Protein AF-0000000086092801 (afdb_homodimer)

Radius of gyration: 25.52 Å; Cα contacts (8 Å, |Δi|>4): 1226; chains: 2; bounding box: 64×76×72 Å

Solvent-accessible surface area (backbone atoms only — not comparable to full-atom values): 32383 Å² total; per-residue (Å²): 110,68,68,55,50,46,12,32,65,20,0,42,57,43,45,52,45,48,51,51,47,52,52,52,49,51,52,47,54,55,44,34,60,56,34,74,28,46,84,61,38,33,65,39,28,37,37,31,29,30,28,65,45,56,67,29,30,48,44,54,49,50,47,54,71,48,15,33,42,28,38,37,37,36,24,24,69,54,50,69,53,33,49,51,52,49,52,52,49,48,61,75,37,54,89,36,54,62,45,76,47,75,42,74,28,47,45,58,36,62,70,38,22,48,46,49,46,54,52,46,30,62,75,42,73,71,41,57,42,33,36,38,40,47,42,63,70,77,50,64,50,45,73,88,72,46,92,62,64,60,66,38,52,52,38,29,33,26,42,27,47,30,43,50,43,36,49,60,64,40,46,63,56,46,70,70,45,80,93,39,55,24,28,44,36,35,57,54,30,49,37,35,77,42,41,31,49,32,17,28,40,39,9,14,19,31,10,19,44,52,11,25,50,44,4,44,49,41,43,34,48,72,71,65,34,49,81,57,28,36,38,63,27,41,33,18,48,46,70,50,70,44,78,60,41,69,69,40,70,78,60,72,91,69,77,77,64,82,62,80,60,80,83,39,52,50,51,67,58,51,41,51,50,49,48,23,38,64,71,37,94,76,52,45,44,77,37,51,38,54,63,64,55,37,46,42,60,62,63,42,45,73,73,44,58,62,72,56,48,51,52,49,44,43,54,50,32,53,60,56,57,58,66,58,110,68,69,56,50,45,12,32,65,19,1,43,56,42,43,52,45,48,52,49,48,51,50,51,49,52,53,46,55,55,43,34,60,57,33,74,28,44,84,61,38,32,65,40,29,36,36,31,29,30,30,66,45,59,64,29,32,47,43,53,49,51,47,54,71,48,14,32,41,27,39,37,39,36,24,24,70,54,50,69,53,35,48,50,54,50,53,52,50,49,62,76,37,55,88,35,55,63,46,77,45,76,41,73,28,47,46,59,36,63,71,38,22,48,47,50,45,54,52,46,31,64,73,43,73,71,42,54,43,33,35,37,40,46,42,64,70,77,50,62,51,44,73,88,73,49,90,62,64,59,64,39,52,54,38,28,32,27,43,27,46,30,43,50,44,36,49,59,63,41,46,64,56,47,71,68,45,79,91,38,56,25,29,43,35,36,56,52,31,48,36,36,78,41,41,32,51,31,15,29,42,40,7,14,17,31,9,19,44,52,12,26,50,46,4,45,50,42,44,32,48,73,72,67,34,49,80,57,28,35,38,63,26,42,34,19,49,46,71,51,69,42,78,61,39,69,69,39,70,77,62,73,90,69,78,78,66,81,63,79,62,82,82,39,52,49,52,67,58,50,40,52,51,50,47,23,39,65,73,36,94,77,53,45,46,76,38,51,38,54,64,66,56,37,47,42,58,62,64,43,47,73,72,46,58,63,73,56,48,50,51,51,47,42,54,51,32,53,59,56,57,61,69,61

pLDDT: mean 81.74, std 20.1, range [27.22, 98.81]

Nearest PDB structures (foldseek):
  5zi0-assembly1_D  TM=8.324E-01  e=2.748E-14  Levilactobacillus brevis ATCC 367
  4dry-assembly1_A  TM=8.501E-01  e=9.289E-14  Sinorhizobium meliloti 1021
  4dry-assembly1_D  TM=8.308E-01  e=5.290E-13  Sinorhizobium meliloti 1021
  3bmo-assembly1_A  TM=7.784E-01  e=5.078E-12  Trypanosoma brucei brucei
  6gd0-assembly1_A  TM=7.750E-01  e=8.557E-12  Trypanosoma brucei brucei

Structure (mmCIF, N/CA/C/O backbone):
data_AF-0000000086092801-model_v1
#
loop_
_entity.id
_entity.type
_entity.pdbx_description
1 polymer 'Uncharacterized protein'
#
loop_
_atom_site.group_PDB
_atom_site.id
_atom_site.type_symbol
_atom_site.label_atom_id
_atom_site.label_alt_id
_atom_site.label_comp_id
_atom_site.label_asym_id
_atom_site.label_entity_id
_atom_site.label_seq_id
_atom_site.pdbx_PDB_ins_code
_atom_site.Cartn_x
_atom_site.Cartn_y
_atom_site.Cartn_z
_atom_site.occupancy
_atom_site.B_iso_or_equiv
_atom_site.auth_seq_id
_atom_site.auth_comp_id
_atom_site.auth_asym_id
_atom_site.auth_atom_id
_atom_site.pdbx_PDB_model_num
ATOM 1 N N . MET A 1 1 ? 7.145 -11.391 43.156 1 38.16 1 MET A N 1
ATOM 2 C CA . MET A 1 1 ? 6 -12.164 42.688 1 38.16 1 MET A CA 1
ATOM 3 C C . MET A 1 1 ? 5.297 -11.453 41.531 1 38.16 1 MET A C 1
ATOM 5 O O . MET A 1 1 ? 4.949 -12.078 40.531 1 38.16 1 MET A O 1
ATOM 9 N N . PHE A 1 2 ? 5.117 -10.172 41.625 1 42.03 2 PHE A N 1
ATOM 10 C CA . PHE A 1 2 ? 4.391 -9.375 40.625 1 42.03 2 PHE A CA 1
ATOM 11 C C . PHE A 1 2 ? 5.188 -9.25 39.344 1 42.03 2 PHE A C 1
ATOM 13 O O . PHE A 1 2 ? 4.637 -9.383 38.25 1 42.03 2 PHE A O 1
ATOM 20 N N . LEU A 1 3 ? 6.426 -9.008 39.469 1 41.47 3 LEU A N 1
ATOM 21 C CA . LEU A 1 3 ? 7.285 -8.859 38.312 1 41.47 3 LEU A CA 1
ATOM 22 C C . LEU A 1 3 ? 7.406 -10.18 37.562 1 41.47 3 LEU A C 1
ATOM 24 O O . LEU A 1 3 ? 7.402 -10.195 36.312 1 41.47 3 LEU A O 1
ATOM 28 N N . PHE A 1 4 ? 7.391 -11.234 38.312 1 39.28 4 PHE A N 1
ATOM 29 C CA . PHE A 1 4 ? 7.445 -12.578 37.75 1 39.28 4 PHE A CA 1
ATOM 30 C C . PHE A 1 4 ? 6.156 -12.906 37.031 1 39.28 4 PHE A C 1
ATOM 32 O O . PHE A 1 4 ? 6.188 -13.477 35.938 1 39.28 4 PHE A O 1
ATOM 39 N N . THR A 1 5 ? 5.07 -12.547 37.5 1 41.41 5 THR A N 1
ATOM 40 C CA . THR A 1 5 ? 3.771 -12.766 36.875 1 41.41 5 THR A CA 1
ATOM 41 C C . THR A 1 5 ? 3.643 -11.945 35.594 1 41.41 5 THR A C 1
ATOM 43 O O . THR A 1 5 ? 3.096 -12.422 34.625 1 41.41 5 THR A O 1
ATOM 46 N N . LEU A 1 6 ? 4.047 -10.859 35.656 1 41.06 6 LEU A N 1
ATOM 47 C CA . LEU A 1 6 ? 3.969 -10 34.5 1 41.06 6 LEU A CA 1
ATOM 48 C C . LEU A 1 6 ? 4.898 -10.5 33.406 1 41.06 6 LEU A C 1
ATOM 50 O O . LEU A 1 6 ? 4.531 -10.492 32.219 1 41.06 6 LEU A O 1
ATOM 54 N N . LEU A 1 7 ? 5.984 -11.031 33.844 1 40.44 7 LEU A N 1
ATOM 55 C CA . LEU A 1 7 ? 6.949 -11.617 32.906 1 40.44 7 LEU A CA 1
ATOM 56 C C . LEU A 1 7 ? 6.414 -12.906 32.312 1 40.44 7 LEU A C 1
ATOM 58 O O . LEU A 1 7 ? 6.578 -13.156 31.109 1 40.44 7 LEU A O 1
ATOM 62 N N . LEU A 1 8 ? 5.832 -13.656 33.094 1 43.78 8 LEU A N 1
ATOM 63 C CA . LEU A 1 8 ? 5.18 -14.891 32.656 1 43.78 8 LEU A CA 1
ATOM 64 C C . LEU A 1 8 ? 4.035 -14.586 31.703 1 43.78 8 LEU A C 1
ATOM 66 O O . LEU A 1 8 ? 3.842 -15.312 30.719 1 43.78 8 LEU A O 1
ATOM 70 N N . ALA A 1 9 ? 3.316 -13.742 31.906 1 48.53 9 ALA A N 1
ATOM 71 C CA . ALA A 1 9 ? 2.191 -13.336 31.078 1 48.53 9 ALA A CA 1
ATOM 72 C C . ALA A 1 9 ? 2.674 -12.836 29.719 1 48.53 9 ALA A C 1
ATOM 74 O O . ALA A 1 9 ? 1.991 -13.023 28.703 1 48.53 9 ALA A O 1
ATOM 75 N N . LEU A 1 10 ? 3.777 -12.305 29.688 1 45.59 10 LEU A N 1
ATOM 76 C CA . LEU A 1 10 ? 4.309 -11.797 28.422 1 45.59 10 LEU A CA 1
ATOM 77 C C . LEU A 1 10 ? 5.094 -12.883 27.688 1 45.59 10 LEU A C 1
ATOM 79 O O . LEU A 1 10 ? 5.082 -12.938 26.453 1 45.59 10 LEU A O 1
ATOM 83 N N . LEU A 1 11 ? 5.793 -13.781 28.391 1 45.84 11 LEU A N 1
ATOM 84 C CA . LEU A 1 11 ? 6.645 -14.836 27.859 1 45.84 11 LEU A CA 1
ATOM 85 C C . LEU A 1 11 ? 5.809 -15.938 27.219 1 45.84 11 LEU A C 1
ATOM 87 O O . LEU A 1 11 ? 6.199 -16.5 26.203 1 45.84 11 LEU A O 1
ATOM 91 N N . ILE A 1 12 ? 4.801 -16.219 27.703 1 49.88 12 ILE A N 1
ATOM 92 C CA . ILE A 1 12 ? 3.924 -17.297 27.234 1 49.88 12 ILE A CA 1
ATOM 93 C C . ILE A 1 12 ? 3.41 -16.969 25.844 1 49.88 12 ILE A C 1
ATOM 95 O O . ILE A 1 12 ? 3.484 -17.812 24.938 1 49.88 12 ILE A O 1
ATOM 99 N N . PRO A 1 13 ? 3.104 -15.844 25.641 1 53.81 13 PRO A N 1
ATOM 100 C CA . PRO A 1 13 ? 2.637 -15.594 24.281 1 53.81 13 PRO A CA 1
ATOM 101 C C . PRO A 1 13 ? 3.768 -15.625 23.25 1 53.81 13 PRO A C 1
ATOM 103 O O . PRO A 1 13 ? 3.576 -16.109 22.125 1 53.81 13 PRO A O 1
ATOM 106 N N . VAL A 1 14 ? 4.973 -15.266 23.703 1 53.84 14 VAL A N 1
ATOM 107 C CA . VAL A 1 14 ? 6.082 -15.258 22.75 1 53.84 14 VAL A CA 1
ATOM 108 C C . VAL A 1 14 ? 6.539 -16.688 22.484 1 53.84 14 VAL A C 1
ATOM 110 O O . VAL A 1 14 ? 6.812 -17.047 21.344 1 53.84 14 VAL A O 1
ATOM 113 N N . LEU A 1 15 ? 6.684 -17.453 23.484 1 53.16 15 LEU A N 1
ATOM 114 C CA . LEU A 1 15 ? 7.07 -18.844 23.312 1 53.16 15 LEU A CA 1
ATOM 115 C C . LEU A 1 15 ? 6 -19.625 22.547 1 53.16 15 LEU A C 1
ATOM 117 O O . LEU A 1 15 ? 6.316 -20.453 21.688 1 53.16 15 LEU A O 1
ATOM 121 N N . LEU A 1 16 ? 4.887 -19.359 22.969 1 56.66 16 LEU A N 1
ATOM 122 C CA . LEU A 1 16 ? 3.791 -19.984 22.234 1 56.66 16 LEU A CA 1
ATOM 123 C C . LEU A 1 16 ? 3.791 -19.547 20.766 1 56.66 16 LEU A C 1
ATOM 125 O O . LEU A 1 16 ? 3.576 -20.359 19.875 1 56.66 16 LEU A O 1
ATOM 129 N N . CYS A 1 17 ? 4.273 -18.328 20.703 1 61.31 17 CYS A N 1
ATOM 130 C CA . CYS A 1 17 ? 4.32 -17.828 19.328 1 61.31 17 CYS A CA 1
ATOM 131 C C . CYS A 1 17 ? 5.516 -18.406 18.578 1 61.31 17 CYS A C 1
ATOM 133 O O . CYS A 1 17 ? 5.395 -18.781 17.406 1 61.31 17 CYS A O 1
ATOM 135 N N . GLY A 1 18 ? 6.625 -18.547 19.359 1 62.31 18 GLY A N 1
ATOM 136 C CA . GLY A 1 18 ? 7.793 -19.156 18.734 1 62.31 18 GLY A CA 1
ATOM 137 C C . GLY A 1 18 ? 7.602 -20.625 18.406 1 62.31 18 GLY A C 1
ATOM 138 O O . GLY A 1 18 ? 7.992 -21.078 17.344 1 62.31 18 GLY A O 1
ATOM 139 N N . GLY A 1 19 ? 7.078 -21.359 19.375 1 63.41 19 GLY A N 1
ATOM 140 C CA . GLY A 1 19 ? 6.777 -22.766 19.125 1 63.41 19 GLY A CA 1
ATOM 141 C C . GLY A 1 19 ? 5.793 -22.969 17.984 1 63.41 19 GLY A C 1
ATOM 142 O O . GLY A 1 19 ? 5.992 -23.844 17.141 1 63.41 19 GLY A O 1
ATOM 143 N N . LEU A 1 20 ? 4.797 -22.203 17.969 1 70.62 20 LEU A N 1
ATOM 144 C CA . LEU A 1 20 ? 3.82 -22.281 16.891 1 70.62 20 LEU A CA 1
ATOM 145 C C . LEU A 1 20 ? 4.465 -21.938 15.555 1 70.62 20 LEU A C 1
ATOM 147 O O . LEU A 1 20 ? 4.168 -22.578 14.539 1 70.62 20 LEU A O 1
ATOM 151 N N . PHE A 1 21 ? 5.363 -21 15.656 1 70.25 21 PHE A N 1
ATOM 152 C CA . PHE A 1 21 ? 6.078 -20.609 14.445 1 70.25 21 PHE A CA 1
ATOM 153 C C . PHE A 1 21 ? 6.953 -21.766 13.945 1 70.25 21 PHE A C 1
ATOM 155 O O . PHE A 1 21 ? 6.984 -22.047 12.75 1 70.25 21 PHE A O 1
ATOM 162 N N . TYR A 1 22 ? 7.641 -22.344 14.828 1 73.69 22 TYR A N 1
ATOM 163 C CA . TYR A 1 22 ? 8.508 -23.453 14.453 1 73.69 22 TYR A CA 1
ATOM 164 C C . TYR A 1 22 ? 7.695 -24.656 13.961 1 73.69 22 TYR A C 1
ATOM 166 O O . TYR A 1 22 ? 8.07 -25.312 12.992 1 73.69 22 TYR A O 1
ATOM 174 N N . TYR A 1 23 ? 6.621 -24.922 14.578 1 77 23 TYR A N 1
ATOM 175 C CA . TYR A 1 23 ? 5.73 -26 14.148 1 77 23 TYR A CA 1
ATOM 176 C C . TYR A 1 23 ? 5.211 -25.75 12.734 1 77 23 TYR A C 1
ATOM 178 O O . TYR A 1 23 ? 5.207 -26.641 11.898 1 77 23 TYR A O 1
ATOM 186 N N . ARG A 1 24 ? 4.816 -24.562 12.414 1 76.94 24 ARG A N 1
ATOM 187 C CA . ARG A 1 24 ? 4.32 -24.188 11.086 1 76.94 24 ARG A CA 1
ATOM 188 C C . ARG A 1 24 ? 5.422 -24.328 10.039 1 76.94 24 ARG A C 1
ATOM 190 O O . ARG A 1 24 ? 5.156 -24.688 8.898 1 76.94 24 ARG A O 1
ATOM 197 N N . TYR A 1 25 ? 6.609 -23.984 10.516 1 78.06 25 TYR A N 1
ATOM 198 C CA . TYR A 1 25 ? 7.754 -24.125 9.617 1 78.06 25 TYR A CA 1
ATOM 199 C C . TYR A 1 25 ? 7.98 -25.578 9.25 1 78.06 25 TYR A C 1
ATOM 201 O O . TYR A 1 25 ? 8.195 -25.906 8.078 1 78.06 25 TYR A O 1
ATOM 209 N N . LEU A 1 26 ? 7.871 -26.422 10.258 1 82.62 26 LEU A N 1
ATOM 210 C CA . LEU A 1 26 ? 8.07 -27.844 10.008 1 82.62 26 LEU A CA 1
ATOM 211 C C . LEU A 1 26 ? 6.961 -28.406 9.117 1 82.62 26 LEU A C 1
ATOM 213 O O . LEU A 1 26 ? 7.227 -29.203 8.227 1 82.62 26 LEU A O 1
ATOM 217 N N . GLN A 1 27 ? 5.781 -27.984 9.352 1 84.94 27 GLN A N 1
ATOM 218 C CA . GLN A 1 27 ? 4.66 -28.406 8.516 1 84.94 27 GLN A CA 1
ATOM 219 C C . GLN A 1 27 ? 4.832 -27.938 7.078 1 84.94 27 GLN A C 1
ATOM 221 O O . GLN A 1 27 ? 4.516 -28.672 6.137 1 84.94 27 GLN A O 1
ATOM 226 N N . PHE A 1 28 ? 5.355 -26.781 6.949 1 86.75 28 PHE A N 1
ATOM 227 C CA . PHE A 1 28 ? 5.594 -26.25 5.613 1 86.75 28 PHE A CA 1
ATOM 228 C C . PHE A 1 28 ? 6.652 -27.062 4.883 1 86.75 28 PHE A C 1
ATOM 230 O O . PHE A 1 28 ? 6.508 -27.344 3.691 1 86.75 28 PHE A O 1
ATOM 237 N N . GLU A 1 29 ? 7.695 -27.406 5.625 1 87.88 29 GLU A N 1
ATOM 238 C CA . GLU A 1 29 ? 8.781 -28.156 4.996 1 87.88 29 GLU A CA 1
ATOM 239 C C . GLU A 1 29 ? 8.312 -29.547 4.57 1 87.88 29 GLU A C 1
ATOM 241 O O . GLU A 1 29 ? 8.742 -30.062 3.539 1 87.88 29 GLU A O 1
ATOM 246 N N . LYS A 1 30 ? 7.477 -30.156 5.348 1 90.38 30 LYS A N 1
ATOM 247 C CA . LYS A 1 30 ? 6.883 -31.438 4.973 1 90.38 30 LYS A CA 1
ATOM 248 C C . LYS A 1 30 ? 6.004 -31.297 3.734 1 90.38 30 LYS A C 1
ATOM 250 O O . LYS A 1 30 ? 6.062 -32.125 2.826 1 90.38 30 LYS A O 1
ATOM 255 N N . GLU A 1 31 ? 5.262 -30.281 3.678 1 92.44 31 GLU A N 1
ATOM 256 C CA . GLU A 1 31 ? 4.395 -30.016 2.535 1 92.44 31 GLU A CA 1
ATOM 257 C C . GLU A 1 31 ? 5.211 -29.703 1.284 1 92.44 31 GLU A C 1
ATOM 259 O O . GLU A 1 31 ? 4.812 -30.062 0.172 1 92.44 31 GLU A O 1
ATOM 264 N N . ARG A 1 32 ? 6.301 -28.984 1.555 1 93.06 32 ARG A N 1
ATOM 265 C CA . ARG A 1 32 ? 7.18 -28.625 0.45 1 93.06 32 ARG A CA 1
ATOM 266 C C . ARG A 1 32 ? 7.656 -29.859 -0.305 1 93.06 32 ARG A C 1
ATOM 268 O O . ARG A 1 32 ? 7.617 -29.891 -1.536 1 93.06 32 ARG A O 1
ATOM 275 N N . LYS A 1 33 ? 8.031 -30.875 0.461 1 92.94 33 LYS A N 1
ATOM 276 C CA . LYS A 1 33 ? 8.484 -32.125 -0.153 1 92.94 33 LYS A CA 1
ATOM 277 C C . LYS A 1 33 ? 7.344 -32.812 -0.879 1 92.94 33 LYS A C 1
ATOM 279 O O . LYS A 1 33 ? 7.535 -33.375 -1.973 1 92.94 33 LYS A O 1
ATOM 284 N N . LYS A 1 34 ? 6.242 -32.781 -0.352 1 94.5 34 LYS A N 1
ATOM 285 C CA . LYS A 1 34 ? 5.078 -33.469 -0.919 1 94.5 34 LYS A CA 1
ATOM 286 C C . LYS A 1 34 ? 4.602 -32.75 -2.189 1 94.5 34 LYS A C 1
ATOM 288 O O . LYS A 1 34 ? 4.316 -33.406 -3.195 1 94.5 34 LYS A O 1
ATOM 293 N N . VAL A 1 35 ? 4.527 -31.469 -2.164 1 96 35 VAL A N 1
ATOM 294 C CA . VAL A 1 35 ? 3.939 -30.672 -3.234 1 96 35 VAL A CA 1
ATOM 295 C C . VAL A 1 35 ? 4.863 -30.672 -4.449 1 96 35 VAL A C 1
ATOM 297 O O . VAL A 1 35 ? 4.402 -30.75 -5.59 1 96 35 VAL A O 1
ATOM 300 N N . ASN A 1 36 ? 6.156 -30.547 -4.176 1 96.56 36 ASN A N 1
ATOM 301 C CA . ASN A 1 36 ? 7.117 -30.516 -5.273 1 96.56 36 ASN A CA 1
ATOM 302 C C . ASN A 1 36 ? 7.48 -31.938 -5.738 1 96.56 36 ASN A C 1
ATOM 304 O O . ASN A 1 36 ? 8.641 -32.344 -5.66 1 96.56 36 ASN A O 1
ATOM 308 N N . SER A 1 37 ? 6.5 -32.625 -6.188 1 96.75 37 SER A N 1
ATOM 309 C CA . SER A 1 37 ? 6.566 -33.969 -6.711 1 96.75 37 SER A CA 1
ATOM 310 C C . SER A 1 37 ? 5.777 -34.094 -8.016 1 96.75 37 SER A C 1
ATOM 312 O O . SER A 1 37 ? 4.949 -33.25 -8.328 1 96.75 37 SER A O 1
ATOM 314 N N . GLU A 1 38 ? 6.059 -35.125 -8.773 1 96.88 38 GLU A N 1
ATOM 315 C CA . GLU A 1 38 ? 5.375 -35.375 -10.047 1 96.88 38 GLU A CA 1
ATOM 316 C C . GLU A 1 38 ? 3.875 -35.562 -9.836 1 96.88 38 GLU A C 1
ATOM 318 O O . GLU A 1 38 ? 3.07 -35.062 -10.633 1 96.88 38 GLU A O 1
ATOM 323 N N . GLU A 1 39 ? 3.498 -36.188 -8.781 1 95.69 39 GLU A N 1
ATOM 324 C CA . GLU A 1 39 ? 2.098 -36.5 -8.484 1 95.69 39 GLU A CA 1
ATOM 325 C C . GLU A 1 39 ? 1.296 -35.188 -8.297 1 95.69 39 GLU A C 1
ATOM 327 O O . GLU A 1 39 ? 0.169 -35.094 -8.781 1 95.69 39 GLU A O 1
ATOM 332 N N . CYS A 1 40 ? 1.898 -34.25 -7.684 1 96.25 40 CYS A N 1
ATOM 333 C CA . CYS A 1 40 ? 1.163 -33.031 -7.32 1 96.25 40 CYS A CA 1
ATOM 334 C C . CYS A 1 40 ? 1.24 -31.984 -8.43 1 96.25 40 CYS A C 1
ATOM 336 O O . CYS A 1 40 ? 0.323 -31.188 -8.594 1 96.25 40 CYS A O 1
ATOM 338 N N . LEU A 1 41 ? 2.342 -31.984 -9.219 1 97.94 41 LEU A N 1
ATOM 339 C CA . LEU A 1 41 ? 2.559 -30.906 -10.18 1 97.94 41 LEU A CA 1
ATOM 340 C C . LEU A 1 41 ? 2.334 -31.406 -11.602 1 97.94 41 LEU A C 1
ATOM 342 O O . LEU A 1 41 ? 2.971 -30.906 -12.539 1 97.94 41 LEU A O 1
ATOM 346 N N . SER A 1 42 ? 1.449 -32.438 -11.773 1 98.12 42 SER A N 1
ATOM 347 C CA . SER A 1 42 ? 1.123 -32.938 -13.102 1 98.12 42 SER A CA 1
ATOM 348 C C . SER A 1 42 ? -0.302 -32.562 -13.5 1 98.12 42 SER A C 1
ATOM 350 O O . SER A 1 42 ? -1.172 -32.406 -12.641 1 98.12 42 SER A O 1
ATOM 352 N N . ARG A 1 43 ? -0.521 -32.406 -14.859 1 98 43 ARG A N 1
ATOM 353 C CA . ARG A 1 43 ? -1.819 -32.094 -15.453 1 98 43 ARG A CA 1
ATOM 354 C C . ARG A 1 43 ? -2.365 -30.781 -14.914 1 98 43 ARG A C 1
ATOM 356 O O . ARG A 1 43 ? -3.555 -30.672 -14.617 1 98 43 ARG A O 1
ATOM 363 N N . LYS A 1 44 ? -1.427 -29.859 -14.656 1 97.62 44 LYS A N 1
ATOM 364 C CA . LYS A 1 44 ? -1.789 -28.547 -14.148 1 97.62 44 LYS A CA 1
ATOM 365 C C . LYS A 1 44 ? -2.016 -27.562 -15.289 1 97.62 44 LYS A C 1
ATOM 367 O O . LYS A 1 44 ? -1.339 -27.625 -16.328 1 97.62 44 LYS A O 1
ATOM 372 N N . HIS A 1 45 ? -2.979 -26.734 -15.148 1 98.31 45 HIS A N 1
ATOM 373 C CA . HIS A 1 45 ? -3.229 -25.594 -16.031 1 98.31 45 HIS A CA 1
ATOM 374 C C . HIS A 1 45 ? -2.758 -24.281 -15.383 1 98.31 45 HIS A C 1
ATOM 376 O O . HIS A 1 45 ? -3.404 -23.766 -14.469 1 98.31 45 HIS A O 1
ATOM 382 N N . VAL A 1 46 ? -1.581 -23.734 -15.883 1 98.56 46 VAL A N 1
ATOM 383 C CA . VAL A 1 46 ? -0.897 -22.641 -15.195 1 98.56 46 VAL A CA 1
ATOM 384 C C . VAL A 1 46 ? -0.72 -21.453 -16.141 1 98.56 46 VAL A C 1
ATOM 386 O O . VAL A 1 46 ? -0.421 -21.641 -17.328 1 98.56 46 VAL A O 1
ATOM 389 N N . VAL A 1 47 ? -1.017 -20.25 -15.688 1 98.69 47 VAL A N 1
ATOM 390 C CA . VAL A 1 47 ? -0.749 -19 -16.391 1 98.69 47 VAL A CA 1
ATOM 391 C C . VAL A 1 47 ? 0.325 -18.203 -15.656 1 98.69 47 VAL A C 1
ATOM 393 O O . VAL A 1 47 ? 0.237 -18.016 -14.445 1 98.69 47 VAL A O 1
ATOM 396 N N . ILE A 1 48 ? 1.409 -17.766 -16.359 1 98.56 48 ILE A N 1
ATOM 397 C CA . ILE A 1 48 ? 2.5 -17.031 -15.734 1 98.56 48 ILE A CA 1
ATOM 398 C C . ILE A 1 48 ? 2.777 -15.75 -16.516 1 98.56 48 ILE A C 1
ATOM 400 O O . ILE A 1 48 ? 3.166 -15.812 -17.688 1 98.56 48 ILE A O 1
ATOM 404 N N . THR A 1 49 ? 2.549 -14.602 -15.891 1 98.25 49 THR A N 1
ATOM 405 C CA . THR A 1 49 ? 2.996 -13.352 -16.484 1 98.25 49 THR A CA 1
ATOM 406 C C . THR A 1 49 ? 4.445 -13.055 -16.109 1 98.25 49 THR A C 1
ATOM 408 O O . THR A 1 49 ? 4.914 -13.484 -15.047 1 98.25 49 THR A O 1
ATOM 411 N N . GLY A 1 50 ? 5.145 -12.281 -16.969 1 96.06 50 GLY A N 1
ATOM 412 C CA . GLY A 1 50 ? 6.562 -12.062 -16.734 1 96.06 50 GLY A CA 1
ATOM 413 C C . GLY A 1 50 ? 7.383 -13.336 -16.797 1 96.06 50 GLY A C 1
ATOM 414 O O . GLY A 1 50 ? 8.281 -13.539 -15.969 1 96.06 50 GLY A O 1
ATOM 415 N N . ALA A 1 51 ? 7.094 -14.188 -17.734 1 95.62 51 ALA A N 1
ATOM 416 C CA . ALA A 1 51 ? 7.629 -15.547 -17.75 1 95.62 51 ALA A CA 1
ATOM 417 C C . ALA A 1 51 ? 8.953 -15.609 -18.5 1 95.62 51 ALA A C 1
ATOM 419 O O . ALA A 1 51 ? 9.562 -16.672 -18.609 1 95.62 51 ALA A O 1
ATOM 420 N N . SER A 1 52 ? 9.461 -14.492 -18.938 1 91.06 52 SER A N 1
ATOM 421 C CA . SER A 1 52 ? 10.633 -14.523 -19.812 1 91.06 52 SER A CA 1
ATOM 422 C C . SER A 1 52 ? 11.922 -14.359 -19.016 1 91.06 52 SER A C 1
ATOM 424 O O . SER A 1 52 ? 13.016 -14.422 -19.578 1 91.06 52 SER A O 1
ATOM 426 N N . SER A 1 53 ? 11.82 -14.094 -17.703 1 86.06 53 SER A N 1
ATOM 427 C CA . SER A 1 53 ? 13.039 -13.914 -16.922 1 86.06 53 SER A CA 1
ATOM 428 C C . SER A 1 53 ? 12.766 -14.102 -15.43 1 86.06 53 SER A C 1
ATOM 430 O O . SER A 1 53 ? 11.609 -14.195 -15.008 1 86.06 53 SER A O 1
ATOM 432 N N . GLY A 1 54 ? 13.812 -14.359 -14.719 1 88.5 54 GLY A N 1
ATOM 433 C CA . GLY A 1 54 ? 13.773 -14.312 -13.266 1 88.5 54 GLY A CA 1
ATOM 434 C C . GLY A 1 54 ? 12.891 -15.398 -12.656 1 88.5 54 GLY A C 1
ATOM 435 O O . GLY A 1 54 ? 13.039 -16.578 -12.984 1 88.5 54 GLY A O 1
ATOM 436 N N . ILE A 1 55 ? 12.086 -14.945 -11.766 1 90.56 55 ILE A N 1
ATOM 437 C CA . ILE A 1 55 ? 11.203 -15.844 -11.031 1 90.56 55 ILE A CA 1
ATOM 438 C C . ILE A 1 55 ? 10.219 -16.5 -11.984 1 90.56 55 ILE A C 1
ATOM 440 O O . ILE A 1 55 ? 9.945 -17.703 -11.883 1 90.56 55 ILE A O 1
ATOM 444 N N . GLY A 1 56 ? 9.742 -15.711 -12.969 1 94.88 56 GLY A N 1
ATOM 445 C CA . GLY A 1 56 ? 8.773 -16.234 -13.922 1 94.88 56 GLY A CA 1
ATOM 446 C C . GLY A 1 56 ? 9.32 -17.375 -14.758 1 94.88 56 GLY A C 1
ATOM 447 O O . GLY A 1 56 ? 8.664 -18.406 -14.914 1 94.88 56 GLY A O 1
ATOM 448 N N . GLU A 1 57 ? 10.484 -17.141 -15.25 1 95 57 GLU A N 1
ATOM 449 C CA . GLU A 1 57 ? 11.125 -18.188 -16.031 1 95 57 GLU A CA 1
ATOM 450 C C . GLU A 1 57 ? 11.375 -19.438 -15.195 1 95 57 GLU A C 1
ATOM 452 O O . GLU A 1 57 ? 11.164 -20.562 -15.664 1 95 57 GLU A O 1
ATOM 457 N N . GLN A 1 58 ? 11.781 -19.234 -14 1 94.94 58 GLN A N 1
ATOM 458 C CA . GLN A 1 58 ? 12.07 -20.344 -13.102 1 94.94 58 GLN A CA 1
ATOM 459 C C . GLN A 1 58 ? 10.797 -21.094 -12.727 1 94.94 58 GLN A C 1
ATOM 461 O O . GLN A 1 58 ? 10.82 -22.312 -12.523 1 94.94 58 GLN A O 1
ATOM 466 N N . LEU A 1 59 ? 9.719 -20.406 -12.617 1 96.62 59 LEU A N 1
ATOM 467 C CA . LEU A 1 59 ? 8.438 -21.047 -12.336 1 96.62 59 LEU A CA 1
ATOM 468 C C . LEU A 1 59 ? 8.078 -22.031 -13.445 1 96.62 59 LEU A C 1
ATOM 470 O O . LEU A 1 59 ? 7.703 -23.172 -13.172 1 96.62 59 LEU A O 1
ATOM 474 N N . VAL A 1 60 ? 8.227 -21.578 -14.672 1 97.81 60 VAL A N 1
ATOM 475 C CA . VAL A 1 60 ? 7.918 -22.438 -15.805 1 97.81 60 VAL A CA 1
ATOM 476 C C . VAL A 1 60 ? 8.82 -23.672 -15.781 1 97.81 60 VAL A C 1
ATOM 478 O O . VAL A 1 60 ? 8.344 -24.797 -15.93 1 97.81 60 VAL A O 1
ATOM 481 N N . LYS A 1 61 ? 10.078 -23.406 -15.586 1 97.69 61 LYS A N 1
ATOM 482 C CA . LYS A 1 61 ? 11.039 -24.5 -15.539 1 97.69 61 LYS A CA 1
ATOM 483 C C . LYS A 1 61 ? 10.68 -25.516 -14.453 1 97.69 61 LYS A C 1
ATOM 485 O O . LYS A 1 61 ? 10.789 -26.719 -14.656 1 97.69 61 LYS A O 1
ATOM 490 N N . HIS A 1 62 ? 10.25 -25 -13.336 1 97.81 62 HIS A N 1
ATOM 491 C CA . HIS A 1 62 ? 9.922 -25.844 -12.195 1 97.81 62 HIS A CA 1
ATOM 492 C C . HIS A 1 62 ? 8.758 -26.781 -12.523 1 97.81 62 HIS A C 1
ATOM 494 O O . HIS A 1 62 ? 8.82 -27.984 -12.273 1 97.81 62 HIS A O 1
ATOM 500 N N . TYR A 1 63 ? 7.684 -26.297 -13.117 1 98.12 63 TYR A N 1
ATOM 501 C CA . TYR A 1 63 ? 6.523 -27.094 -13.5 1 98.12 63 TYR A CA 1
ATOM 502 C C . TYR A 1 63 ? 6.895 -28.125 -14.555 1 98.12 63 TYR A C 1
ATOM 504 O O . TYR A 1 63 ? 6.398 -29.266 -14.539 1 98.12 63 TYR A O 1
ATOM 512 N N . CYS A 1 64 ? 7.766 -27.75 -15.5 1 98.19 64 CYS A N 1
ATOM 513 C CA . CYS A 1 64 ? 8.164 -28.641 -16.578 1 98.19 64 CYS A CA 1
ATOM 514 C C . CYS A 1 64 ? 9.078 -29.734 -16.078 1 98.19 64 CYS A C 1
ATOM 516 O O . CYS A 1 64 ? 8.984 -30.891 -16.531 1 98.19 64 CYS A O 1
ATOM 518 N N . GLN A 1 65 ? 9.961 -29.359 -15.156 1 97.75 65 GLN A N 1
ATOM 519 C CA . GLN A 1 65 ? 10.969 -30.281 -14.648 1 97.75 65 GLN A CA 1
ATOM 520 C C . GLN A 1 65 ? 10.344 -31.344 -13.758 1 97.75 65 GLN A C 1
ATOM 522 O O . GLN A 1 65 ? 10.719 -32.531 -13.82 1 97.75 65 GLN A O 1
ATOM 527 N N . ILE A 1 66 ? 9.391 -30.938 -12.938 1 97.69 66 ILE A N 1
ATOM 528 C CA . ILE A 1 66 ? 8.891 -31.812 -11.891 1 97.69 66 ILE A CA 1
ATOM 529 C C . ILE A 1 66 ? 7.629 -32.531 -12.367 1 97.69 66 ILE A C 1
ATOM 531 O O . ILE A 1 66 ? 7.457 -33.719 -12.148 1 97.69 66 ILE A O 1
ATOM 535 N N . GLY A 1 67 ? 6.785 -31.828 -13.094 1 97.75 67 GLY A N 1
ATOM 536 C CA . GLY A 1 67 ? 5.473 -32.344 -13.445 1 97.75 67 GLY A CA 1
ATOM 537 C C . GLY A 1 67 ? 5.434 -32.969 -14.828 1 97.75 67 GLY A C 1
ATOM 538 O O . GLY A 1 67 ? 6.449 -33.031 -15.516 1 97.75 67 GLY A O 1
ATOM 539 N N . ARG A 1 68 ? 4.223 -33.531 -15.133 1 98.06 68 ARG A N 1
ATOM 540 C CA . ARG A 1 68 ? 3.93 -34.094 -16.438 1 98.06 68 ARG A CA 1
ATOM 541 C C . ARG A 1 68 ? 2.604 -33.594 -16.984 1 98.06 68 ARG A C 1
ATOM 543 O O . ARG A 1 68 ? 1.693 -33.281 -16.219 1 98.06 68 ARG A O 1
ATOM 550 N N . LYS A 1 69 ? 2.586 -33.438 -18.312 1 98.5 69 LYS A N 1
ATOM 551 C CA . LYS A 1 69 ? 1.357 -33.156 -19.047 1 98.5 69 LYS A CA 1
ATOM 552 C C . LYS A 1 69 ? 0.719 -31.859 -18.547 1 98.5 69 LYS A C 1
ATOM 554 O O . LYS A 1 69 ? -0.496 -31.797 -18.359 1 98.5 69 LYS A O 1
ATOM 559 N N . ASN A 1 70 ? 1.568 -30.953 -18.172 1 98.44 70 ASN A N 1
ATOM 560 C CA . ASN A 1 70 ? 1.074 -29.625 -17.797 1 98.44 70 ASN A CA 1
ATOM 561 C C . ASN A 1 70 ? 0.751 -28.781 -19.031 1 98.44 70 ASN A C 1
ATOM 563 O O . ASN A 1 70 ? 1.373 -28.953 -20.078 1 98.44 70 ASN A O 1
ATOM 567 N N . LYS A 1 71 ? -0.29 -27.969 -18.953 1 98.62 71 LYS A N 1
ATOM 568 C CA . LYS A 1 71 ? -0.589 -26.922 -19.906 1 98.62 71 LYS A CA 1
ATOM 569 C C . LYS A 1 71 ? -0.274 -25.547 -19.328 1 98.62 71 LYS A C 1
ATOM 571 O O . LYS A 1 71 ? -0.877 -25.125 -18.344 1 98.62 71 LYS A O 1
ATOM 576 N N . ILE A 1 72 ? 0.68 -24.859 -19.969 1 98.69 72 ILE A N 1
ATOM 577 C CA . ILE A 1 72 ? 1.205 -23.641 -19.375 1 98.69 72 ILE A CA 1
ATOM 578 C C . ILE A 1 72 ? 1.111 -22.5 -20.375 1 98.69 72 ILE A C 1
ATOM 580 O O . ILE A 1 72 ? 1.462 -22.656 -21.547 1 98.69 72 ILE A O 1
ATOM 584 N N . VAL A 1 73 ? 0.558 -21.359 -19.953 1 98.81 73 VAL A N 1
ATOM 585 C CA . VAL A 1 73 ? 0.529 -20.125 -20.734 1 98.81 73 VAL A CA 1
ATOM 586 C C . VAL A 1 73 ? 1.591 -19.156 -20.219 1 98.81 73 VAL A C 1
ATOM 588 O O . VAL A 1 73 ? 1.6 -18.812 -19.031 1 98.81 73 VAL A O 1
ATOM 591 N N . LEU A 1 74 ? 2.52 -18.781 -21.109 1 98.62 74 LEU A N 1
ATOM 592 C CA . LEU A 1 74 ? 3.559 -17.797 -20.812 1 98.62 74 LEU A CA 1
ATOM 593 C C . LEU A 1 74 ? 3.207 -16.438 -21.406 1 98.62 74 LEU A C 1
ATOM 595 O O . LEU A 1 74 ? 2.9 -16.344 -22.594 1 98.62 74 LEU A O 1
ATOM 599 N N . ALA A 1 75 ? 3.26 -15.438 -20.594 1 98.44 75 ALA A N 1
ATOM 600 C CA . ALA A 1 75 ? 2.959 -14.094 -21.062 1 98.44 75 ALA A CA 1
ATOM 601 C C . ALA A 1 75 ? 4.07 -13.117 -20.703 1 98.44 75 ALA A C 1
ATOM 603 O O . ALA A 1 75 ? 4.574 -13.133 -19.578 1 98.44 75 ALA A O 1
ATOM 604 N N . ALA A 1 76 ? 4.539 -12.359 -21.594 1 97.56 76 ALA A N 1
ATOM 605 C CA . ALA A 1 76 ? 5.504 -11.273 -21.438 1 97.56 76 ALA A CA 1
ATOM 606 C C . ALA A 1 76 ? 5.492 -10.352 -22.641 1 97.56 76 ALA A C 1
ATOM 608 O O . ALA A 1 76 ? 4.77 -10.594 -23.609 1 97.56 76 ALA A O 1
ATOM 609 N N . ARG A 1 77 ? 6.273 -9.32 -22.609 1 94.06 77 ARG A N 1
ATOM 610 C CA . ARG A 1 77 ? 6.316 -8.352 -23.703 1 94.06 77 ARG A CA 1
ATOM 611 C C . ARG A 1 77 ? 7.156 -8.859 -24.859 1 94.06 77 ARG A C 1
ATOM 613 O O . ARG A 1 77 ? 6.906 -8.508 -26.016 1 94.06 77 ARG A O 1
ATOM 620 N N . ASN A 1 78 ? 8.133 -9.664 -24.516 1 95.44 78 ASN A N 1
ATOM 621 C CA . ASN A 1 78 ? 9.062 -10.148 -25.516 1 95.44 78 ASN A CA 1
ATOM 622 C C . ASN A 1 78 ? 8.711 -11.562 -25.969 1 95.44 78 ASN A C 1
ATOM 624 O O . ASN A 1 78 ? 9.117 -12.547 -25.344 1 95.44 78 ASN A O 1
ATOM 628 N N . LEU A 1 79 ? 8.094 -11.625 -27.141 1 97.06 79 LEU A N 1
ATOM 629 C CA . LEU A 1 79 ? 7.605 -12.898 -27.641 1 97.06 79 LEU A CA 1
ATOM 630 C C . LEU A 1 79 ? 8.773 -13.805 -28.031 1 97.06 79 LEU A C 1
ATOM 632 O O . LEU A 1 79 ? 8.711 -15.023 -27.844 1 97.06 79 LEU A O 1
ATOM 636 N N . GLU A 1 80 ? 9.82 -13.227 -28.594 1 97.38 80 GLU A N 1
ATOM 637 C CA . GLU A 1 80 ? 10.977 -14.008 -29 1 97.38 80 GLU A CA 1
ATOM 638 C C . GLU A 1 80 ? 11.617 -14.727 -27.812 1 97.38 80 GLU A C 1
ATOM 640 O O . GLU A 1 80 ? 11.953 -15.906 -27.906 1 97.38 80 GLU A O 1
ATOM 645 N N . LYS A 1 81 ? 11.727 -14 -26.75 1 96.62 81 LYS A N 1
ATOM 646 C CA . LYS A 1 81 ? 12.297 -14.594 -25.547 1 96.62 81 LYS A CA 1
ATOM 647 C C . LYS A 1 81 ? 11.398 -15.688 -24.984 1 96.62 81 LYS A C 1
ATOM 649 O O . LYS A 1 81 ? 11.883 -16.719 -24.516 1 96.62 81 LYS A O 1
ATOM 654 N N . LEU A 1 82 ? 10.125 -15.484 -25.062 1 97.94 82 LEU A N 1
ATOM 655 C CA . LEU A 1 82 ? 9.172 -16.5 -24.609 1 97.94 82 LEU A CA 1
ATOM 656 C C . LEU A 1 82 ? 9.297 -17.766 -25.438 1 97.94 82 LEU A C 1
ATOM 658 O O . LEU A 1 82 ? 9.289 -18.875 -24.875 1 97.94 82 LEU A O 1
ATOM 662 N N . ASN A 1 83 ? 9.383 -17.609 -26.672 1 97.88 83 ASN A N 1
ATOM 663 C CA . ASN A 1 83 ? 9.508 -18.75 -27.562 1 97.88 83 ASN A CA 1
ATOM 664 C C . ASN A 1 83 ? 10.797 -19.531 -27.312 1 97.88 83 ASN A C 1
ATOM 666 O O . ASN A 1 83 ? 10.82 -20.75 -27.391 1 97.88 83 ASN A O 1
ATOM 670 N N . GLU A 1 84 ? 11.836 -18.766 -27.031 1 97.62 84 GLU A N 1
ATOM 671 C CA . GLU A 1 84 ? 13.094 -19.422 -26.688 1 97.62 84 GLU A CA 1
ATOM 672 C C . GLU A 1 84 ? 12.945 -20.281 -25.422 1 97.62 84 GLU A C 1
ATOM 674 O O . GLU A 1 84 ? 13.422 -21.406 -25.375 1 97.62 84 GLU A O 1
ATOM 679 N N . VAL A 1 85 ? 12.273 -19.703 -24.422 1 97.38 85 VAL A N 1
ATOM 680 C CA . VAL A 1 85 ? 12.023 -20.422 -23.188 1 97.38 85 VAL A CA 1
ATOM 681 C C . VAL A 1 85 ? 11.195 -21.672 -23.484 1 97.38 85 VAL A C 1
ATOM 683 O O . VAL A 1 85 ? 11.547 -22.781 -23.031 1 97.38 85 VAL A O 1
ATOM 686 N N . LYS A 1 86 ? 10.148 -21.547 -24.234 1 98.12 86 LYS A N 1
ATOM 687 C CA . LYS A 1 86 ? 9.266 -22.641 -24.609 1 98.12 86 LYS A CA 1
ATOM 688 C C . LYS A 1 86 ? 10.047 -23.75 -25.328 1 98.12 86 LYS A C 1
ATOM 690 O O . LYS A 1 86 ? 9.969 -24.922 -24.938 1 98.12 86 LYS A O 1
ATOM 695 N N . GLU A 1 87 ? 10.789 -23.391 -26.312 1 97.94 87 GLU A N 1
ATOM 696 C CA . GLU A 1 87 ? 11.5 -24.359 -27.125 1 97.94 87 GLU A CA 1
ATOM 697 C C . GLU A 1 87 ? 12.539 -25.109 -26.297 1 97.94 87 GLU A C 1
ATOM 699 O O . GLU A 1 87 ? 12.664 -26.344 -26.406 1 97.94 87 GLU A O 1
ATOM 704 N N . THR A 1 88 ? 13.258 -24.359 -25.484 1 97.69 88 THR A N 1
ATOM 705 C CA . THR A 1 88 ? 14.273 -24.969 -24.641 1 97.69 88 THR A CA 1
ATOM 706 C C . THR A 1 88 ? 13.648 -25.984 -23.672 1 97.69 88 THR A C 1
ATOM 708 O O . THR A 1 88 ? 14.133 -27.109 -23.547 1 97.69 88 THR A O 1
ATOM 711 N N . LEU A 1 89 ? 12.555 -25.641 -23.078 1 97.75 89 LEU A N 1
ATOM 712 C CA . LEU A 1 89 ? 11.938 -26.484 -22.047 1 97.75 89 LEU A CA 1
ATOM 713 C C . LEU A 1 89 ? 11.25 -27.688 -22.672 1 97.75 89 LEU A C 1
ATOM 715 O O . LEU A 1 89 ? 11.328 -28.797 -22.141 1 97.75 89 LEU A O 1
ATOM 719 N N . LEU A 1 90 ? 10.594 -27.484 -23.828 1 97.62 90 LEU A N 1
ATOM 720 C CA . LEU A 1 90 ? 9.93 -28.609 -24.484 1 97.62 90 LEU A CA 1
ATOM 721 C C . LEU A 1 90 ? 10.945 -29.609 -25.016 1 97.62 90 LEU A C 1
ATOM 723 O O . LEU A 1 90 ? 10.672 -30.812 -25.031 1 97.62 90 LEU A O 1
ATOM 727 N N . LYS A 1 91 ? 12.141 -29.094 -25.406 1 97.81 91 LYS A N 1
ATOM 728 C CA . LYS A 1 91 ? 13.211 -29.984 -25.844 1 97.81 91 LYS A CA 1
ATOM 729 C C . LYS A 1 91 ? 13.805 -30.75 -24.656 1 97.81 91 LYS A C 1
ATOM 731 O O . LYS A 1 91 ? 13.969 -31.969 -24.719 1 97.81 91 LYS A O 1
ATOM 736 N N . GLU A 1 92 ? 14.102 -30.031 -23.625 1 97.5 92 GLU A N 1
ATOM 737 C CA . GLU A 1 92 ? 14.742 -30.625 -22.453 1 97.5 92 GLU A CA 1
ATOM 738 C C . GLU A 1 92 ? 13.828 -31.641 -21.766 1 97.5 92 GLU A C 1
ATOM 740 O O . GLU A 1 92 ? 14.305 -32.656 -21.234 1 97.5 92 GLU A O 1
ATOM 745 N N . TYR A 1 93 ? 12.539 -31.344 -21.812 1 97.75 93 TYR A N 1
ATOM 746 C CA . TYR A 1 93 ? 11.578 -32.219 -21.141 1 97.75 93 TYR A CA 1
ATOM 747 C C . TYR A 1 93 ? 10.562 -32.781 -22.125 1 97.75 93 TYR A C 1
ATOM 749 O O . TYR A 1 93 ? 9.367 -32.812 -21.828 1 97.75 93 TYR A O 1
ATOM 757 N N . SER A 1 94 ? 10.992 -33.188 -23.219 1 96.25 94 SER A N 1
ATOM 758 C CA . SER A 1 94 ? 10.18 -33.656 -24.344 1 96.25 94 SER A CA 1
ATOM 759 C C . SER A 1 94 ? 9.336 -34.844 -23.969 1 96.25 94 SER A C 1
ATOM 761 O O . SER A 1 94 ? 8.227 -35.031 -24.484 1 96.25 94 SER A O 1
ATOM 763 N N . GLU A 1 95 ? 9.781 -35.625 -23.047 1 96.69 95 GLU A N 1
ATOM 764 C CA . GLU A 1 95 ? 9.094 -36.875 -22.688 1 96.69 95 GLU A CA 1
ATOM 765 C C . GLU A 1 95 ? 7.996 -36.625 -21.656 1 96.69 95 GLU A C 1
ATOM 767 O O . GLU A 1 95 ? 7.223 -37.531 -21.344 1 96.69 95 GLU A O 1
ATOM 772 N N . ARG A 1 96 ? 7.891 -35.438 -21.172 1 97.31 96 ARG A N 1
ATOM 773 C CA . ARG A 1 96 ? 6.977 -35.188 -20.062 1 97.31 96 ARG A CA 1
ATOM 774 C C . ARG A 1 96 ? 5.625 -34.688 -20.562 1 97.31 96 ARG A C 1
ATOM 776 O O . ARG A 1 96 ? 4.66 -34.594 -19.797 1 97.31 96 ARG A O 1
ATOM 783 N N . GLY A 1 97 ? 5.473 -34.344 -21.828 1 97.94 97 GLY A N 1
ATOM 784 C CA . GLY A 1 97 ? 4.195 -34.156 -22.484 1 97.94 97 GLY A CA 1
ATOM 785 C C . GLY A 1 97 ? 3.562 -32.812 -22.156 1 97.94 97 GLY A C 1
ATOM 786 O O . GLY A 1 97 ? 2.338 -32.688 -22.078 1 97.94 97 GLY A O 1
ATOM 787 N N . HIS A 1 98 ? 4.359 -31.797 -21.922 1 98.19 98 HIS A N 1
ATOM 788 C CA . HIS A 1 98 ? 3.844 -30.469 -21.625 1 98.19 98 HIS A CA 1
ATOM 789 C C . HIS A 1 98 ? 3.359 -29.75 -22.891 1 98.19 98 HIS A C 1
ATOM 791 O O . HIS A 1 98 ? 3.828 -30.047 -23.984 1 98.19 98 HIS A O 1
ATOM 797 N N . ASP A 1 99 ? 2.365 -28.891 -22.781 1 98.12 99 ASP A N 1
ATOM 798 C CA . ASP A 1 99 ? 1.912 -27.953 -23.797 1 98.12 99 ASP A CA 1
ATOM 799 C C . ASP A 1 99 ? 2.076 -26.5 -23.328 1 98.12 99 ASP A C 1
ATOM 801 O O . ASP A 1 99 ? 1.629 -26.156 -22.234 1 98.12 99 ASP A O 1
ATOM 805 N N . ILE A 1 100 ? 2.762 -25.703 -24.109 1 98.56 100 ILE A N 1
ATOM 806 C CA . ILE A 1 100 ? 3.068 -24.344 -23.688 1 98.56 100 ILE A CA 1
ATOM 807 C C . ILE A 1 100 ? 2.596 -23.359 -24.75 1 98.56 100 ILE A C 1
ATOM 809 O O . ILE A 1 100 ? 2.885 -23.516 -25.938 1 98.56 100 ILE A O 1
ATOM 813 N N . LEU A 1 101 ? 1.806 -22.344 -24.375 1 98.62 101 LEU A N 1
ATOM 814 C CA . LEU A 1 101 ? 1.377 -21.25 -25.234 1 98.62 101 LEU A CA 1
ATOM 815 C C . LEU A 1 101 ? 2.07 -19.953 -24.828 1 98.62 101 LEU A C 1
ATOM 817 O O . LEU A 1 101 ? 2.107 -19.594 -23.641 1 98.62 101 LEU A O 1
ATOM 821 N N . CYS A 1 102 ? 2.697 -19.297 -25.781 1 98.69 102 CYS A N 1
ATOM 822 C CA . CYS A 1 102 ? 3.322 -18 -25.547 1 98.69 102 CYS A CA 1
ATOM 823 C C . CYS A 1 102 ? 2.43 -16.875 -26.047 1 98.69 102 CYS A C 1
ATOM 825 O O . CYS A 1 102 ? 1.926 -16.922 -27.172 1 98.69 102 CYS A O 1
ATOM 827 N N . LEU A 1 103 ? 2.172 -15.898 -25.172 1 98.5 103 LEU A N 1
ATOM 828 C CA . LEU A 1 103 ? 1.363 -14.734 -25.516 1 98.5 103 LEU A CA 1
ATOM 829 C C . LEU A 1 103 ? 2.154 -13.445 -25.312 1 98.5 103 LEU A C 1
ATOM 831 O O . LEU A 1 103 ? 2.775 -13.242 -24.266 1 98.5 103 LEU A O 1
ATOM 835 N N . LYS A 1 104 ? 2.172 -12.586 -26.344 1 98.31 104 LYS A N 1
ATOM 836 C CA . LYS A 1 104 ? 2.73 -11.242 -26.203 1 98.31 104 LYS A CA 1
ATOM 837 C C . LYS A 1 104 ? 1.767 -10.328 -25.453 1 98.31 104 LYS A C 1
ATOM 839 O O . LYS A 1 104 ? 0.765 -9.883 -26.016 1 98.31 104 LYS A O 1
ATOM 844 N N . ILE A 1 105 ? 2.102 -10.078 -24.188 1 97.69 105 ILE A N 1
ATOM 845 C CA . ILE A 1 105 ? 1.212 -9.305 -23.328 1 97.69 105 ILE A CA 1
ATOM 846 C C . ILE A 1 105 ? 2.006 -8.219 -22.609 1 97.69 105 ILE A C 1
ATOM 848 O O . ILE A 1 105 ? 3.057 -8.492 -22.031 1 97.69 105 ILE A O 1
ATOM 852 N N . ASP A 1 106 ? 1.592 -7.004 -22.766 1 97.56 106 ASP A N 1
ATOM 853 C CA . ASP A 1 106 ? 2.02 -5.914 -21.906 1 97.56 106 ASP A CA 1
ATOM 854 C C . ASP A 1 106 ? 1.009 -5.676 -20.781 1 97.56 106 ASP A C 1
ATOM 856 O O . ASP A 1 106 ? -0.068 -5.121 -21.016 1 97.56 106 ASP A O 1
ATOM 860 N N . VAL A 1 107 ? 1.415 -6.059 -19.594 1 97 107 VAL A N 1
ATOM 861 C CA . VAL A 1 107 ? 0.457 -6.066 -18.484 1 97 107 VAL A CA 1
ATOM 862 C C . VAL A 1 107 ? 0.088 -4.633 -18.109 1 97 107 VAL A C 1
ATOM 864 O O . VAL A 1 107 ? -0.868 -4.406 -17.359 1 97 107 VAL A O 1
ATOM 867 N N . SER A 1 108 ? 0.881 -3.613 -18.578 1 95.94 108 SER A N 1
ATOM 868 C CA . SER A 1 108 ? 0.537 -2.221 -18.312 1 95.94 108 SER A CA 1
ATOM 869 C C . SER A 1 108 ? -0.623 -1.761 -19.188 1 95.94 108 SER A C 1
ATOM 871 O O . SER A 1 108 ? -1.164 -0.671 -19 1 95.94 108 SER A O 1
ATOM 873 N N . VAL A 1 109 ? -1.012 -2.547 -20.156 1 96.81 109 VAL A N 1
ATOM 874 C CA . VAL A 1 109 ? -2.113 -2.258 -21.062 1 96.81 109 VAL A CA 1
ATOM 875 C C . VAL A 1 109 ? -3.32 -3.123 -20.719 1 96.81 109 VAL A C 1
ATOM 877 O O . VAL A 1 109 ? -3.285 -4.344 -20.875 1 96.81 109 VAL A O 1
ATOM 880 N N . GLU A 1 110 ? -4.383 -2.525 -20.328 1 96.5 110 GLU A N 1
ATOM 881 C CA . GLU A 1 110 ? -5.543 -3.238 -19.812 1 96.5 110 GLU A CA 1
ATOM 882 C C . GLU A 1 110 ? -6.125 -4.195 -20.844 1 96.5 110 GLU A C 1
ATOM 884 O O . GLU A 1 110 ? -6.535 -5.309 -20.516 1 96.5 110 GLU A O 1
ATOM 889 N N . SER A 1 111 ? -6.211 -3.742 -22.078 1 97.31 111 SER A N 1
ATOM 890 C CA . SER A 1 111 ? -6.758 -4.602 -23.125 1 97.31 111 SER A CA 1
ATOM 891 C C . SER A 1 111 ? -5.93 -5.871 -23.297 1 97.31 111 SER A C 1
ATOM 893 O O . SER A 1 111 ? -6.473 -6.938 -23.594 1 97.31 111 SER A O 1
ATOM 895 N N . ASP A 1 112 ? -4.637 -5.773 -23.141 1 98.19 112 ASP A N 1
ATOM 896 C CA . ASP A 1 112 ? -3.771 -6.945 -23.188 1 98.19 112 ASP A CA 1
ATOM 897 C C . ASP A 1 112 ? -4.09 -7.902 -22.031 1 98.19 112 ASP A C 1
ATOM 899 O O . ASP A 1 112 ? -4.051 -9.125 -22.203 1 98.19 112 ASP A O 1
ATOM 903 N N . CYS A 1 113 ? -4.359 -7.332 -20.891 1 98.06 113 CYS A N 1
ATOM 904 C CA . CYS A 1 113 ? -4.699 -8.148 -19.734 1 98.06 113 CYS A CA 1
ATOM 905 C C . CYS A 1 113 ? -5.988 -8.922 -19.969 1 98.06 113 CYS A C 1
ATOM 907 O O . CYS A 1 113 ? -6.086 -10.102 -19.609 1 98.06 113 CYS A O 1
ATOM 909 N N . LYS A 1 114 ? -6.93 -8.227 -20.547 1 97.94 114 LYS A N 1
ATOM 910 C CA . LYS A 1 114 ? -8.172 -8.906 -20.906 1 97.94 114 LYS A CA 1
ATOM 911 C C . LYS A 1 114 ? -7.906 -10.039 -21.891 1 97.94 114 LYS A C 1
ATOM 913 O O . LYS A 1 114 ? -8.43 -11.141 -21.734 1 97.94 114 LYS A O 1
ATOM 918 N N . GLU A 1 115 ? -7.133 -9.758 -22.875 1 98.38 115 GLU A N 1
ATOM 919 C CA . GLU A 1 115 ? -6.77 -10.758 -23.875 1 98.38 115 GLU A CA 1
ATOM 920 C C . GLU A 1 115 ? -6.051 -11.945 -23.234 1 98.38 115 GLU A C 1
ATOM 922 O O . GLU A 1 115 ? -6.285 -13.094 -23.625 1 98.38 115 GLU A O 1
ATOM 927 N N . LEU A 1 116 ? -5.188 -11.664 -22.281 1 98.56 116 LEU A N 1
ATOM 928 C CA . LEU A 1 116 ? -4.473 -12.719 -21.562 1 98.56 116 LEU A CA 1
ATOM 929 C C . LEU A 1 116 ? -5.449 -13.727 -20.969 1 98.56 116 LEU A C 1
ATOM 931 O O . LEU A 1 116 ? -5.289 -14.938 -21.156 1 98.56 116 LEU A O 1
ATOM 935 N N . ILE A 1 117 ? -6.461 -13.227 -20.266 1 98.44 117 ILE A N 1
ATOM 936 C CA . ILE A 1 117 ? -7.406 -14.094 -19.562 1 98.44 117 ILE A CA 1
ATOM 937 C C . ILE A 1 117 ? -8.258 -14.852 -20.578 1 98.44 117 ILE A C 1
ATOM 939 O O . ILE A 1 117 ? -8.422 -16.062 -20.484 1 98.44 117 ILE A O 1
ATOM 943 N N . GLU A 1 118 ? -8.695 -14.18 -21.625 1 98 118 GLU A N 1
ATOM 944 C CA . GLU A 1 118 ? -9.555 -14.805 -22.625 1 98 118 GLU A CA 1
ATOM 945 C C . GLU A 1 118 ? -8.812 -15.906 -23.375 1 98 118 GLU A C 1
ATOM 947 O O . GLU A 1 118 ? -9.32 -17.016 -23.531 1 98 118 GLU A O 1
ATOM 952 N N . LYS A 1 119 ? -7.641 -15.625 -23.859 1 98.56 119 LYS A N 1
ATOM 953 C CA . LYS A 1 119 ? -6.859 -16.594 -24.609 1 98.56 119 LYS A CA 1
ATOM 954 C C . LYS A 1 119 ? -6.414 -17.75 -23.719 1 98.56 119 LYS A C 1
ATOM 956 O O . LYS A 1 119 ? -6.328 -18.891 -24.172 1 98.56 119 LYS A O 1
ATOM 961 N N . SER A 1 120 ? -6.07 -17.438 -22.453 1 98.5 120 SER A N 1
ATOM 962 C CA . SER A 1 120 ? -5.695 -18.5 -21.531 1 98.5 120 SER A CA 1
ATOM 963 C C . SER A 1 120 ? -6.855 -19.453 -21.281 1 98.5 120 SER A C 1
ATOM 965 O O . SER A 1 120 ? -6.68 -20.672 -21.328 1 98.5 120 SER A O 1
ATOM 967 N N . LEU A 1 121 ? -8.023 -18.906 -21.031 1 97.31 121 LEU A N 1
ATOM 968 C CA . LEU A 1 121 ? -9.195 -19.734 -20.797 1 97.31 121 LEU A CA 1
ATOM 969 C C . LEU A 1 121 ? -9.516 -20.594 -22 1 97.31 121 LEU A C 1
ATOM 971 O O . LEU A 1 121 ? -9.82 -21.781 -21.859 1 97.31 121 LEU A O 1
ATOM 975 N N . SER A 1 122 ? -9.43 -20.016 -23.141 1 97.69 122 SER A N 1
ATOM 976 C CA . SER A 1 122 ? -9.672 -20.766 -24.359 1 97.69 122 SER A CA 1
ATOM 977 C C . SER A 1 122 ? -8.664 -21.891 -24.516 1 97.69 122 SER A C 1
ATOM 979 O O . SER A 1 122 ? -9.047 -23.031 -24.797 1 97.69 122 SER A O 1
ATOM 981 N N . TYR A 1 123 ? -7.438 -21.609 -24.297 1 98 123 TYR A N 1
ATOM 982 C CA . TYR A 1 123 ? -6.359 -22.562 -24.484 1 98 123 TYR A CA 1
ATOM 983 C C . TYR A 1 123 ? -6.426 -23.672 -23.438 1 98 123 TYR A C 1
ATOM 985 O O . TYR A 1 123 ? -6.125 -24.828 -23.719 1 98 123 TYR A O 1
ATOM 993 N N . LEU A 1 124 ? -6.844 -23.328 -22.219 1 97.25 124 LEU A N 1
ATOM 994 C CA . LEU A 1 124 ? -6.789 -24.234 -21.078 1 97.25 124 LEU A CA 1
ATOM 995 C C . LEU 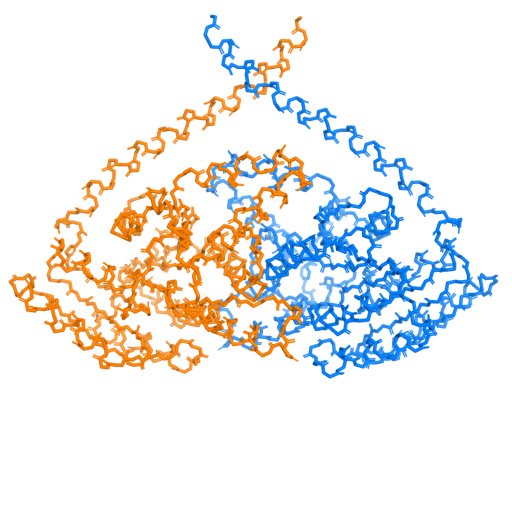A 1 124 ? -8.148 -24.875 -20.828 1 97.25 124 LEU A C 1
ATOM 997 O O . LEU A 1 124 ? -8.406 -25.391 -19.75 1 97.25 124 LEU A O 1
ATOM 1001 N N . ASN A 1 125 ? -9.07 -24.781 -21.844 1 94.62 125 ASN A N 1
ATOM 1002 C CA . ASN A 1 125 ? -10.398 -25.375 -21.781 1 94.62 125 ASN A CA 1
ATOM 1003 C C . ASN A 1 125 ? -11.172 -24.891 -20.562 1 94.62 125 ASN A C 1
ATOM 1005 O O . ASN A 1 125 ? -11.742 -25.688 -19.812 1 94.62 125 ASN A O 1
ATOM 1009 N N . ASP A 1 126 ? -11.016 -23.609 -20.266 1 92.12 126 ASP A N 1
ATOM 1010 C CA . ASP A 1 126 ? -11.781 -22.859 -19.266 1 92.12 126 ASP A CA 1
ATOM 1011 C C . ASP A 1 126 ? -11.375 -23.266 -17.844 1 92.12 126 ASP A C 1
ATOM 1013 O O . ASP A 1 126 ? -12.172 -23.156 -16.922 1 92.12 126 ASP A O 1
ATOM 1017 N N . ARG A 1 127 ? -10.172 -23.844 -17.781 1 93.56 127 ARG A N 1
ATOM 1018 C CA . ARG A 1 127 ? -9.664 -24.219 -16.469 1 93.56 127 ARG A CA 1
ATOM 1019 C C . ARG A 1 127 ? -8.305 -23.594 -16.203 1 93.56 127 ARG A C 1
ATOM 1021 O O . ARG A 1 127 ? -7.367 -23.781 -16.984 1 93.56 127 ARG A O 1
ATOM 1028 N N . ILE A 1 128 ? -8.273 -22.859 -15.172 1 96.88 128 ILE A N 1
ATOM 1029 C CA . ILE A 1 128 ? -7.012 -22.328 -14.672 1 96.88 128 ILE A CA 1
ATOM 1030 C C . ILE A 1 128 ? -6.828 -22.75 -13.211 1 96.88 128 ILE A C 1
ATOM 1032 O O . ILE A 1 128 ? -7.594 -22.344 -12.344 1 96.88 128 ILE A O 1
ATOM 1036 N N . ASP A 1 129 ? -5.816 -23.594 -13.023 1 97.25 129 ASP A N 1
ATOM 1037 C CA . ASP A 1 129 ? -5.543 -24.031 -11.656 1 97.25 129 ASP A CA 1
ATOM 1038 C C . ASP A 1 129 ? -4.789 -22.938 -10.883 1 97.25 129 ASP A C 1
ATOM 1040 O O . ASP A 1 129 ? -5.055 -22.719 -9.695 1 97.25 129 ASP A O 1
ATOM 1044 N N . THR A 1 130 ? -3.812 -22.375 -11.508 1 97.94 130 THR A N 1
ATOM 1045 C CA . THR A 1 130 ? -2.992 -21.344 -10.875 1 97.94 130 THR A CA 1
ATOM 1046 C C . THR A 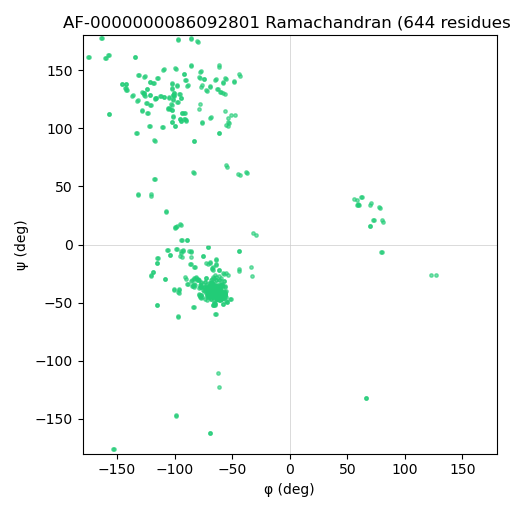1 130 ? -2.617 -20.266 -11.875 1 97.94 130 THR A C 1
ATOM 1048 O O . THR A 1 130 ? -2.283 -20.562 -13.023 1 97.94 130 THR A O 1
ATOM 1051 N N . ILE A 1 131 ? -2.729 -19.078 -11.5 1 98.38 131 ILE A N 1
ATOM 1052 C CA . ILE A 1 131 ? -2.195 -17.953 -12.266 1 98.38 131 ILE A CA 1
ATOM 1053 C C . ILE A 1 131 ? -1.191 -17.172 -11.414 1 98.38 131 ILE A C 1
ATOM 1055 O O . ILE A 1 131 ? -1.495 -16.797 -10.281 1 98.38 131 ILE A O 1
ATOM 1059 N N . TYR A 1 132 ? 0.056 -17.109 -11.93 1 98.12 132 TYR A N 1
ATOM 1060 C CA . TYR A 1 132 ? 1.095 -16.297 -11.297 1 98.12 132 TYR A CA 1
ATOM 1061 C C . TYR A 1 132 ? 1.167 -14.914 -11.938 1 98.12 132 TYR A C 1
ATOM 1063 O O . TYR A 1 132 ? 1.603 -14.773 -13.078 1 98.12 132 TYR A O 1
ATOM 1071 N N . LEU A 1 133 ? 0.677 -13.969 -11.219 1 97.94 133 LEU A N 1
ATOM 1072 C CA . LEU A 1 133 ? 0.867 -12.578 -11.617 1 97.94 133 LEU A CA 1
ATOM 1073 C C . LEU A 1 133 ? 2.227 -12.062 -11.156 1 97.94 133 LEU A C 1
ATOM 1075 O O . LEU A 1 133 ? 2.34 -11.469 -10.078 1 97.94 133 LEU A O 1
ATOM 1079 N N . ASN A 1 134 ? 3.207 -12.258 -12.008 1 94.81 134 ASN A N 1
ATOM 1080 C CA . ASN A 1 134 ? 4.613 -12.094 -11.648 1 94.81 134 ASN A CA 1
ATOM 1081 C C . ASN A 1 134 ? 5.254 -10.945 -12.43 1 94.81 134 ASN A C 1
ATOM 1083 O O . ASN A 1 134 ? 6.32 -10.453 -12.047 1 94.81 134 ASN A O 1
ATOM 1087 N N . ALA A 1 135 ? 4.574 -10.531 -13.492 1 90.19 135 ALA A N 1
ATOM 1088 C CA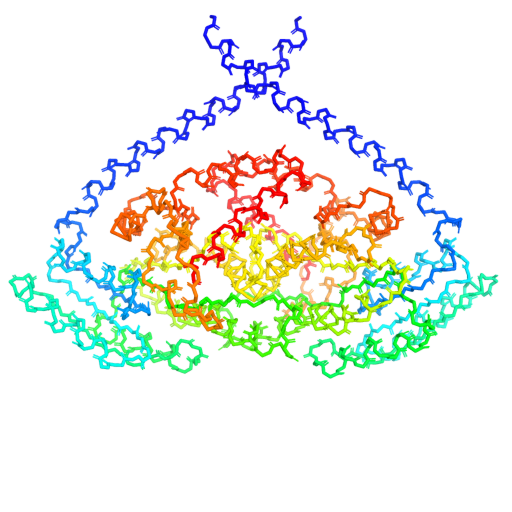 . ALA A 1 135 ? 5.133 -9.438 -14.281 1 90.19 135 ALA A CA 1
ATOM 1089 C C . ALA A 1 135 ? 5.301 -8.172 -13.438 1 90.19 135 ALA A C 1
ATOM 1091 O O . ALA A 1 135 ? 4.398 -7.801 -12.688 1 90.19 135 ALA A O 1
ATOM 1092 N N . GLY A 1 136 ? 6.43 -7.574 -13.5 1 86.81 136 GLY A N 1
ATOM 1093 C CA . GLY A 1 136 ? 6.715 -6.352 -12.766 1 86.81 136 GLY A CA 1
ATOM 1094 C C . GLY A 1 136 ? 8.078 -5.766 -13.094 1 86.81 136 GLY A C 1
ATOM 1095 O O . GLY A 1 136 ? 8.898 -6.414 -13.742 1 86.81 136 GLY A O 1
ATOM 1096 N N . ARG A 1 137 ? 8.219 -4.551 -12.773 1 82.19 137 ARG A N 1
ATOM 1097 C CA . ARG A 1 137 ? 9.477 -3.836 -12.969 1 82.19 137 ARG A CA 1
ATOM 1098 C C . ARG A 1 137 ? 9.945 -3.188 -11.672 1 82.19 137 ARG A C 1
ATOM 1100 O O . ARG A 1 137 ? 9.125 -2.826 -10.82 1 82.19 137 ARG A O 1
ATOM 1107 N N . SER A 1 138 ? 11.219 -3.211 -11.562 1 76.44 138 SER A N 1
ATOM 1108 C CA . SER A 1 138 ? 11.805 -2.465 -10.461 1 76.44 138 SER A CA 1
ATOM 1109 C C . SER A 1 138 ? 12.328 -1.108 -10.922 1 76.44 138 SER A C 1
ATOM 1111 O O . SER A 1 138 ? 12.398 -0.841 -12.125 1 76.44 138 SER A O 1
ATOM 1113 N N . SER A 1 139 ? 12.336 -0.164 -10.055 1 73.31 139 SER A N 1
ATOM 1114 C CA . SER A 1 139 ? 12.938 1.14 -10.32 1 73.31 139 SER A CA 1
ATOM 1115 C C . SER A 1 139 ? 13.758 1.624 -9.133 1 73.31 139 SER A C 1
ATOM 1117 O O . SER A 1 139 ? 13.352 1.458 -7.977 1 73.31 139 SER A O 1
ATOM 1119 N N . LEU A 1 140 ? 14.945 1.972 -9.484 1 75.06 140 LEU A N 1
ATOM 1120 C CA . LEU A 1 140 ? 15.82 2.625 -8.516 1 75.06 140 LEU A CA 1
ATOM 1121 C C . LEU A 1 140 ? 16.062 4.082 -8.891 1 75.06 140 LEU A C 1
ATOM 1123 O O . LEU A 1 140 ? 16.844 4.367 -9.805 1 75.06 140 LEU A O 1
ATOM 1127 N N . GLN A 1 141 ? 15.375 4.953 -8.234 1 80.75 141 GLN A N 1
ATOM 1128 C CA . GLN A 1 141 ? 15.531 6.383 -8.477 1 80.75 141 GLN A CA 1
ATOM 1129 C C . GLN A 1 141 ? 15.086 7.195 -7.266 1 80.75 141 GLN A C 1
ATOM 1131 O O . GLN A 1 141 ? 13.906 7.211 -6.922 1 80.75 141 GLN A O 1
ATOM 1136 N N . PRO A 1 142 ? 16.188 7.828 -6.68 1 84.56 142 PRO A N 1
ATOM 1137 C CA . PRO A 1 142 ? 15.742 8.758 -5.637 1 84.56 142 PRO A CA 1
ATOM 1138 C C . PRO A 1 142 ? 14.742 9.789 -6.148 1 84.56 142 PRO A C 1
ATOM 1140 O O . PRO A 1 142 ? 14.844 10.242 -7.293 1 84.56 142 PRO A O 1
ATOM 1143 N N . LEU A 1 143 ? 13.781 10.117 -5.312 1 85.81 143 LEU A N 1
ATOM 1144 C CA . LEU A 1 143 ? 12.773 11.086 -5.711 1 85.81 143 LEU A CA 1
ATOM 1145 C C . LEU A 1 143 ? 13.414 12.406 -6.117 1 85.81 143 LEU A C 1
ATOM 1147 O O . LEU A 1 143 ? 12.938 13.086 -7.027 1 85.81 143 LEU A O 1
ATOM 1151 N N . SER A 1 144 ? 14.508 12.719 -5.52 1 86.62 144 SER A N 1
ATOM 1152 C CA . SER A 1 144 ? 15.195 13.977 -5.77 1 86.62 144 SER A CA 1
ATOM 1153 C C . SER A 1 144 ? 15.734 14.039 -7.195 1 86.62 144 SER A C 1
ATOM 1155 O O . SER A 1 144 ? 15.992 15.125 -7.719 1 86.62 144 SER A O 1
ATOM 1157 N N . GLU A 1 145 ? 15.906 12.883 -7.766 1 88 145 GLU A N 1
ATOM 1158 C CA . GLU A 1 145 ? 16.469 12.82 -9.109 1 88 145 GLU A CA 1
ATOM 1159 C C . GLU A 1 145 ? 15.383 12.672 -10.164 1 88 145 GLU A C 1
ATOM 1161 O O . GLU A 1 145 ? 15.664 12.703 -11.367 1 88 145 GLU A O 1
ATOM 1166 N N . ALA A 1 146 ? 14.219 12.562 -9.68 1 89.5 146 ALA A N 1
ATOM 1167 C CA . ALA A 1 146 ? 13.117 12.422 -10.625 1 89.5 146 ALA A CA 1
ATOM 1168 C C . ALA A 1 146 ? 12.766 13.766 -11.258 1 89.5 146 ALA A C 1
ATOM 1170 O O . ALA A 1 146 ? 12.727 14.789 -10.57 1 89.5 146 ALA A O 1
ATOM 1171 N N . LYS A 1 147 ? 12.555 13.766 -12.57 1 89.62 147 LYS A N 1
ATOM 1172 C CA . LYS A 1 147 ? 12.172 14.992 -13.266 1 89.62 147 LYS A CA 1
ATOM 1173 C C . LYS A 1 147 ? 10.656 15.211 -13.203 1 89.62 147 LYS A C 1
ATOM 1175 O O . LYS A 1 147 ? 10.188 16.344 -13.312 1 89.62 147 LYS A O 1
ATOM 1180 N N . ASP A 1 148 ? 9.992 14.188 -13.164 1 92.81 148 ASP A N 1
ATOM 1181 C CA . ASP A 1 148 ? 8.531 14.18 -13.062 1 92.81 148 ASP A CA 1
ATOM 1182 C C . ASP A 1 148 ? 8.039 12.898 -12.398 1 92.81 148 ASP A C 1
ATOM 1184 O O . ASP A 1 148 ? 8.844 12.102 -11.898 1 92.81 148 ASP A O 1
ATOM 1188 N N . LEU A 1 149 ? 6.738 12.75 -12.336 1 94.5 149 LEU A N 1
ATOM 1189 C CA . LEU A 1 149 ? 6.164 11.602 -11.641 1 94.5 149 LEU A CA 1
ATOM 1190 C C . LEU A 1 149 ? 5.785 10.508 -12.633 1 94.5 149 LEU A C 1
ATOM 1192 O O . LEU A 1 149 ? 5.031 9.594 -12.289 1 94.5 149 LEU A O 1
ATOM 1196 N N . GLU A 1 150 ? 6.273 10.602 -13.836 1 93.44 150 GLU A N 1
ATOM 1197 C CA . GLU A 1 150 ? 5.926 9.625 -14.867 1 93.44 150 GLU A CA 1
ATOM 1198 C C . GLU A 1 150 ? 6.453 8.234 -14.508 1 93.44 150 GLU A C 1
ATOM 1200 O O . GLU A 1 150 ? 5.82 7.227 -14.828 1 93.44 150 GLU A O 1
ATOM 1205 N N . GLY A 1 151 ? 7.625 8.172 -13.953 1 91.69 151 GLY A N 1
ATOM 1206 C CA . GLY A 1 151 ? 8.141 6.895 -13.477 1 91.69 151 GLY A CA 1
ATOM 1207 C C . GLY A 1 151 ? 7.215 6.211 -12.484 1 91.69 151 GLY A C 1
ATOM 1208 O O . GLY A 1 151 ? 7.008 5 -12.555 1 91.69 151 GLY A O 1
ATOM 1209 N N . HIS A 1 152 ? 6.703 7.016 -11.602 1 94.12 152 HIS A N 1
ATOM 1210 C CA . HIS A 1 152 ? 5.762 6.496 -10.609 1 94.12 152 HIS A CA 1
ATOM 1211 C C . HIS A 1 152 ? 4.5 5.965 -11.281 1 94.12 152 HIS A C 1
ATOM 1213 O O . HIS A 1 152 ? 4.008 4.895 -10.922 1 94.12 152 HIS A O 1
ATOM 1219 N N . ARG A 1 153 ? 4.008 6.707 -12.227 1 94.88 153 ARG A N 1
ATOM 1220 C CA . ARG A 1 153 ? 2.807 6.293 -12.945 1 94.88 153 ARG A CA 1
ATOM 1221 C C . ARG A 1 153 ? 3.055 5.016 -13.734 1 94.88 153 ARG A C 1
ATOM 1223 O O . ARG A 1 153 ? 2.232 4.098 -13.719 1 94.88 153 ARG A O 1
ATOM 1230 N N . SER A 1 154 ? 4.145 4.969 -14.406 1 93.88 154 SER A N 1
ATOM 1231 C CA . SER A 1 154 ? 4.492 3.809 -15.227 1 93.88 154 SER A CA 1
ATOM 1232 C C . SER A 1 154 ? 4.637 2.553 -14.367 1 93.88 154 SER A C 1
ATOM 1234 O O . SER A 1 154 ? 4.125 1.49 -14.727 1 93.88 154 SER A O 1
ATOM 1236 N N . LEU A 1 155 ? 5.266 2.695 -13.25 1 93.12 155 LEU A N 1
ATOM 1237 C CA . LEU A 1 155 ? 5.469 1.554 -12.367 1 93.12 155 LEU A CA 1
ATOM 1238 C C . LEU A 1 155 ? 4.145 1.093 -11.766 1 93.12 155 LEU A C 1
ATOM 1240 O O . LEU A 1 155 ? 3.916 -0.108 -11.602 1 93.12 155 LEU A O 1
ATOM 1244 N N . MET A 1 156 ? 3.311 2.035 -11.43 1 95.25 156 MET A N 1
ATOM 1245 C CA . MET A 1 156 ? 1.985 1.694 -10.914 1 95.25 156 MET A CA 1
ATOM 1246 C C . MET A 1 156 ? 1.182 0.926 -11.961 1 95.25 156 MET A C 1
ATOM 1248 O O . MET A 1 156 ? 0.515 -0.059 -11.633 1 95.25 156 MET A O 1
ATOM 1252 N N . ASN A 1 157 ? 1.278 1.357 -13.172 1 95.38 157 ASN A N 1
ATOM 1253 C CA . ASN A 1 157 ? 0.56 0.712 -14.266 1 95.38 157 ASN A CA 1
ATOM 1254 C C . ASN A 1 157 ? 1.014 -0.731 -14.461 1 95.38 157 ASN A C 1
ATOM 1256 O O . ASN A 1 157 ? 0.191 -1.619 -14.695 1 95.38 157 ASN A O 1
ATOM 1260 N N . THR A 1 158 ? 2.221 -0.955 -14.336 1 95.31 158 THR A N 1
ATOM 1261 C CA . THR A 1 158 ? 2.781 -2.277 -14.578 1 95.31 158 THR A CA 1
ATOM 1262 C C . THR A 1 158 ? 2.639 -3.166 -13.352 1 95.31 158 THR A C 1
ATOM 1264 O O . THR A 1 158 ? 2.047 -4.246 -13.422 1 95.31 158 THR A O 1
ATOM 1267 N N . ASN A 1 159 ? 3.125 -2.666 -12.219 1 94.38 159 ASN A N 1
ATOM 1268 C CA . ASN A 1 159 ? 3.232 -3.494 -11.023 1 94.38 159 ASN A CA 1
ATOM 1269 C C . ASN A 1 159 ? 1.878 -3.678 -10.344 1 94.38 159 ASN A C 1
ATOM 1271 O O . ASN A 1 159 ? 1.597 -4.738 -9.781 1 94.38 159 ASN A O 1
ATOM 1275 N N . PHE A 1 160 ? 1.092 -2.645 -10.367 1 95.94 160 PHE A N 1
ATOM 1276 C CA . PHE A 1 160 ? -0.181 -2.691 -9.656 1 95.94 160 PHE A CA 1
ATOM 1277 C C . PHE A 1 160 ? -1.316 -3.059 -10.609 1 95.94 160 PHE A C 1
ATOM 1279 O O . PHE A 1 160 ? -1.906 -4.133 -10.492 1 95.94 160 PHE A O 1
ATOM 1286 N N . TYR A 1 161 ? -1.56 -2.217 -11.602 1 97.12 161 TYR A N 1
ATOM 1287 C CA . TYR A 1 161 ? -2.676 -2.463 -12.508 1 97.12 161 TYR A CA 1
ATOM 1288 C C . TYR A 1 161 ? -2.443 -3.725 -13.328 1 97.12 161 TYR A C 1
ATOM 1290 O O . TYR A 1 161 ? -3.395 -4.406 -13.719 1 97.12 161 TYR A O 1
ATOM 1298 N N . GLY A 1 162 ? -1.199 -4.027 -13.562 1 97.31 162 GLY A N 1
ATOM 1299 C CA . GLY A 1 162 ? -0.844 -5.246 -14.281 1 97.31 162 GLY A CA 1
ATOM 1300 C C . GLY A 1 162 ? -1.246 -6.508 -13.539 1 97.31 162 GLY A C 1
ATOM 1301 O O . GLY A 1 162 ? -1.309 -7.586 -14.141 1 97.31 162 GLY A O 1
ATOM 1302 N N . CYS A 1 163 ? -1.524 -6.422 -12.266 1 97.38 163 CYS A N 1
ATOM 1303 C CA . CYS A 1 163 ? -1.97 -7.555 -11.461 1 97.38 163 CYS A CA 1
ATOM 1304 C C . CYS A 1 163 ? -3.48 -7.523 -11.266 1 97.38 163 CYS A C 1
ATOM 1306 O O . CYS A 1 163 ? -4.145 -8.562 -11.328 1 97.38 163 CYS A O 1
ATOM 1308 N N . ILE A 1 164 ? -4.055 -6.328 -11.07 1 97.06 164 ILE A N 1
ATOM 1309 C CA . ILE A 1 164 ? -5.461 -6.285 -10.688 1 97.06 164 ILE A CA 1
ATOM 1310 C C . ILE A 1 164 ? -6.34 -6.434 -11.93 1 97.06 164 ILE A C 1
ATOM 1312 O O . ILE A 1 164 ? -7.445 -6.973 -11.852 1 97.06 164 ILE A O 1
ATOM 1316 N N . ALA A 1 165 ? -5.852 -6 -13.117 1 97.62 165 ALA A N 1
ATOM 1317 C CA . ALA A 1 165 ? -6.652 -6.117 -14.336 1 97.62 165 ALA A CA 1
ATOM 1318 C C . ALA A 1 165 ? -6.883 -7.582 -14.695 1 97.62 165 ALA A C 1
ATOM 1320 O O . ALA A 1 165 ? -8.023 -8.008 -14.875 1 97.62 165 ALA A O 1
ATOM 1321 N N . PRO A 1 166 ? -5.836 -8.398 -14.781 1 98.25 166 PRO A N 1
ATOM 1322 C CA . PRO A 1 166 ? -6.09 -9.82 -15.031 1 98.25 166 PRO A CA 1
ATOM 1323 C C . PRO A 1 166 ? -7.023 -10.438 -13.992 1 98.25 166 PRO A C 1
ATOM 1325 O O . PRO A 1 166 ? -7.859 -11.281 -14.328 1 98.25 166 PRO A O 1
ATOM 1328 N N . THR A 1 167 ? -6.828 -10.062 -12.719 1 97.88 167 THR A N 1
ATOM 1329 C CA . THR A 1 167 ? -7.691 -10.555 -11.656 1 97.88 167 THR A CA 1
ATOM 1330 C C . THR A 1 167 ? -9.148 -10.18 -11.922 1 97.88 167 THR A C 1
ATOM 1332 O O . THR A 1 167 ? -10.039 -11.023 -11.805 1 97.88 167 THR A O 1
ATOM 1335 N N . PHE A 1 168 ? -9.344 -8.906 -12.297 1 97.25 168 PHE A N 1
ATOM 1336 C CA . PHE A 1 168 ? -10.672 -8.367 -12.578 1 97.25 168 PHE A CA 1
ATOM 1337 C C . PHE A 1 168 ? -11.352 -9.156 -13.68 1 97.25 168 PHE A C 1
ATOM 1339 O O . PHE A 1 168 ? -12.523 -9.516 -13.562 1 97.25 168 PHE A O 1
ATOM 1346 N N . TYR A 1 169 ? -10.68 -9.492 -14.711 1 97.31 169 TYR A N 1
ATOM 1347 C CA . TYR A 1 169 ? -11.273 -10.148 -15.867 1 97.31 169 TYR A CA 1
ATOM 1348 C C . TYR A 1 169 ? -11.398 -11.656 -15.641 1 97.31 169 TYR A C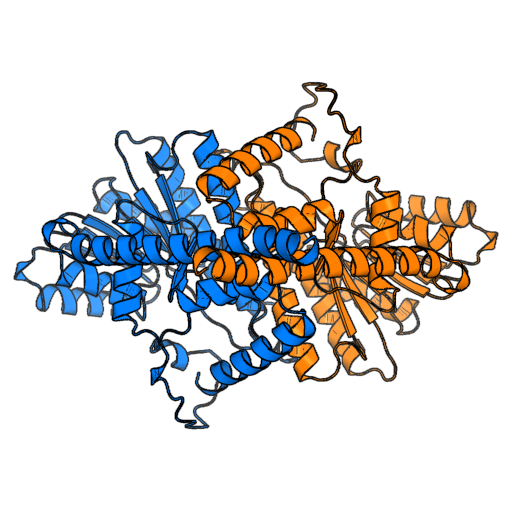 1
ATOM 1350 O O . TYR A 1 169 ? -12.188 -12.328 -16.312 1 97.31 169 TYR A O 1
ATOM 1358 N N . LEU A 1 170 ? -10.664 -12.219 -14.703 1 97.56 170 LEU A N 1
ATOM 1359 C CA . LEU A 1 170 ? -10.703 -13.641 -14.414 1 97.56 170 LEU A CA 1
ATOM 1360 C C . LEU A 1 170 ? -11.852 -13.977 -13.477 1 97.56 170 LEU A C 1
ATOM 1362 O O . LEU A 1 170 ? -12.477 -15.039 -13.602 1 97.56 170 LEU A O 1
ATOM 1366 N N . LEU A 1 171 ? -12.172 -13.102 -12.531 1 96.38 171 LEU A N 1
ATOM 1367 C CA . LEU A 1 171 ? -13.055 -13.375 -11.406 1 96.38 171 LEU A CA 1
ATOM 1368 C C . LEU A 1 171 ? -14.453 -13.758 -11.883 1 96.38 171 LEU A C 1
ATOM 1370 O O . LEU A 1 171 ? -15.062 -14.695 -11.367 1 96.38 171 LEU A O 1
ATOM 1374 N N . PRO A 1 172 ? -14.984 -13.023 -12.93 1 95.5 172 PRO A N 1
ATOM 1375 C CA . PRO A 1 172 ? -16.312 -13.422 -13.383 1 95.5 172 PRO A CA 1
ATOM 1376 C C . PRO A 1 172 ? -16.359 -14.875 -13.867 1 95.5 172 PRO A C 1
ATOM 1378 O O . PRO A 1 172 ? -17.359 -15.562 -13.648 1 95.5 172 PRO A O 1
ATOM 1381 N N . HIS A 1 173 ? -15.352 -15.367 -14.453 1 94.38 173 HIS A N 1
ATOM 1382 C CA . HIS A 1 173 ? -15.289 -16.75 -14.93 1 94.38 173 HIS A CA 1
ATOM 1383 C C . HIS A 1 173 ? -15.234 -17.734 -13.758 1 94.38 173 HIS A C 1
ATOM 1385 O O . HIS A 1 173 ? -15.852 -18.797 -13.805 1 94.38 173 HIS A O 1
ATOM 1391 N N . LEU A 1 174 ? -14.516 -17.297 -12.695 1 94 174 LEU A N 1
ATOM 1392 C CA . LEU A 1 174 ? -14.383 -18.156 -11.523 1 94 174 LEU A CA 1
ATOM 1393 C C . LEU A 1 174 ? -15.695 -18.219 -10.75 1 94 174 LEU A C 1
ATOM 1395 O O . LEU A 1 174 ? -16.031 -19.266 -10.18 1 94 174 LEU A O 1
ATOM 1399 N N . ARG A 1 175 ? -16.391 -17.125 -10.711 1 92.88 175 ARG A N 1
ATOM 1400 C CA . ARG A 1 175 ? -17.672 -17.047 -10.016 1 92.88 175 ARG A CA 1
ATOM 1401 C C . ARG A 1 175 ? -18.719 -17.922 -10.695 1 92.88 175 ARG A C 1
ATOM 1403 O O . ARG A 1 175 ? -19.531 -18.547 -10.023 1 92.88 175 ARG A O 1
ATOM 1410 N N . GLU A 1 176 ? -18.656 -17.969 -11.938 1 90.94 176 GLU A N 1
ATOM 1411 C CA . GLU A 1 176 ? -19.703 -18.625 -12.719 1 90.94 176 GLU A CA 1
ATOM 1412 C C . GLU A 1 176 ? -19.438 -20.141 -12.812 1 90.94 176 GLU A C 1
ATOM 1414 O O . GLU A 1 176 ? -20.391 -20.922 -12.852 1 90.94 176 GLU A O 1
ATOM 1419 N N . ARG A 1 177 ? -18.266 -20.547 -12.891 1 87.31 177 ARG A N 1
ATOM 1420 C CA . ARG A 1 177 ? -17.922 -21.953 -13.125 1 87.31 177 ARG A CA 1
ATOM 1421 C C . ARG A 1 177 ? -18.156 -22.781 -11.875 1 87.31 177 ARG A C 1
ATOM 1423 O O . ARG A 1 177 ? -17.891 -22.344 -10.758 1 87.31 177 ARG A O 1
ATOM 1430 N N . GLN A 1 178 ? -18.625 -23.969 -12.266 1 79.31 178 GLN A N 1
ATOM 1431 C CA . GLN A 1 178 ? -18.812 -24.938 -11.188 1 79.31 178 GLN A CA 1
ATOM 1432 C C . GLN A 1 178 ? -17.531 -25.734 -10.945 1 79.31 178 GLN A C 1
ATOM 1434 O O . GLN A 1 178 ? -16.766 -25.984 -11.875 1 79.31 178 GLN A O 1
ATOM 1439 N N . ASN A 1 179 ? -17.094 -26 -9.812 1 81.56 179 ASN A N 1
ATOM 1440 C CA . ASN A 1 179 ? -16 -26.875 -9.406 1 81.56 179 ASN A CA 1
ATOM 1441 C C . ASN A 1 179 ? -14.648 -26.297 -9.805 1 81.56 179 ASN A C 1
ATOM 1443 O O . ASN A 1 179 ? -13.852 -26.984 -10.453 1 81.56 179 ASN A O 1
ATOM 1447 N N . THR A 1 180 ? -14.477 -25.078 -9.797 1 83.56 180 THR A N 1
ATOM 1448 C CA . THR A 1 180 ? -13.203 -24.422 -10.078 1 83.56 180 THR A CA 1
ATOM 1449 C C . THR A 1 180 ? -12.484 -24.062 -8.781 1 83.56 180 THR A C 1
ATOM 1451 O O . THR A 1 180 ? -13.125 -23.828 -7.754 1 83.56 180 THR A O 1
ATOM 1454 N N . ASN A 1 181 ? -11.188 -24.328 -8.805 1 91.31 181 ASN A N 1
ATOM 1455 C CA . ASN A 1 181 ? -10.32 -23.828 -7.746 1 91.31 181 ASN A CA 1
ATOM 1456 C C . ASN A 1 181 ? -9.055 -23.188 -8.312 1 91.31 181 ASN A C 1
ATOM 1458 O O . ASN A 1 181 ? -8.117 -23.891 -8.695 1 91.31 181 ASN A O 1
ATOM 1462 N N . CYS A 1 182 ? -9.172 -21.938 -8.422 1 97.06 182 CYS A N 1
ATOM 1463 C CA . CYS A 1 182 ? -8.047 -21.219 -9 1 97.06 182 CYS A CA 1
ATOM 1464 C C . CYS A 1 182 ? -7.262 -20.484 -7.926 1 97.06 182 CYS A C 1
ATOM 1466 O O . CYS A 1 182 ? -7.844 -19.781 -7.094 1 97.06 182 CYS A O 1
ATOM 1468 N N . HIS A 1 183 ? -5.988 -20.719 -7.895 1 97.88 183 HIS A N 1
ATOM 1469 C CA . HIS A 1 183 ? -5.105 -19.938 -7.031 1 97.88 183 HIS A CA 1
ATOM 1470 C C . HIS A 1 183 ? -4.5 -18.75 -7.785 1 97.88 183 HIS A C 1
ATOM 1472 O O . HIS A 1 183 ? -3.771 -18.938 -8.758 1 97.88 183 HIS A O 1
ATOM 1478 N N . ILE A 1 184 ? -4.879 -17.578 -7.391 1 97.94 184 ILE A N 1
ATOM 1479 C CA . ILE A 1 184 ? -4.262 -16.375 -7.922 1 97.94 184 ILE A CA 1
ATOM 1480 C C . ILE A 1 184 ? -3.084 -15.969 -7.043 1 97.94 184 ILE A C 1
ATOM 1482 O O . ILE A 1 184 ? -3.275 -15.508 -5.91 1 97.94 184 ILE A O 1
ATOM 1486 N N . CYS A 1 185 ? -1.896 -16.156 -7.535 1 97.69 185 CYS A N 1
ATOM 1487 C CA . CYS A 1 185 ? -0.669 -15.812 -6.816 1 97.69 185 CYS A CA 1
ATOM 1488 C C . CYS A 1 185 ? -0.075 -14.508 -7.336 1 97.69 185 CYS A C 1
ATOM 1490 O O . CYS A 1 185 ? 0.346 -14.43 -8.492 1 97.69 185 CYS A O 1
ATOM 1492 N N . VAL A 1 186 ? -0.037 -13.508 -6.461 1 96.19 186 VAL A N 1
ATOM 1493 C CA . VAL A 1 186 ? 0.528 -12.211 -6.805 1 96.19 186 VAL A CA 1
ATOM 1494 C C . VAL A 1 186 ? 1.937 -12.086 -6.227 1 96.19 186 VAL A C 1
ATOM 1496 O O . VAL A 1 186 ? 2.139 -12.266 -5.023 1 96.19 186 VAL A O 1
ATOM 1499 N N . VAL A 1 187 ? 2.865 -11.797 -7.098 1 91.56 187 VAL A N 1
ATOM 1500 C CA . VAL A 1 187 ? 4.246 -11.68 -6.645 1 91.56 187 VAL A CA 1
ATOM 1501 C C . VAL A 1 187 ? 4.539 -10.234 -6.246 1 91.56 187 VAL A C 1
ATOM 1503 O O . VAL A 1 187 ? 4.641 -9.352 -7.105 1 91.56 187 VAL A O 1
ATOM 1506 N N . SER A 1 188 ? 4.617 -10.023 -5.016 1 88.75 188 SER A N 1
ATOM 1507 C CA . SER A 1 188 ? 4.984 -8.734 -4.441 1 88.75 188 SER A CA 1
ATOM 1508 C C . SER A 1 188 ? 6.457 -8.703 -4.051 1 88.75 188 SER A C 1
ATOM 1510 O O . SER A 1 188 ? 7.316 -9.156 -4.812 1 88.75 188 SER A O 1
ATOM 1512 N N . SER A 1 189 ? 6.812 -7.996 -3.02 1 73.19 189 SER A N 1
ATOM 1513 C CA . SER A 1 189 ? 8.172 -7.855 -2.504 1 73.19 189 SER A CA 1
ATOM 1514 C C . SER A 1 189 ? 8.172 -7.449 -1.035 1 73.19 189 SER A C 1
ATOM 1516 O O . SER A 1 189 ? 7.113 -7.145 -0.473 1 73.19 189 SER A O 1
ATOM 1518 N N . LEU A 1 190 ? 9.281 -7.66 -0.509 1 67.88 190 LEU A N 1
ATOM 1519 C CA . LEU A 1 190 ? 9.445 -7.102 0.83 1 67.88 190 LEU A CA 1
ATOM 1520 C C . LEU A 1 190 ? 9.203 -5.598 0.824 1 67.88 190 LEU A C 1
ATOM 1522 O O . LEU A 1 190 ? 8.766 -5.031 1.829 1 67.88 190 LEU A O 1
ATOM 1526 N N . ALA A 1 191 ? 9.398 -5.047 -0.262 1 63.91 191 ALA A N 1
ATOM 1527 C CA . ALA A 1 191 ? 9.172 -3.617 -0.443 1 63.91 191 ALA A CA 1
ATOM 1528 C C . ALA A 1 191 ? 7.676 -3.297 -0.422 1 63.91 191 ALA A C 1
ATOM 1530 O O . ALA A 1 191 ? 7.285 -2.129 -0.482 1 63.91 191 ALA A O 1
ATOM 1531 N N . GLY A 1 192 ? 6.91 -4.242 -0.303 1 68.31 192 GLY A N 1
ATOM 1532 C CA . GLY A 1 192 ? 5.477 -4.078 -0.121 1 68.31 192 GLY A CA 1
ATOM 1533 C C . GLY A 1 192 ? 5.059 -4.055 1.338 1 68.31 192 GLY A C 1
ATOM 1534 O O . GLY A 1 192 ? 3.904 -3.766 1.653 1 68.31 192 GLY A O 1
ATOM 1535 N N . LEU A 1 193 ? 6.078 -4.301 2.154 1 69.5 193 LEU A N 1
ATOM 1536 C CA . LEU A 1 193 ? 5.793 -4.352 3.584 1 69.5 193 LEU A CA 1
ATOM 1537 C C . LEU A 1 193 ? 6.566 -3.273 4.332 1 69.5 193 LEU A C 1
ATOM 1539 O O . LEU A 1 193 ? 6.199 -2.898 5.445 1 69.5 193 LEU A O 1
ATOM 1543 N N . THR A 1 194 ? 7.637 -2.869 3.705 1 69.75 194 THR A N 1
ATOM 1544 C CA . THR A 1 194 ? 8.469 -1.796 4.246 1 69.75 194 THR A CA 1
ATOM 1545 C C . THR A 1 194 ? 9.055 -0.95 3.119 1 69.75 194 THR A C 1
ATOM 1547 O O . THR A 1 194 ? 9.453 -1.479 2.082 1 69.75 194 THR A O 1
ATOM 1550 N N . GLY A 1 195 ? 9.031 0.281 3.361 1 71.62 195 GLY A N 1
ATOM 1551 C CA . GLY A 1 195 ? 9.656 1.149 2.373 1 71.62 195 GLY A CA 1
ATOM 1552 C C . GLY A 1 195 ? 11.148 0.929 2.242 1 71.62 195 GLY A C 1
ATOM 1553 O O . GLY A 1 195 ? 11.828 0.625 3.227 1 71.62 195 GLY A O 1
ATOM 1554 N N . VAL A 1 196 ? 11.594 1.021 0.99 1 69.31 196 VAL A N 1
ATOM 1555 C CA . VAL A 1 196 ? 13.016 0.857 0.712 1 69.31 196 VAL A CA 1
ATOM 1556 C C . VAL A 1 196 ? 13.57 2.135 0.083 1 69.31 196 VAL A C 1
ATOM 1558 O O . VAL A 1 196 ? 12.906 2.762 -0.748 1 69.31 196 VAL A O 1
ATOM 1561 N N . ILE A 1 197 ? 14.695 2.49 0.491 1 75.06 197 ILE A N 1
ATOM 1562 C CA . ILE A 1 197 ? 15.32 3.723 0.022 1 75.06 197 ILE A CA 1
ATOM 1563 C C . ILE A 1 197 ? 15.461 3.68 -1.498 1 75.06 197 ILE A C 1
ATOM 1565 O O . ILE A 1 197 ? 15.773 2.633 -2.068 1 75.06 197 ILE A O 1
ATOM 1569 N N . ARG A 1 198 ? 15.203 4.805 -2.209 1 77.31 198 ARG A N 1
ATOM 1570 C CA . ARG A 1 198 ? 15.359 5.039 -3.641 1 77.31 198 ARG A CA 1
ATOM 1571 C C . ARG A 1 198 ? 14.32 4.254 -4.438 1 77.31 198 ARG A C 1
ATOM 1573 O O . ARG A 1 198 ? 14.477 4.051 -5.645 1 77.31 198 ARG A O 1
ATOM 1580 N N . ARG A 1 199 ? 13.312 3.803 -3.748 1 83.38 199 ARG A N 1
ATOM 1581 C CA . ARG A 1 199 ? 12.297 2.973 -4.387 1 83.38 199 ARG A CA 1
ATOM 1582 C C . ARG A 1 199 ? 10.891 3.469 -4.055 1 83.38 199 ARG A C 1
ATOM 1584 O O . ARG A 1 199 ? 10 2.672 -3.76 1 83.38 199 ARG A O 1
ATOM 1591 N N . THR A 1 200 ? 10.758 4.777 -4.102 1 86.62 200 THR A N 1
ATOM 1592 C CA . THR A 1 200 ? 9.461 5.336 -3.744 1 86.62 200 THR A CA 1
ATOM 1593 C C . THR A 1 200 ? 8.367 4.816 -4.68 1 86.62 200 THR A C 1
ATOM 1595 O O . THR A 1 200 ? 7.301 4.406 -4.227 1 86.62 200 THR A O 1
ATOM 1598 N N . ALA A 1 201 ? 8.695 4.785 -5.977 1 88.94 201 ALA A N 1
ATOM 1599 C CA . ALA A 1 201 ? 7.723 4.32 -6.957 1 88.94 201 ALA A CA 1
ATOM 1600 C C . ALA A 1 201 ? 7.461 2.822 -6.809 1 88.94 201 ALA A C 1
ATOM 1602 O O . ALA A 1 201 ? 6.312 2.383 -6.828 1 88.94 201 ALA A O 1
ATOM 1603 N N . TYR A 1 202 ? 8.469 2.088 -6.641 1 87 202 TYR A N 1
ATOM 1604 C CA . TYR A 1 202 ? 8.359 0.639 -6.516 1 87 202 TYR A CA 1
ATOM 1605 C C . TYR A 1 202 ? 7.602 0.253 -5.254 1 87 202 TYR A C 1
ATOM 1607 O O . TYR A 1 202 ? 6.633 -0.51 -5.312 1 87 202 TYR A O 1
ATOM 1615 N N . SER A 1 203 ? 8.016 0.821 -4.117 1 88.5 203 SER A N 1
ATOM 1616 C CA . SER A 1 203 ? 7.367 0.519 -2.848 1 88.5 203 SER A CA 1
ATOM 1617 C C . SER A 1 203 ? 5.891 0.887 -2.883 1 88.5 203 SER A C 1
ATOM 1619 O O . SER A 1 203 ? 5.043 0.119 -2.422 1 88.5 203 SER A O 1
ATOM 1621 N N . ALA A 1 204 ? 5.609 1.996 -3.457 1 92.88 204 ALA A N 1
ATOM 1622 C CA . ALA A 1 204 ? 4.215 2.426 -3.551 1 92.88 204 ALA A CA 1
ATOM 1623 C C . ALA A 1 204 ? 3.381 1.414 -4.332 1 92.88 204 ALA A C 1
ATOM 1625 O O . ALA A 1 204 ? 2.293 1.031 -3.9 1 92.88 204 ALA A O 1
ATOM 1626 N N . SER A 1 205 ? 3.873 0.998 -5.441 1 92.31 205 SER A N 1
ATOM 1627 C CA . SER A 1 205 ? 3.143 0.075 -6.305 1 92.31 205 SER A CA 1
ATOM 1628 C C . SER A 1 205 ? 2.928 -1.27 -5.621 1 92.31 205 SER A C 1
ATOM 1630 O O . SER A 1 205 ? 1.859 -1.872 -5.746 1 92.31 205 SER A O 1
ATOM 1632 N N . LYS A 1 206 ? 3.914 -1.716 -4.914 1 89.69 206 LYS A N 1
ATOM 1633 C CA . LYS A 1 206 ? 3.818 -3.012 -4.25 1 89.69 206 LYS A CA 1
ATOM 1634 C C . LYS A 1 206 ? 2.908 -2.938 -3.027 1 89.69 206 LYS A C 1
ATOM 1636 O O . LYS A 1 206 ? 2.174 -3.885 -2.734 1 89.69 206 LYS A O 1
ATOM 1641 N N . PHE A 1 207 ? 2.951 -1.818 -2.324 1 90.94 207 PHE A N 1
ATOM 1642 C CA . PHE A 1 207 ? 2.031 -1.616 -1.211 1 90.94 207 PHE A CA 1
ATOM 1643 C C . PHE A 1 207 ? 0.587 -1.608 -1.696 1 90.94 207 PHE A C 1
ATOM 1645 O O . PHE A 1 207 ? -0.298 -2.154 -1.034 1 90.94 207 PHE A O 1
ATOM 1652 N N . ALA A 1 208 ? 0.423 -0.992 -2.768 1 93.5 208 ALA A N 1
ATOM 1653 C CA . ALA A 1 208 ? -0.924 -0.916 -3.326 1 93.5 208 ALA A CA 1
ATOM 1654 C C . ALA A 1 208 ? -1.511 -2.309 -3.537 1 93.5 208 ALA A C 1
ATOM 1656 O O . ALA A 1 208 ? -2.709 -2.521 -3.336 1 93.5 208 ALA A O 1
ATOM 1657 N N . LEU A 1 209 ? -0.674 -3.25 -3.918 1 94 209 LEU A N 1
ATOM 1658 C CA . LEU A 1 209 ? -1.114 -4.629 -4.109 1 94 209 LEU A CA 1
ATOM 1659 C C . LEU A 1 209 ? -1.708 -5.191 -2.824 1 94 209 LEU A C 1
ATOM 1661 O O . LEU A 1 209 ? -2.758 -5.836 -2.852 1 94 209 LEU A O 1
ATOM 1665 N N . HIS A 1 210 ? -1.033 -4.949 -1.763 1 89.75 210 HIS A N 1
ATOM 1666 C CA . HIS A 1 210 ? -1.474 -5.484 -0.479 1 89.75 210 HIS A CA 1
ATOM 1667 C C . HIS A 1 210 ? -2.848 -4.941 -0.098 1 89.75 210 HIS A C 1
ATOM 1669 O O . HIS A 1 210 ? -3.729 -5.703 0.312 1 89.75 210 HIS A O 1
ATOM 1675 N N . GLY A 1 211 ? -3.012 -3.684 -0.262 1 90.31 211 GLY A N 1
ATOM 1676 C CA . GLY A 1 211 ? -4.305 -3.092 0.042 1 90.31 211 GLY A CA 1
ATOM 1677 C C . GLY A 1 211 ? -5.43 -3.65 -0.809 1 90.31 211 GLY A C 1
ATOM 1678 O O . GLY A 1 211 ? -6.508 -3.961 -0.296 1 90.31 211 GLY A O 1
ATOM 1679 N N . PHE A 1 212 ? -5.207 -3.83 -2.064 1 93.5 212 PHE A N 1
ATOM 1680 C CA . PHE A 1 212 ? -6.211 -4.324 -3 1 93.5 212 PHE A CA 1
ATOM 1681 C C . PHE A 1 212 ? -6.59 -5.766 -2.68 1 93.5 212 PHE A C 1
ATOM 1683 O O . PHE A 1 212 ? -7.77 -6.078 -2.5 1 93.5 212 PHE A O 1
ATOM 1690 N N . TYR A 1 213 ? -5.656 -6.57 -2.568 1 93.69 213 TYR A N 1
ATOM 1691 C CA . TYR A 1 213 ? -5.926 -8 -2.484 1 93.69 213 TYR A CA 1
ATOM 1692 C C . TYR A 1 213 ? -6.426 -8.383 -1.096 1 93.69 213 TYR A C 1
ATOM 1694 O O . TYR A 1 213 ? -7.195 -9.336 -0.945 1 93.69 213 TYR A O 1
ATOM 1702 N N . GLU A 1 214 ? -5.945 -7.684 -0.016 1 88.56 214 GLU A N 1
ATOM 1703 C CA . GLU A 1 214 ? -6.543 -7.91 1.296 1 88.56 214 GLU A CA 1
ATOM 1704 C C . GLU A 1 214 ? -8.039 -7.605 1.282 1 88.56 214 GLU A C 1
ATOM 1706 O O . GLU A 1 214 ? -8.836 -8.359 1.844 1 88.56 214 GLU A O 1
ATOM 1711 N N . SER A 1 215 ? -8.391 -6.488 0.65 1 89.25 215 SER A N 1
ATOM 1712 C CA . SER A 1 215 ? -9.797 -6.113 0.542 1 89.25 215 SER A CA 1
ATOM 1713 C C . SER A 1 215 ? -10.57 -7.113 -0.316 1 89.25 215 SER A C 1
ATOM 1715 O O . SER A 1 215 ? -11.688 -7.5 0.027 1 89.25 215 SER A O 1
ATOM 1717 N N . LEU A 1 216 ? -9.977 -7.527 -1.39 1 92.94 216 LEU A N 1
ATOM 1718 C CA . LEU A 1 216 ? -10.617 -8.484 -2.281 1 92.94 216 LEU A CA 1
ATOM 1719 C C . LEU A 1 216 ? -10.867 -9.812 -1.563 1 92.94 216 LEU A C 1
ATOM 1721 O O . LEU A 1 216 ? -11.93 -10.422 -1.731 1 92.94 216 LEU A O 1
ATOM 1725 N N . LYS A 1 217 ? -9.891 -10.273 -0.82 1 91.81 217 LYS A N 1
ATOM 1726 C CA . LYS A 1 217 ? -10.039 -11.508 -0.048 1 91.81 217 LYS A CA 1
ATOM 1727 C C . LYS A 1 217 ? -11.305 -11.461 0.811 1 91.81 217 LYS A C 1
ATOM 1729 O O . LYS A 1 217 ? -12.086 -12.414 0.826 1 91.81 217 LYS A O 1
ATOM 1734 N N . LEU A 1 218 ? -11.477 -10.352 1.488 1 87.31 218 LEU A N 1
ATOM 1735 C CA . LEU A 1 218 ? -12.641 -10.188 2.354 1 87.31 218 LEU A CA 1
ATOM 1736 C C . LEU A 1 218 ? -13.93 -10.25 1.544 1 87.31 218 LEU A C 1
ATOM 1738 O O . LEU A 1 218 ? -14.922 -10.828 1.992 1 87.31 218 LEU A O 1
ATOM 1742 N N . GLU A 1 219 ? -13.938 -9.68 0.388 1 89.81 219 GLU A N 1
ATOM 1743 C CA . GLU A 1 219 ? -15.109 -9.727 -0.478 1 89.81 219 GLU A CA 1
ATOM 1744 C C . GLU A 1 219 ? -15.414 -11.156 -0.923 1 89.81 219 GLU A C 1
ATOM 1746 O O . GLU A 1 219 ? -16.562 -11.578 -0.916 1 89.81 219 GLU A O 1
ATOM 1751 N N . LEU A 1 220 ? -14.367 -11.844 -1.294 1 92.44 220 LEU A N 1
ATOM 1752 C CA . LEU A 1 220 ? -14.539 -13.227 -1.747 1 92.44 220 LEU A CA 1
ATOM 1753 C C . LEU A 1 220 ? -15.031 -14.117 -0.611 1 92.44 220 LEU A C 1
ATOM 1755 O O . LEU A 1 220 ? -15.812 -15.039 -0.836 1 92.44 220 LEU A O 1
ATOM 1759 N N . MET A 1 221 ? -14.562 -13.836 0.589 1 89.62 221 MET A N 1
ATOM 1760 C CA . MET A 1 221 ? -15.039 -14.547 1.77 1 89.62 221 MET A CA 1
ATOM 1761 C C . MET A 1 221 ? -16.531 -14.312 1.983 1 89.62 221 MET A C 1
ATOM 1763 O O . MET A 1 221 ? -17.281 -15.25 2.25 1 89.62 221 MET A O 1
ATOM 1767 N N . LYS A 1 222 ? -16.906 -13.094 1.839 1 87 222 LYS A N 1
ATOM 1768 C CA . LYS A 1 222 ? -18.312 -12.734 2.006 1 87 222 LYS A CA 1
ATOM 1769 C C . LYS A 1 222 ? -19.172 -13.422 0.959 1 87 222 LYS A C 1
ATOM 1771 O O . LYS A 1 222 ? -20.297 -13.859 1.258 1 87 222 LYS A O 1
ATOM 1776 N N . GLU A 1 223 ? -18.625 -13.539 -0.236 1 90.19 223 GLU A N 1
ATOM 1777 C CA . GLU A 1 223 ? -19.328 -14.211 -1.327 1 90.19 223 GLU A CA 1
ATOM 1778 C C . GLU A 1 223 ? -19.375 -15.719 -1.111 1 90.19 223 GLU A C 1
ATOM 1780 O O . GLU A 1 223 ? -20.125 -16.422 -1.79 1 90.19 223 GLU A O 1
ATOM 1785 N N . GLY A 1 224 ? -18.531 -16.188 -0.209 1 90.5 224 GLY A N 1
ATOM 1786 C CA . GLY A 1 224 ? -18.5 -17.609 0.096 1 90.5 224 GLY A CA 1
ATOM 1787 C C . GLY A 1 224 ? -17.719 -18.422 -0.913 1 90.5 224 GLY A C 1
ATOM 1788 O O . GLY A 1 224 ? -17.922 -19.641 -1.033 1 90.5 224 GLY A O 1
ATOM 1789 N N . ILE A 1 225 ? -16.844 -17.734 -1.645 1 92.5 225 ILE A N 1
ATOM 1790 C CA . ILE A 1 225 ? -16.172 -18.484 -2.693 1 92.5 225 ILE A CA 1
ATOM 1791 C C . ILE A 1 225 ? -14.672 -18.562 -2.387 1 92.5 225 ILE A C 1
ATOM 1793 O O . ILE A 1 225 ? -13.938 -19.312 -3.02 1 92.5 225 ILE A O 1
ATOM 1797 N N . TYR A 1 226 ? -14.172 -17.797 -1.441 1 92.25 226 TYR A N 1
ATOM 1798 C CA . TYR A 1 226 ? -12.766 -17.875 -1.061 1 92.25 226 TYR A CA 1
ATOM 1799 C C . TYR A 1 226 ? -12.438 -19.25 -0.502 1 92.25 226 TYR A C 1
ATOM 1801 O O . TYR A 1 226 ? -13.156 -19.781 0.353 1 92.25 226 TYR A O 1
ATOM 1809 N N . GLY A 1 227 ? -11.375 -19.812 -0.94 1 90.06 227 GLY A N 1
ATOM 1810 C CA . GLY A 1 227 ? -10.953 -21.125 -0.465 1 90.06 227 GLY A CA 1
ATOM 1811 C C . GLY A 1 227 ? -11.703 -22.266 -1.125 1 90.06 227 GLY A C 1
ATOM 1812 O O . GLY A 1 227 ? -11.391 -23.438 -0.899 1 90.06 227 GLY A O 1
ATOM 1813 N N . LYS A 1 228 ? -12.703 -21.953 -1.925 1 91 228 LYS A N 1
ATOM 1814 C CA . LYS A 1 228 ? -13.5 -22.953 -2.617 1 91 228 LYS A CA 1
ATOM 1815 C C . LYS A 1 228 ? -13.328 -22.859 -4.129 1 91 228 LYS A C 1
ATOM 1817 O O . LYS A 1 228 ? -12.977 -23.844 -4.789 1 91 228 LYS A O 1
ATOM 1822 N N . LYS A 1 229 ? -13.531 -21.641 -4.582 1 93.38 229 LYS A N 1
ATOM 1823 C CA . LYS A 1 229 ? -13.422 -21.406 -6.02 1 93.38 229 LYS A CA 1
ATOM 1824 C C . LYS A 1 229 ? -12.164 -20.609 -6.352 1 93.38 229 LYS A C 1
ATOM 1826 O O . LYS A 1 229 ? -11.609 -20.734 -7.445 1 93.38 229 LYS A O 1
ATOM 1831 N N . VAL A 1 230 ? -11.82 -19.812 -5.379 1 95.06 230 VAL A N 1
ATOM 1832 C CA . VAL A 1 230 ? -10.688 -18.922 -5.613 1 95.06 230 VAL A CA 1
ATOM 1833 C C . VAL A 1 230 ? -9.852 -18.812 -4.336 1 95.06 230 VAL A C 1
ATOM 1835 O O . VAL A 1 230 ? -10.406 -18.703 -3.238 1 95.06 230 VAL A O 1
ATOM 1838 N N . THR A 1 231 ? -8.602 -18.922 -4.414 1 95.25 231 THR A N 1
ATOM 1839 C CA . THR A 1 231 ? -7.641 -18.625 -3.352 1 95.25 231 THR A CA 1
ATOM 1840 C C . THR A 1 231 ? -6.641 -17.562 -3.801 1 95.25 231 THR A C 1
ATOM 1842 O O . THR A 1 231 ? -6.258 -17.531 -4.969 1 95.25 231 THR A O 1
ATOM 1845 N N . LEU A 1 232 ? -6.32 -16.672 -2.891 1 95.31 232 LEU A N 1
ATOM 1846 C CA . LEU A 1 232 ? -5.379 -15.594 -3.182 1 95.31 232 LEU A CA 1
ATOM 1847 C C . LEU A 1 232 ? -4.117 -15.734 -2.338 1 95.31 232 LEU A C 1
ATOM 1849 O O . LEU A 1 232 ? -4.184 -16.141 -1.175 1 95.31 232 LEU A O 1
ATOM 1853 N N . SER A 1 233 ? -3 -15.398 -2.926 1 94.06 233 SER A N 1
ATOM 1854 C CA . SER A 1 233 ? -1.786 -15.258 -2.129 1 94.06 233 SER A CA 1
ATOM 1855 C C . SER A 1 233 ? -0.933 -14.094 -2.627 1 94.06 233 SER A C 1
ATOM 1857 O O . SER A 1 233 ? -0.866 -13.836 -3.83 1 94.06 233 SER A O 1
ATOM 1859 N N . LEU A 1 234 ? -0.419 -13.359 -1.688 1 91.88 234 LEU A N 1
ATOM 1860 C CA . LEU A 1 234 ? 0.632 -12.375 -1.918 1 91.88 234 LEU A CA 1
ATOM 1861 C C . LEU A 1 234 ? 1.992 -12.93 -1.5 1 91.88 234 LEU A C 1
ATOM 1863 O O . LEU A 1 234 ? 2.246 -13.125 -0.31 1 91.88 234 LEU A O 1
ATOM 1867 N N . VAL A 1 235 ? 2.84 -13.188 -2.465 1 90.25 235 VAL A N 1
ATOM 1868 C CA . VAL A 1 235 ? 4.168 -13.719 -2.17 1 90.25 235 VAL A CA 1
ATOM 1869 C C . VAL A 1 235 ? 5.18 -12.578 -2.117 1 90.25 235 VAL A C 1
ATOM 1871 O O . VAL A 1 235 ? 5.223 -11.734 -3.02 1 90.25 235 VAL A O 1
ATOM 1874 N N . CYS A 1 236 ? 5.918 -12.539 -1.101 1 85.25 236 CYS A N 1
ATOM 1875 C CA . CYS A 1 236 ? 6.93 -11.508 -0.895 1 85.25 236 CYS A CA 1
ATOM 1876 C C . CYS A 1 236 ? 8.32 -12.117 -0.829 1 85.25 236 CYS A C 1
ATOM 1878 O O . CYS A 1 236 ? 8.828 -12.398 0.258 1 85.25 236 CYS A O 1
ATOM 1880 N N . PRO A 1 237 ? 8.891 -12.188 -2.016 1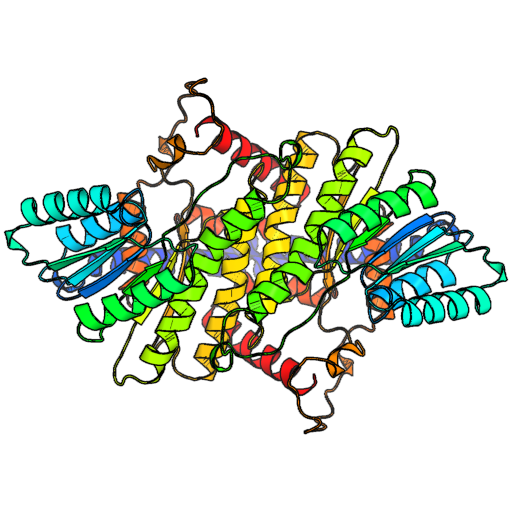 78.44 237 PRO A N 1
ATOM 1881 C CA . PRO A 1 237 ? 10.266 -12.688 -1.998 1 78.44 237 PRO A CA 1
ATOM 1882 C C . PRO A 1 237 ? 11.258 -11.672 -1.427 1 78.44 237 PRO A C 1
ATOM 1884 O O . PRO A 1 237 ? 11.109 -10.469 -1.649 1 78.44 237 PRO A O 1
ATOM 1887 N N . GLY A 1 238 ? 12.102 -12.141 -0.527 1 65.62 238 GLY A N 1
ATOM 1888 C CA . GLY A 1 238 ? 13.203 -11.297 -0.086 1 65.62 238 GLY A CA 1
ATOM 1889 C C . GLY A 1 238 ? 14.242 -11.07 -1.162 1 65.62 238 GLY A C 1
ATOM 1890 O O . GLY A 1 238 ? 13.938 -11.117 -2.354 1 65.62 238 GLY A O 1
ATOM 1891 N N . PHE A 1 239 ? 15.375 -10.664 -0.857 1 55.34 239 PHE A N 1
ATOM 1892 C CA . PHE A 1 239 ? 16.469 -10.438 -1.794 1 55.34 239 PHE A CA 1
ATOM 1893 C C . PHE A 1 239 ? 16.859 -11.734 -2.498 1 55.34 239 PHE A C 1
ATOM 1895 O O . PHE A 1 239 ? 17.25 -12.703 -1.849 1 55.34 239 PHE A O 1
ATOM 1902 N N . VAL A 1 240 ? 16.297 -11.898 -3.678 1 50.31 240 VAL A N 1
ATOM 1903 C CA . VAL A 1 240 ? 16.562 -13.086 -4.484 1 50.31 240 VAL A CA 1
ATOM 1904 C C . VAL A 1 240 ? 17.641 -12.781 -5.52 1 50.31 240 VAL A C 1
ATOM 1906 O O . VAL A 1 240 ? 17.688 -11.68 -6.07 1 50.31 240 VAL A O 1
ATOM 1909 N N . LYS A 1 241 ? 18.75 -13.5 -5.543 1 40.91 241 LYS A N 1
ATOM 1910 C CA . LYS A 1 241 ? 19.781 -13.359 -6.562 1 40.91 241 LYS A CA 1
ATOM 1911 C C . LYS A 1 241 ? 19.203 -13.508 -7.965 1 40.91 241 LYS A C 1
ATOM 1913 O O . LYS A 1 241 ? 18.891 -14.617 -8.398 1 40.91 241 LYS A O 1
ATOM 1918 N N . THR A 1 242 ? 18.328 -12.555 -8.445 1 45.72 242 THR A N 1
ATOM 1919 C CA . THR A 1 242 ? 17.875 -12.703 -9.82 1 45.72 242 THR A CA 1
ATOM 1920 C C . THR A 1 242 ? 18.781 -11.938 -10.781 1 45.72 242 THR A C 1
ATOM 1922 O O . THR A 1 242 ? 19.516 -11.039 -10.367 1 45.72 242 THR A O 1
ATOM 1925 N N . ALA A 1 243 ? 19.031 -12.359 -11.984 1 38.72 243 ALA A N 1
ATOM 1926 C CA . ALA A 1 243 ? 19.641 -11.57 -13.055 1 38.72 243 ALA A CA 1
ATOM 1927 C C . ALA A 1 243 ? 19.031 -10.172 -13.109 1 38.72 243 ALA A C 1
ATOM 1929 O O . ALA A 1 243 ? 19.5 -9.305 -13.852 1 38.72 243 ALA A O 1
ATOM 1930 N N . ILE A 1 244 ? 17.984 -9.922 -12.648 1 36.72 244 ILE A N 1
ATOM 1931 C CA . ILE A 1 244 ? 17.25 -8.672 -12.82 1 36.72 244 ILE A CA 1
ATOM 1932 C C . ILE A 1 244 ? 17.984 -7.539 -12.117 1 36.72 244 ILE A C 1
ATOM 1934 O O . ILE A 1 244 ? 17.703 -6.363 -12.367 1 36.72 244 ILE A O 1
ATOM 1938 N N . HIS A 1 245 ? 18.781 -7.828 -11.25 1 36.72 245 HIS A N 1
ATOM 1939 C CA . HIS A 1 245 ? 19.531 -6.719 -10.672 1 36.72 245 HIS A CA 1
ATOM 1940 C C . HIS A 1 245 ? 20.266 -5.922 -11.742 1 36.72 245 HIS A C 1
ATOM 1942 O O . HIS A 1 245 ? 20.688 -4.789 -11.5 1 36.72 245 HIS A O 1
ATOM 1948 N N . PHE A 1 246 ? 20.516 -6.613 -12.812 1 33.25 246 PHE A N 1
ATOM 1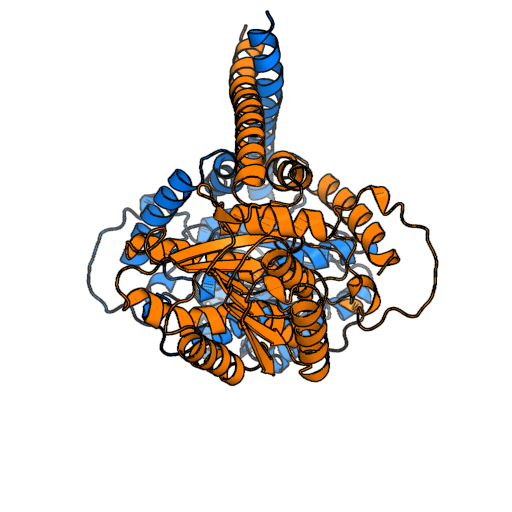949 C CA . PHE A 1 246 ? 21.375 -5.93 -13.773 1 33.25 246 PHE A CA 1
ATOM 1950 C C . PHE A 1 246 ? 20.578 -4.941 -14.609 1 33.25 246 PHE A C 1
ATOM 1952 O O . PHE A 1 246 ? 21.125 -3.992 -15.164 1 33.25 246 PHE A O 1
ATOM 1959 N N . ASN A 1 247 ? 19.359 -5.203 -14.844 1 32.41 247 ASN A N 1
ATOM 1960 C CA . ASN A 1 247 ? 18.75 -4.305 -15.805 1 32.41 247 ASN A CA 1
ATOM 1961 C C . ASN A 1 247 ? 18 -3.162 -15.117 1 32.41 247 ASN A C 1
ATOM 1963 O O . ASN A 1 247 ? 16.969 -2.703 -15.594 1 32.41 247 ASN A O 1
ATOM 1967 N N . ALA A 1 248 ? 18.188 -2.885 -14.031 1 32.34 248 ALA A N 1
ATOM 1968 C CA . ALA A 1 248 ? 17.578 -1.705 -13.43 1 32.34 248 ALA A CA 1
ATOM 1969 C C . ALA A 1 248 ? 17.922 -0.444 -14.219 1 32.34 248 ALA A C 1
ATOM 1971 O O . ALA A 1 248 ? 19.094 -0.222 -14.555 1 32.34 248 ALA A O 1
ATOM 1972 N N . LEU A 1 249 ? 17.062 0.25 -14.836 1 29.92 249 LEU A N 1
ATOM 1973 C CA . LEU A 1 249 ? 17.219 1.521 -15.531 1 29.92 249 LEU A CA 1
ATOM 1974 C C . LEU A 1 249 ? 17.844 2.57 -14.625 1 29.92 249 LEU A C 1
ATOM 1976 O O . LEU A 1 249 ? 17.375 2.789 -13.5 1 29.92 249 LEU A O 1
ATOM 1980 N N . GLY A 1 250 ? 19.219 3.043 -14.82 1 30.66 250 GLY A N 1
ATOM 1981 C CA . GLY A 1 250 ? 20.141 4.086 -14.375 1 30.66 250 GLY A CA 1
ATOM 1982 C C . GLY A 1 250 ? 21.453 3.543 -13.859 1 30.66 250 GLY A C 1
ATOM 1983 O O . GLY A 1 250 ? 22.234 4.277 -13.25 1 30.66 250 GLY A O 1
ATOM 1984 N N . THR A 1 251 ? 21.469 2.354 -13.375 1 29.7 251 THR A N 1
ATOM 1985 C CA . THR A 1 251 ? 22.797 2.057 -12.859 1 29.7 251 THR A CA 1
ATOM 1986 C C . THR A 1 251 ? 23.797 1.921 -14 1 29.7 251 THR A C 1
ATOM 1988 O O . THR A 1 251 ? 23.547 1.206 -14.977 1 29.7 251 THR A O 1
ATOM 1991 N N . GLN A 1 252 ? 24.656 2.822 -14.164 1 27.97 252 GLN A N 1
ATOM 1992 C CA . GLN A 1 252 ? 25.969 2.635 -14.773 1 27.97 252 GLN A CA 1
ATOM 1993 C C . GLN A 1 252 ? 26.641 1.359 -14.266 1 27.97 252 GLN A C 1
ATOM 1995 O O . GLN A 1 252 ? 26.344 0.894 -13.164 1 27.97 252 GLN A O 1
ATOM 2000 N N . GLU A 1 253 ? 27.484 0.515 -15.094 1 31.48 253 GLU A N 1
ATOM 2001 C CA . GLU A 1 253 ? 28.391 -0.626 -15.008 1 31.48 253 GLU A CA 1
ATOM 2002 C C . GLU A 1 253 ? 29.141 -0.647 -13.68 1 31.48 253 GLU A C 1
ATOM 2004 O O . GLU A 1 253 ? 29.969 -1.521 -13.438 1 31.48 253 GLU A O 1
ATOM 2009 N N . SER A 1 254 ? 29.406 0.486 -12.938 1 31.06 254 SER A N 1
ATOM 2010 C CA . SER A 1 254 ? 30.672 0.537 -12.203 1 31.06 254 SER A CA 1
ATOM 2011 C C . SER A 1 254 ? 30.75 -0.562 -11.148 1 31.06 254 SER A C 1
ATOM 2013 O O . SER A 1 254 ? 31.719 -1.323 -11.109 1 31.06 254 SER A O 1
ATOM 2015 N N . SER A 1 255 ? 30.703 -0.237 -9.742 1 32.22 255 SER A N 1
ATOM 2016 C CA . SER A 1 255 ? 31.562 -0.802 -8.711 1 32.22 255 SER A CA 1
ATOM 2017 C C . SER A 1 255 ? 31.094 -2.193 -8.297 1 32.22 255 SER A C 1
ATOM 2019 O O . SER A 1 255 ? 29.891 -2.441 -8.195 1 32.22 255 SER A O 1
ATOM 2021 N N . HIS A 1 256 ? 31.922 -3.338 -8.523 1 31.17 256 HIS A N 1
ATOM 2022 C CA . HIS A 1 256 ? 32.219 -4.707 -8.109 1 31.17 256 HIS A CA 1
ATOM 2023 C C . HIS A 1 256 ? 31.891 -4.918 -6.633 1 31.17 256 HIS A C 1
ATOM 2025 O O . HIS A 1 256 ? 32.812 -4.977 -5.805 1 31.17 256 HIS A O 1
ATOM 2031 N N . VAL A 1 257 ? 31.359 -4.203 -5.934 1 31.83 257 VAL A N 1
ATOM 2032 C CA . VAL A 1 257 ? 31.344 -4.699 -4.562 1 31.83 257 VAL A CA 1
ATOM 2033 C C . VAL A 1 257 ? 30.766 -6.113 -4.527 1 31.83 257 VAL A C 1
ATOM 2035 O O . VAL A 1 257 ? 29.641 -6.336 -4.965 1 31.83 257 VAL A O 1
ATOM 2038 N N . LYS A 1 258 ? 31.641 -7.094 -4.418 1 34.75 258 LYS A N 1
ATOM 2039 C CA . LYS A 1 258 ? 31.484 -8.516 -4.117 1 34.75 258 LYS A CA 1
ATOM 2040 C C . LYS A 1 258 ? 30.406 -8.734 -3.061 1 34.75 258 LYS A C 1
ATOM 2042 O O . LYS A 1 258 ? 30.641 -8.508 -1.871 1 34.75 258 LYS A O 1
ATOM 2047 N N . ARG A 1 259 ? 29.297 -8.406 -3.316 1 40.03 259 ARG A N 1
ATOM 2048 C CA . ARG A 1 259 ? 28.219 -8.641 -2.357 1 40.03 259 ARG A CA 1
ATOM 2049 C C . ARG A 1 259 ? 28.172 -10.102 -1.922 1 40.03 259 ARG A C 1
ATOM 2051 O O . ARG A 1 259 ? 28.219 -11 -2.76 1 40.03 259 ARG A O 1
ATOM 2058 N N . ASP A 1 260 ? 28.609 -10.406 -0.774 1 36.25 260 ASP A N 1
ATOM 2059 C CA . ASP A 1 260 ? 28.422 -11.727 -0.194 1 36.25 260 ASP A CA 1
ATOM 2060 C C . ASP A 1 260 ? 27 -12.234 -0.421 1 36.25 260 ASP A C 1
ATOM 2062 O O . ASP A 1 260 ? 26.078 -11.82 0.278 1 36.25 260 ASP A O 1
ATOM 2066 N N . LEU A 1 261 ? 26.641 -12.352 -1.581 1 39.97 261 LEU A N 1
ATOM 2067 C CA . LEU A 1 261 ? 25.422 -12.922 -2.139 1 39.97 261 LEU A CA 1
ATOM 2068 C C . LEU A 1 261 ? 25.078 -14.234 -1.447 1 39.97 261 LEU A C 1
ATOM 2070 O O . LEU A 1 261 ? 24.109 -14.914 -1.833 1 39.97 261 LEU A O 1
ATOM 2074 N N . SER A 1 262 ? 25.953 -14.703 -0.572 1 43.72 262 SER A N 1
ATOM 2075 C CA . SER A 1 262 ? 25.75 -16 0.072 1 43.72 262 SER A CA 1
ATOM 2076 C C . SER A 1 262 ? 24.469 -16.016 0.897 1 43.72 262 SER A C 1
ATOM 2078 O O . SER A 1 262 ? 23.891 -17.078 1.137 1 43.72 262 SER A O 1
ATOM 2080 N N . GLU A 1 263 ? 23.984 -14.828 1.302 1 50.44 263 GLU A N 1
ATOM 2081 C CA . GLU A 1 263 ? 22.875 -14.797 2.244 1 50.44 263 GLU A CA 1
ATOM 2082 C C . GLU A 1 263 ? 21.531 -14.711 1.517 1 50.44 263 GLU A C 1
ATOM 2084 O O . GLU A 1 263 ? 20.469 -14.758 2.145 1 50.44 263 GLU A O 1
ATOM 2089 N N . PHE A 1 264 ? 21.594 -14.758 0.134 1 60.44 264 PHE A N 1
ATOM 2090 C CA . PHE A 1 264 ? 20.328 -14.578 -0.569 1 60.44 264 PHE A CA 1
ATOM 2091 C C . PHE A 1 264 ? 19.797 -15.914 -1.051 1 60.44 264 PHE A C 1
ATOM 2093 O O . PHE A 1 264 ? 20.562 -16.812 -1.404 1 60.44 264 PHE A O 1
ATOM 2100 N N . MET A 1 265 ? 18.484 -16.172 -0.826 1 71.62 265 MET A N 1
ATOM 2101 C CA . MET A 1 265 ? 17.781 -17.344 -1.312 1 71.62 265 MET A CA 1
ATOM 2102 C C . MET A 1 265 ? 17.891 -17.469 -2.826 1 71.62 265 MET A C 1
ATOM 2104 O O . MET A 1 265 ? 17.828 -16.469 -3.543 1 71.62 265 MET A O 1
ATOM 2108 N N . SER A 1 266 ? 18.297 -18.688 -3.311 1 80.75 266 SER A N 1
ATOM 2109 C CA . SER A 1 266 ? 18.344 -18.922 -4.75 1 80.75 266 SER A CA 1
ATOM 2110 C C . SER A 1 266 ? 16.953 -18.781 -5.375 1 80.75 266 SER A C 1
ATOM 2112 O O . SER A 1 266 ? 15.938 -18.938 -4.691 1 80.75 266 SER A O 1
ATOM 2114 N N . VAL A 1 267 ? 16.906 -18.453 -6.621 1 86.62 267 VAL A N 1
ATOM 2115 C CA . VAL A 1 267 ? 15.641 -18.328 -7.344 1 86.62 267 VAL A CA 1
ATOM 2116 C C . VAL A 1 267 ? 14.898 -19.672 -7.32 1 86.62 267 VAL A C 1
ATOM 2118 O O . VAL A 1 267 ? 13.672 -19.703 -7.203 1 86.62 267 VAL A O 1
ATOM 2121 N N . GLU A 1 268 ? 15.68 -20.812 -7.367 1 90.06 268 GLU A N 1
ATOM 2122 C CA . GLU A 1 268 ? 15.094 -22.156 -7.344 1 90.06 268 GLU A CA 1
ATOM 2123 C C . GLU A 1 268 ? 14.367 -22.406 -6.031 1 90.06 268 GLU A C 1
ATOM 2125 O O . GLU A 1 268 ? 13.242 -22.922 -6.027 1 90.06 268 GLU A O 1
ATOM 2130 N N . GLU A 1 269 ? 15.016 -22.047 -5.004 1 88.38 269 GLU A N 1
ATOM 2131 C CA . GLU A 1 269 ? 14.398 -22.25 -3.699 1 88.38 269 GLU A CA 1
ATOM 2132 C C . GLU A 1 269 ? 13.172 -21.359 -3.527 1 88.38 269 GLU A C 1
ATOM 2134 O O . GLU A 1 269 ? 12.156 -21.781 -2.963 1 88.38 269 GLU A O 1
ATOM 2139 N N . CYS A 1 270 ? 13.281 -20.156 -3.973 1 88.69 270 CYS A N 1
ATOM 2140 C CA . CYS A 1 270 ? 12.156 -19.234 -3.914 1 88.69 270 CYS A CA 1
ATOM 2141 C C . CYS A 1 270 ? 10.945 -19.812 -4.645 1 88.69 270 CYS A C 1
ATOM 2143 O O . CYS A 1 270 ? 9.836 -19.828 -4.102 1 88.69 270 CYS A O 1
ATOM 2145 N N . VAL A 1 271 ? 11.188 -20.312 -5.793 1 93.88 271 VAL A N 1
ATOM 2146 C CA . VAL A 1 271 ? 10.125 -20.844 -6.637 1 93.88 271 VAL A CA 1
ATOM 2147 C C . VAL A 1 271 ? 9.523 -22.094 -5.988 1 93.88 271 VAL A C 1
ATOM 2149 O O . VAL A 1 271 ? 8.305 -22.266 -5.977 1 93.88 271 VAL A O 1
ATOM 2152 N N . GLU A 1 272 ? 10.391 -22.953 -5.465 1 94.12 272 GLU A N 1
ATOM 2153 C CA . GLU A 1 272 ? 9.906 -24.141 -4.781 1 94.12 272 GLU A CA 1
ATOM 2154 C C . GLU A 1 272 ? 8.961 -23.781 -3.639 1 94.12 272 GLU A C 1
ATOM 2156 O O . GLU A 1 272 ? 7.926 -24.422 -3.455 1 94.12 272 GLU A O 1
ATOM 2161 N N . ARG A 1 273 ? 9.32 -22.812 -2.945 1 91.56 273 ARG A N 1
ATOM 2162 C CA . ARG A 1 273 ? 8.5 -22.375 -1.82 1 91.56 273 ARG A CA 1
ATOM 2163 C C . ARG A 1 273 ? 7.215 -21.719 -2.307 1 91.56 273 ARG A C 1
ATOM 2165 O O . ARG A 1 273 ? 6.148 -21.922 -1.725 1 91.56 273 ARG A O 1
ATOM 2172 N N . MET A 1 274 ? 7.309 -20.953 -3.332 1 93.25 274 MET A N 1
ATOM 2173 C CA . MET A 1 274 ? 6.133 -20.312 -3.924 1 93.25 274 MET A CA 1
ATOM 2174 C C . MET A 1 274 ? 5.129 -21.375 -4.387 1 93.25 274 MET A C 1
ATOM 2176 O O . MET A 1 274 ? 3.936 -21.266 -4.094 1 93.25 274 MET A O 1
ATOM 2180 N N . VAL A 1 275 ? 5.637 -22.375 -5.074 1 96.75 275 VAL A N 1
ATOM 2181 C CA . VAL A 1 275 ? 4.793 -23.438 -5.605 1 96.75 275 VAL A CA 1
ATOM 2182 C C . VAL A 1 275 ? 4.172 -24.219 -4.453 1 96.75 275 VAL A C 1
ATOM 2184 O O . VAL A 1 275 ? 3.006 -24.625 -4.527 1 96.75 275 VAL A O 1
ATOM 2187 N N . THR A 1 276 ? 4.965 -24.391 -3.396 1 95.31 276 THR A N 1
ATOM 2188 C CA . THR A 1 276 ? 4.426 -25.062 -2.221 1 95.31 276 THR A CA 1
ATOM 2189 C C . THR A 1 276 ? 3.23 -24.312 -1.656 1 95.31 276 THR A C 1
ATOM 2191 O O . THR A 1 276 ? 2.217 -24.906 -1.301 1 95.31 276 THR A O 1
ATOM 2194 N N . ASN A 1 277 ? 3.354 -23 -1.614 1 93.44 277 ASN A N 1
ATOM 2195 C CA . ASN A 1 277 ? 2.264 -22.188 -1.083 1 93.44 277 ASN A CA 1
ATOM 2196 C C . ASN A 1 277 ? 1.051 -22.219 -2.008 1 93.44 277 ASN A C 1
ATOM 2198 O O . ASN A 1 277 ? -0.091 -22.219 -1.543 1 93.44 277 ASN A O 1
ATOM 2202 N N . THR A 1 278 ? 1.235 -22.25 -3.334 1 94.5 278 THR A N 1
ATOM 2203 C CA . THR A 1 278 ? 0.141 -22.141 -4.293 1 94.5 278 THR A CA 1
ATOM 2204 C C . THR A 1 278 ? -0.542 -23.484 -4.496 1 94.5 278 THR A C 1
ATOM 2206 O O . THR A 1 278 ? -1.765 -23.562 -4.637 1 94.5 278 THR A O 1
ATOM 2209 N N . GLU A 1 279 ? 0.208 -24.562 -4.445 1 93.88 279 GLU A N 1
ATOM 2210 C CA . GLU A 1 279 ? -0.319 -25.891 -4.789 1 93.88 279 GLU A CA 1
ATOM 2211 C C . GLU A 1 279 ? -0.584 -26.719 -3.535 1 93.88 279 GLU A C 1
ATOM 2213 O O . GLU A 1 279 ? -1.229 -27.766 -3.605 1 93.88 279 GLU A O 1
ATOM 2218 N N . GLY A 1 280 ? -0.129 -26.203 -2.422 1 91.19 280 GLY A N 1
ATOM 2219 C CA . GLY A 1 280 ? -0.276 -26.969 -1.193 1 91.19 280 GLY A CA 1
ATOM 2220 C C . GLY A 1 280 ? -1.615 -26.75 -0.514 1 91.19 280 GLY A C 1
ATOM 2221 O O . GLY A 1 280 ? -2.42 -25.938 -0.963 1 91.19 280 GLY A O 1
ATOM 2222 N N . SER A 1 281 ? -1.82 -27.5 0.604 1 85.94 281 SER A N 1
ATOM 2223 C CA . SER A 1 281 ? -3.088 -27.484 1.326 1 85.94 281 SER A CA 1
ATOM 2224 C C . SER A 1 281 ? -3.131 -26.344 2.34 1 85.94 281 SER A C 1
ATOM 2226 O O . SER A 1 281 ? -4.207 -25.953 2.805 1 85.94 281 SER A O 1
ATOM 2228 N N . ASN A 1 282 ? -1.978 -25.797 2.666 1 80.62 282 ASN A N 1
ATOM 2229 C CA . ASN A 1 282 ? -1.905 -24.766 3.699 1 80.62 282 ASN A CA 1
ATOM 2230 C C . ASN A 1 282 ? -1.404 -23.438 3.137 1 80.62 282 ASN A C 1
ATOM 2232 O O . ASN A 1 282 ? -0.488 -22.844 3.691 1 80.62 282 ASN A O 1
ATOM 2236 N N . SER A 1 283 ? -2.121 -23.016 2.162 1 85.94 283 SER A N 1
ATOM 2237 C CA . SER A 1 283 ? -1.706 -21.781 1.502 1 85.94 283 SER A CA 1
ATOM 2238 C C . SER A 1 283 ? -1.902 -20.578 2.412 1 85.94 283 SER A C 1
ATOM 2240 O O . SER A 1 283 ? -2.895 -20.5 3.139 1 85.94 283 SER A O 1
ATOM 2242 N N . GLN A 1 284 ? -0.912 -19.797 2.379 1 83 284 GLN A N 1
ATOM 2243 C CA . GLN A 1 284 ? -0.977 -18.547 3.119 1 83 284 GLN A CA 1
ATOM 2244 C C . GLN A 1 284 ? -1.251 -17.375 2.184 1 83 284 GLN A C 1
ATOM 2246 O O . GLN A 1 284 ? -0.708 -17.312 1.079 1 83 284 GLN A O 1
ATOM 2251 N N . PHE A 1 285 ? -2.115 -16.547 2.723 1 88.75 285 PHE A N 1
ATOM 2252 C CA . PHE A 1 285 ? -2.4 -15.352 1.936 1 88.75 285 PHE A CA 1
ATOM 2253 C C . PHE A 1 285 ? -1.154 -14.484 1.794 1 88.75 285 PHE A C 1
ATOM 2255 O O . PHE A 1 285 ? -0.749 -14.148 0.679 1 88.75 285 PHE A O 1
ATOM 2262 N N . LEU A 1 286 ? -0.669 -14.078 2.85 1 81.5 286 LEU A N 1
ATOM 2263 C CA . LEU A 1 286 ? 0.616 -13.383 2.865 1 81.5 286 LEU A CA 1
ATOM 2264 C C . LEU A 1 286 ? 1.759 -14.375 3.088 1 81.5 286 LEU A C 1
ATOM 2266 O O . LEU A 1 286 ? 1.888 -14.945 4.172 1 81.5 286 LEU A O 1
ATOM 2270 N N . PHE A 1 287 ? 2.602 -14.523 2.039 1 83.19 287 PHE A N 1
ATOM 2271 C CA . PHE A 1 287 ? 3.682 -15.508 2.086 1 83.19 287 PHE A CA 1
ATOM 2272 C C . PHE A 1 287 ? 5.031 -14.828 1.885 1 83.19 287 PHE A C 1
ATOM 2274 O O . PHE A 1 287 ? 5.406 -14.5 0.756 1 83.19 287 PHE A O 1
ATOM 2281 N N . ILE A 1 288 ? 5.719 -14.648 2.977 1 75.12 288 ILE A N 1
ATOM 2282 C CA . ILE A 1 288 ? 7.02 -13.992 2.945 1 75.12 288 ILE A CA 1
ATOM 2283 C C . ILE A 1 288 ? 8.125 -15.031 2.85 1 75.12 288 ILE A C 1
ATOM 2285 O O . ILE A 1 288 ? 8.18 -15.969 3.65 1 75.12 288 ILE A O 1
ATOM 2289 N N . VAL A 1 289 ? 8.992 -14.891 1.871 1 72.5 289 VAL A N 1
ATOM 2290 C CA . VAL A 1 289 ? 10.133 -15.773 1.66 1 72.5 289 VAL A CA 1
ATOM 2291 C C . VAL A 1 289 ? 11.43 -14.992 1.828 1 72.5 289 VAL A C 1
ATOM 2293 O O . VAL A 1 289 ? 11.664 -14 1.131 1 72.5 289 VAL A O 1
ATOM 2296 N N . PRO A 1 290 ? 12.477 -15.305 2.662 1 64.75 290 PRO A N 1
ATOM 2297 C CA . PRO A 1 290 ? 12.531 -16.453 3.574 1 64.75 290 PRO A CA 1
ATOM 2298 C C . PRO A 1 290 ? 11.781 -16.203 4.879 1 64.75 290 PRO A C 1
ATOM 2300 O O . PRO A 1 290 ? 11.297 -15.086 5.117 1 64.75 290 PRO A O 1
ATOM 2303 N N . TYR A 1 291 ? 11.688 -17.141 5.664 1 63.12 291 TYR A N 1
ATOM 2304 C CA . TYR A 1 291 ? 10.969 -17.109 6.934 1 63.12 291 TYR A CA 1
ATOM 2305 C C . TYR A 1 291 ? 11.609 -16.125 7.902 1 63.12 291 TYR A C 1
ATOM 2307 O O . TYR A 1 291 ? 10.922 -15.523 8.734 1 63.12 291 TYR A O 1
ATOM 2315 N N . THR A 1 292 ? 12.914 -15.883 7.73 1 63.56 292 THR A N 1
ATOM 2316 C CA . THR A 1 292 ? 13.617 -14.977 8.633 1 63.56 292 THR A CA 1
ATOM 2317 C C . THR A 1 292 ? 13.117 -13.547 8.469 1 63.56 292 THR A C 1
ATOM 2319 O O . THR A 1 292 ? 12.938 -12.828 9.453 1 63.56 292 THR A O 1
ATOM 2322 N N . GLU A 1 293 ? 12.898 -13.211 7.242 1 65.88 293 GLU A N 1
ATOM 2323 C CA . GLU A 1 293 ? 12.406 -11.867 6.98 1 65.88 293 GLU A CA 1
ATOM 2324 C C . GLU A 1 293 ? 10.984 -11.688 7.5 1 65.88 293 GLU A C 1
ATOM 2326 O O . GLU A 1 293 ? 10.617 -10.609 7.969 1 65.88 293 GLU A O 1
ATOM 2331 N N . ARG A 1 294 ? 10.305 -12.734 7.43 1 65.81 294 ARG A N 1
ATOM 2332 C CA . ARG A 1 294 ? 8.961 -12.703 7.996 1 65.81 294 ARG A CA 1
ATOM 2333 C C . ARG A 1 294 ? 9.008 -12.406 9.492 1 65.81 294 ARG A C 1
ATOM 2335 O O . ARG A 1 294 ? 8.258 -11.555 9.984 1 65.81 294 ARG A O 1
ATOM 2342 N N . LEU A 1 295 ? 9.914 -13.078 10.117 1 63.44 295 LEU A N 1
ATOM 2343 C CA . LEU A 1 295 ? 10.055 -12.906 11.555 1 63.44 295 LEU A CA 1
ATOM 2344 C C . LEU A 1 295 ? 10.422 -11.461 11.891 1 63.44 295 LEU A C 1
ATOM 2346 O O . LEU A 1 295 ? 9.852 -10.867 12.812 1 63.44 295 LEU A O 1
ATOM 2350 N N . LEU A 1 296 ? 11.258 -10.953 11.117 1 64.06 296 LEU A N 1
ATOM 2351 C CA . LEU A 1 296 ? 11.758 -9.609 11.391 1 64.06 296 LEU A CA 1
ATOM 2352 C C . LEU A 1 296 ? 10.68 -8.562 11.148 1 64.06 296 LEU A C 1
ATOM 2354 O O . LEU A 1 296 ? 10.445 -7.695 11.992 1 64.06 296 LEU A O 1
ATOM 2358 N N . ILE A 1 297 ? 10.062 -8.75 10.07 1 66.19 297 ILE A N 1
ATOM 2359 C CA . ILE A 1 297 ? 9.133 -7.703 9.648 1 66.19 297 ILE A CA 1
ATOM 2360 C C . ILE A 1 297 ? 7.828 -7.824 10.43 1 66.19 297 ILE A C 1
ATOM 2362 O O . ILE A 1 297 ? 7.293 -6.824 10.906 1 66.19 297 ILE A O 1
ATOM 2366 N N . GLN A 1 298 ? 7.375 -9 10.578 1 64.19 298 GLN A N 1
ATOM 2367 C CA . GLN A 1 298 ? 6.055 -9.195 11.172 1 64.19 298 GLN A CA 1
ATOM 2368 C C . GLN A 1 298 ? 6.129 -9.172 12.695 1 64.19 298 GLN A C 1
ATOM 2370 O O . GLN A 1 298 ? 5.219 -8.672 13.359 1 64.19 298 GLN A O 1
ATOM 2375 N N . TYR A 1 299 ? 7.289 -9.594 13.211 1 63.12 299 TYR A N 1
ATOM 2376 C CA . TYR A 1 299 ? 7.234 -9.836 14.648 1 63.12 299 TYR A CA 1
ATOM 2377 C C . TYR A 1 299 ? 8.234 -8.961 15.391 1 63.12 299 TYR A C 1
ATOM 2379 O O . TYR A 1 299 ? 8.023 -8.633 16.562 1 63.12 299 TYR A O 1
ATOM 2387 N N . VAL A 1 300 ? 9.258 -8.562 14.781 1 63.94 300 VAL A N 1
ATOM 2388 C CA . VAL A 1 300 ? 10.289 -7.812 15.492 1 63.94 300 VAL A CA 1
ATOM 2389 C C . VAL A 1 300 ? 10.086 -6.316 15.273 1 63.94 300 VAL A C 1
ATOM 2391 O O . VAL A 1 300 ? 10.125 -5.535 16.234 1 63.94 300 VAL A O 1
ATOM 2394 N N . ARG A 1 301 ? 9.766 -5.918 14.125 1 67.94 301 ARG A N 1
ATOM 2395 C CA . ARG A 1 301 ? 9.711 -4.52 13.711 1 67.94 301 ARG A CA 1
ATOM 2396 C C . ARG A 1 301 ? 8.742 -3.727 14.578 1 67.94 301 ARG A C 1
ATOM 2398 O O . ARG A 1 301 ? 9.047 -2.611 15 1 67.94 301 ARG A O 1
ATOM 2405 N N . PRO A 1 302 ? 7.578 -4.297 14.875 1 63.81 302 PRO A N 1
ATOM 2406 C CA . PRO A 1 302 ? 6.617 -3.496 15.641 1 63.81 302 PRO A CA 1
ATOM 2407 C C . PRO A 1 302 ? 7.121 -3.141 17.031 1 63.81 302 PRO A C 1
ATOM 2409 O O . PRO A 1 302 ? 6.621 -2.197 17.656 1 63.81 302 PRO A O 1
ATOM 2412 N N . TRP A 1 303 ? 8.18 -3.828 17.391 1 63.84 303 TRP A N 1
ATOM 2413 C CA . TRP A 1 303 ? 8.625 -3.645 18.766 1 63.84 303 TRP A CA 1
ATOM 2414 C C . TRP A 1 303 ? 9.906 -2.811 18.812 1 63.84 303 TRP A C 1
ATOM 2416 O O . TRP A 1 303 ? 10.383 -2.463 19.891 1 63.84 303 TRP A O 1
ATOM 2426 N N . VAL A 1 304 ? 10.453 -2.467 17.797 1 66 304 VAL A N 1
ATOM 2427 C CA . VAL A 1 304 ? 11.688 -1.696 17.719 1 66 304 VAL A CA 1
ATOM 2428 C C . VAL A 1 304 ? 11.367 -0.231 17.438 1 66 304 VAL A C 1
ATOM 2430 O O . VAL A 1 304 ? 10.531 0.071 16.578 1 66 304 VAL A O 1
ATOM 2433 N N . PRO A 1 305 ? 11.977 0.624 18.266 1 65.94 305 PRO A N 1
ATOM 2434 C CA . PRO A 1 305 ? 11.758 2.043 17.969 1 65.94 305 PRO A CA 1
ATOM 2435 C C . PRO A 1 305 ? 11.992 2.379 16.5 1 65.94 305 PRO A C 1
ATOM 2437 O O . PRO A 1 305 ? 12.906 1.839 15.875 1 65.94 305 PRO A O 1
ATOM 2440 N N . SER A 1 306 ? 11.164 3.195 16.016 1 70.5 306 SER A N 1
ATOM 2441 C CA . SER A 1 306 ? 11.18 3.523 14.594 1 70.5 306 SER A CA 1
ATOM 2442 C C . SER A 1 306 ? 12.531 4.086 14.172 1 70.5 306 SER A C 1
ATOM 2444 O O . SER A 1 306 ? 13.016 3.805 13.07 1 70.5 306 SER A O 1
ATOM 2446 N N . SER A 1 307 ? 13.156 4.859 15.055 1 73.38 307 SER A N 1
ATOM 2447 C CA . SER A 1 307 ? 14.445 5.461 14.727 1 73.38 307 SER A CA 1
ATOM 2448 C C . SER A 1 307 ? 15.5 4.391 14.461 1 73.38 307 SER A C 1
ATOM 2450 O O . SER A 1 307 ? 16.359 4.559 13.586 1 73.38 307 SER A O 1
ATOM 2452 N N . ILE A 1 308 ? 15.359 3.324 15.195 1 71.88 308 ILE A N 1
ATOM 2453 C CA . ILE A 1 308 ? 16.312 2.236 15.039 1 71.88 308 ILE A CA 1
ATOM 2454 C C . ILE A 1 308 ? 16 1.45 13.773 1 71.88 308 ILE A C 1
ATOM 2456 O O . ILE A 1 308 ? 16.906 1.16 12.977 1 71.88 308 ILE A O 1
ATOM 2460 N N . ILE A 1 309 ? 14.734 1.222 13.609 1 71.5 309 ILE A N 1
ATOM 2461 C CA . ILE A 1 309 ? 14.312 0.457 12.438 1 71.5 309 ILE A CA 1
ATOM 2462 C C . ILE A 1 309 ? 14.672 1.224 11.164 1 71.5 309 ILE A C 1
ATOM 2464 O O . ILE A 1 309 ? 15.172 0.641 10.203 1 71.5 309 ILE A O 1
ATOM 2468 N N . ASP A 1 310 ? 14.453 2.488 11.234 1 77.12 310 ASP A N 1
ATOM 2469 C CA . ASP A 1 310 ? 14.734 3.318 10.062 1 77.12 310 ASP A CA 1
ATOM 2470 C C . ASP A 1 310 ? 16.219 3.264 9.695 1 77.12 310 ASP A C 1
ATOM 2472 O O . ASP A 1 310 ? 16.562 3.195 8.516 1 77.12 310 ASP A O 1
ATOM 2476 N N . ARG A 1 311 ? 17.047 3.244 10.688 1 74.56 311 ARG A N 1
ATOM 2477 C CA . ARG A 1 311 ? 18.484 3.184 10.453 1 74.56 311 ARG A CA 1
ATOM 2478 C C . ARG A 1 311 ? 18.891 1.825 9.883 1 74.56 311 ARG A C 1
ATOM 2480 O O . ARG A 1 311 ? 19.75 1.743 9 1 74.56 311 ARG A O 1
ATOM 2487 N N . ILE A 1 312 ? 18.219 0.805 10.383 1 70.56 312 ILE A N 1
ATOM 2488 C CA . ILE A 1 312 ? 18.5 -0.551 9.922 1 70.56 312 ILE A CA 1
ATOM 2489 C C . ILE A 1 312 ? 18.062 -0.713 8.469 1 70.56 312 ILE A C 1
ATOM 2491 O O . ILE A 1 312 ? 18.812 -1.232 7.645 1 70.56 312 ILE A O 1
ATOM 2495 N N . VAL A 1 313 ? 16.922 -0.235 8.219 1 70.5 313 VAL A N 1
ATOM 2496 C CA . VAL A 1 313 ? 16.359 -0.358 6.875 1 70.5 313 VAL A CA 1
ATOM 2497 C C . VAL A 1 313 ? 17.188 0.491 5.906 1 70.5 313 VAL A C 1
ATOM 2499 O O . VAL A 1 313 ? 17.438 0.077 4.77 1 70.5 313 VAL A O 1
ATOM 2502 N N . LEU A 1 314 ? 17.594 1.604 6.379 1 72.44 314 LEU A N 1
ATOM 2503 C CA . LEU A 1 314 ? 18.422 2.477 5.562 1 72.44 314 LEU A CA 1
ATOM 2504 C C . LEU A 1 314 ? 19.75 1.794 5.219 1 72.44 314 LEU A C 1
ATOM 2506 O O . LEU A 1 314 ? 20.172 1.804 4.059 1 72.44 314 LEU A O 1
ATOM 2510 N N . LYS A 1 315 ? 20.359 1.198 6.203 1 69.12 315 LYS A N 1
ATOM 2511 C CA . LYS A 1 315 ? 21.641 0.523 5.996 1 69.12 315 LYS A CA 1
ATOM 2512 C C . LYS A 1 315 ? 21.469 -0.672 5.059 1 69.12 315 LYS A C 1
ATOM 2514 O O . LYS A 1 315 ? 22.312 -0.889 4.176 1 69.12 315 LYS A O 1
ATOM 2519 N N . LYS A 1 316 ? 20.391 -1.392 5.266 1 64.5 316 LYS A N 1
ATOM 2520 C CA . LYS A 1 316 ? 20.141 -2.566 4.438 1 64.5 316 LYS A CA 1
ATOM 2521 C C . LYS A 1 316 ? 19.797 -2.168 3.004 1 64.5 316 LYS A C 1
ATOM 2523 O O . LYS A 1 316 ? 20.234 -2.82 2.053 1 64.5 316 LYS A O 1
ATOM 2528 N N . GLY A 1 317 ? 18.984 -1.16 2.893 1 62.72 317 GLY A N 1
ATOM 2529 C CA . GLY A 1 317 ? 18.625 -0.669 1.571 1 62.72 317 GLY A CA 1
ATOM 2530 C C . GLY A 1 317 ? 19.812 -0.163 0.776 1 62.72 317 GLY A C 1
ATOM 2531 O O . GLY A 1 317 ? 19.875 -0.35 -0.441 1 62.72 317 GLY A O 1
ATOM 2532 N N . GLU A 1 318 ? 20.672 0.46 1.5 1 61.62 318 GLU A N 1
ATOM 2533 C CA . GLU A 1 318 ? 21.891 0.971 0.855 1 61.62 318 GLU A CA 1
ATOM 2534 C C . GLU A 1 318 ? 22.781 -0.168 0.388 1 61.62 318 GLU A C 1
ATOM 2536 O O . GLU A 1 318 ? 23.469 -0.049 -0.633 1 61.62 318 GLU A O 1
ATOM 2541 N N . SER A 1 319 ? 22.703 -1.188 1.169 1 51.59 319 SER A N 1
ATOM 2542 C CA . SER A 1 319 ? 23.562 -2.328 0.834 1 51.59 319 SER A CA 1
ATOM 2543 C C . SER A 1 319 ? 23.031 -3.064 -0.394 1 51.59 319 SER A C 1
ATOM 2545 O O . SER A 1 319 ? 23.812 -3.604 -1.181 1 51.59 319 SER A O 1
ATOM 2547 N N . VAL A 1 320 ? 21.734 -3.021 -0.477 1 50 320 VAL A N 1
ATOM 2548 C CA . VAL A 1 320 ? 21.125 -3.73 -1.593 1 50 320 VAL A CA 1
ATOM 2549 C C . VAL A 1 320 ? 21.266 -2.908 -2.871 1 50 320 VAL A C 1
ATOM 2551 O O . VAL A 1 320 ? 21.266 -3.457 -3.975 1 50 320 VAL A O 1
ATOM 2554 N N . GLN A 1 321 ? 21.203 -1.452 -2.82 1 47.88 321 GLN A N 1
ATOM 2555 C CA . GLN A 1 321 ? 21.297 -0.574 -3.98 1 47.88 321 GLN A CA 1
ATOM 2556 C C . GLN A 1 321 ? 22.656 -0.73 -4.672 1 47.88 321 GLN A C 1
ATOM 2558 O O . GLN A 1 321 ? 22.781 -0.439 -5.863 1 47.88 321 GLN A O 1
ATOM 2563 N N . ILE A 1 322 ? 23.734 -0.923 -3.928 1 34.94 322 ILE A N 1
ATOM 2564 C CA . ILE A 1 322 ? 25.047 -0.972 -4.566 1 34.94 322 ILE A CA 1
ATOM 2565 C C . ILE A 1 322 ? 25.047 -2.031 -5.668 1 34.94 322 ILE A C 1
ATOM 2567 O O . ILE A 1 322 ? 25.719 -1.874 -6.691 1 34.94 322 ILE A O 1
ATOM 2571 N N . ASP A 1 323 ? 24.562 -3.246 -5.367 1 31.05 323 ASP A N 1
ATOM 2572 C CA . ASP A 1 323 ? 24.906 -4.305 -6.309 1 31.05 323 ASP A CA 1
ATOM 2573 C C . ASP A 1 323 ? 23.922 -4.355 -7.465 1 31.05 323 ASP A C 1
ATOM 2575 O O . ASP A 1 323 ? 23.938 -5.289 -8.273 1 31.05 323 ASP A O 1
ATOM 2579 N N . GLN A 1 324 ? 22.812 -3.514 -7.379 1 27.22 324 GLN A N 1
ATOM 2580 C CA . GLN A 1 324 ? 22.188 -3.748 -8.672 1 27.22 324 GLN A CA 1
ATOM 2581 C C . GLN A 1 324 ? 22.797 -2.859 -9.758 1 27.22 324 GLN A C 1
ATOM 2583 O O . GLN A 1 324 ? 23.125 -1.699 -9.5 1 27.22 324 GLN A O 1
ATOM 2588 N N . MET B 1 1 ? 10.922 -25.266 35.875 1 38.38 1 MET B N 1
ATOM 2589 C CA . MET B 1 1 ? 11.945 -24.234 35.75 1 38.38 1 MET B CA 1
ATOM 2590 C C . MET B 1 1 ? 12.07 -23.75 34.312 1 38.38 1 MET B C 1
ATOM 2592 O O . MET B 1 1 ? 12.148 -22.547 34.062 1 38.38 1 MET B O 1
ATOM 2596 N N . PHE B 1 2 ? 12.039 -24.625 33.375 1 42.12 2 PHE B N 1
ATOM 2597 C CA . PHE B 1 2 ? 12.234 -24.312 31.953 1 42.12 2 PHE B CA 1
ATOM 2598 C C . PHE B 1 2 ? 11.031 -23.578 31.391 1 42.12 2 PHE B C 1
ATOM 2600 O O . PHE B 1 2 ? 11.18 -22.594 30.656 1 42.12 2 PHE B O 1
ATOM 2607 N N . LEU B 1 3 ? 9.898 -24.031 31.734 1 41.38 3 LEU B N 1
ATOM 2608 C CA . LEU B 1 3 ? 8.672 -23.391 31.25 1 41.38 3 LEU B CA 1
ATOM 2609 C C . LEU B 1 3 ? 8.523 -22 31.828 1 41.38 3 LEU B C 1
ATOM 2611 O O . LEU B 1 3 ? 8.102 -21.078 31.125 1 41.38 3 LEU B O 1
ATOM 2615 N N . PHE B 1 4 ? 8.977 -21.875 33.031 1 39.56 4 PHE B N 1
ATOM 2616 C CA . PHE B 1 4 ? 8.945 -20.578 33.719 1 39.56 4 PHE B CA 1
ATOM 2617 C C . PHE B 1 4 ? 9.93 -19.609 33.062 1 39.56 4 PHE B C 1
ATOM 2619 O O . PHE B 1 4 ? 9.617 -18.438 32.875 1 39.56 4 PHE B O 1
ATOM 2626 N N . THR B 1 5 ? 11.055 -20.047 32.719 1 41.47 5 THR B N 1
ATOM 2627 C CA . THR B 1 5 ? 12.062 -19.234 32.031 1 41.47 5 THR B CA 1
ATOM 2628 C C . THR B 1 5 ? 11.594 -18.812 30.656 1 41.47 5 THR B C 1
ATOM 2630 O O . THR B 1 5 ? 11.828 -17.688 30.234 1 41.47 5 THR B O 1
ATOM 2633 N N . LEU B 1 6 ? 11.055 -19.641 30.031 1 40.94 6 LEU B N 1
ATOM 2634 C CA . LEU B 1 6 ? 10.57 -19.344 28.688 1 40.94 6 LEU B CA 1
ATOM 2635 C C . LEU B 1 6 ? 9.414 -18.344 28.75 1 40.94 6 LEU B C 1
ATOM 2637 O O . LEU B 1 6 ? 9.336 -17.438 27.922 1 40.94 6 LEU B O 1
ATOM 2641 N N . LEU B 1 7 ? 8.664 -18.5 29.781 1 40.25 7 LEU B N 1
ATOM 2642 C CA . LEU B 1 7 ? 7.547 -17.594 30.016 1 40.25 7 LEU B CA 1
ATOM 2643 C C . LEU B 1 7 ? 8.047 -16.219 30.422 1 40.25 7 LEU B C 1
ATOM 2645 O O . LEU B 1 7 ? 7.52 -15.195 29.984 1 40.25 7 LEU B O 1
ATOM 2649 N N . LEU B 1 8 ? 8.992 -16.203 31.219 1 44 8 LEU B N 1
ATOM 2650 C CA . LEU B 1 8 ? 9.648 -14.977 31.641 1 44 8 LEU B CA 1
ATOM 2651 C C . LEU B 1 8 ? 10.305 -14.281 30.453 1 44 8 LEU B C 1
ATOM 2653 O O . LEU B 1 8 ? 10.266 -13.055 30.328 1 44 8 LEU B O 1
ATOM 2657 N N . ALA B 1 9 ? 10.898 -14.883 29.688 1 48.34 9 ALA B N 1
ATOM 2658 C CA . ALA B 1 9 ? 11.57 -14.359 28.516 1 48.34 9 ALA B CA 1
ATOM 2659 C C . ALA B 1 9 ? 10.562 -13.766 27.531 1 48.34 9 ALA B C 1
ATOM 2661 O O . ALA B 1 9 ? 10.867 -12.797 26.828 1 48.34 9 ALA B O 1
ATOM 2662 N N . LEU B 1 10 ? 9.453 -14.266 27.5 1 45.53 10 LEU B N 1
ATOM 2663 C CA . LEU B 1 10 ? 8.43 -13.766 26.594 1 45.53 10 LEU B CA 1
ATOM 2664 C C . LEU B 1 10 ? 7.629 -12.641 27.234 1 45.53 10 LEU B C 1
ATOM 2666 O O . LEU B 1 10 ? 7.203 -11.703 26.562 1 45.53 10 LEU B O 1
ATOM 2670 N N . LEU B 1 11 ? 7.398 -12.672 28.562 1 45.62 11 LEU B N 1
ATOM 2671 C CA . LEU B 1 11 ? 6.602 -11.727 29.328 1 45.62 11 LEU B CA 1
ATOM 2672 C C . LEU B 1 11 ? 7.324 -10.383 29.469 1 45.62 11 LEU B C 1
ATOM 2674 O O . LEU B 1 11 ? 6.691 -9.328 29.422 1 45.62 11 LEU B O 1
ATOM 2678 N N . ILE B 1 12 ? 8.469 -10.367 29.594 1 49.94 12 ILE B N 1
ATOM 2679 C CA . ILE B 1 12 ? 9.289 -9.18 29.797 1 49.94 12 ILE B CA 1
ATOM 2680 C C . ILE B 1 12 ? 9.211 -8.281 28.562 1 49.94 12 ILE B C 1
ATOM 2682 O O . ILE B 1 12 ? 8.969 -7.078 28.672 1 49.94 12 ILE B O 1
ATOM 2686 N N . PRO B 1 13 ? 9.227 -8.844 27.516 1 53.72 13 PRO B N 1
ATOM 2687 C CA . PRO B 1 13 ? 9.133 -7.941 26.359 1 53.72 13 PRO B CA 1
ATOM 2688 C C . PRO B 1 13 ? 7.738 -7.355 26.188 1 53.72 13 PRO B C 1
ATOM 2690 O O . PRO B 1 13 ? 7.594 -6.188 25.812 1 53.72 13 PRO B O 1
ATOM 2693 N N . VAL B 1 14 ? 6.734 -8.109 26.625 1 53.62 14 VAL B N 1
ATOM 2694 C CA . VAL B 1 14 ? 5.375 -7.602 26.453 1 53.62 14 VAL B CA 1
ATOM 2695 C C . VAL B 1 14 ? 5.09 -6.527 27.5 1 53.62 14 VAL B C 1
ATOM 2697 O O . VAL B 1 14 ? 4.496 -5.492 27.188 1 53.62 14 VAL B O 1
ATOM 2700 N N . LEU B 1 15 ? 5.426 -6.77 28.719 1 53.16 15 LEU B N 1
ATOM 2701 C CA . LEU B 1 15 ? 5.238 -5.777 29.766 1 53.16 15 LEU B CA 1
ATOM 2702 C C . LEU B 1 15 ? 6.082 -4.535 29.5 1 53.16 15 LEU B C 1
ATOM 2704 O O . LEU B 1 15 ? 5.621 -3.41 29.703 1 53.16 15 LEU B O 1
ATOM 2708 N N . LEU B 1 16 ? 7.203 -4.832 29.141 1 56.84 16 LEU B N 1
ATOM 2709 C CA . LEU B 1 16 ? 8.055 -3.707 28.766 1 56.84 16 LEU B CA 1
ATOM 2710 C C . LEU B 1 16 ? 7.465 -2.938 27.594 1 56.84 16 LEU B C 1
ATOM 2712 O O . LEU B 1 16 ? 7.477 -1.705 27.578 1 56.84 16 LEU B O 1
ATOM 2716 N N . CYS B 1 17 ? 6.793 -3.768 26.844 1 61.25 17 CYS B N 1
ATOM 2717 C CA . CYS B 1 17 ? 6.18 -3.109 25.688 1 61.25 17 CYS B CA 1
ATOM 2718 C C . CYS B 1 17 ? 4.914 -2.367 26.094 1 61.25 17 CYS B C 1
ATOM 2720 O O . CYS B 1 17 ? 4.676 -1.243 25.656 1 61.25 17 CYS B O 1
ATOM 2722 N N . GLY B 1 18 ? 4.195 -3.029 27.047 1 62.12 18 GLY B N 1
ATOM 2723 C CA . GLY B 1 18 ? 3.002 -2.361 27.531 1 62.12 18 GLY B CA 1
ATOM 2724 C C . GLY B 1 18 ? 3.305 -1.117 28.344 1 62.12 18 GLY B C 1
ATOM 2725 O O . GLY B 1 18 ? 2.643 -0.089 28.188 1 62.12 18 GLY B O 1
ATOM 2726 N N . GLY B 1 19 ? 4.246 -1.237 29.266 1 63.22 19 GLY B N 1
ATOM 2727 C CA . GLY B 1 19 ? 4.668 -0.081 30.031 1 63.22 19 GLY B CA 1
ATOM 2728 C C . GLY B 1 19 ? 5.207 1.048 29.172 1 63.22 19 GLY B C 1
ATOM 2729 O O . GLY B 1 19 ? 4.875 2.215 29.391 1 63.22 19 GLY B O 1
ATOM 2730 N N . LEU B 1 20 ? 5.988 0.702 28.234 1 70.38 20 LEU B N 1
ATOM 2731 C CA . LEU B 1 20 ? 6.52 1.703 27.328 1 70.38 20 LEU B CA 1
ATOM 2732 C C . LEU B 1 20 ? 5.398 2.357 26.516 1 70.38 20 LEU B C 1
ATOM 2734 O O . LEU B 1 20 ? 5.422 3.566 26.281 1 70.38 20 LEU B O 1
ATOM 2738 N N . PHE B 1 21 ? 4.453 1.511 26.219 1 70.19 21 PHE B N 1
ATOM 2739 C CA . PHE B 1 21 ? 3.305 2.031 25.484 1 70.19 21 PHE B CA 1
ATOM 2740 C C . PHE B 1 21 ? 2.514 3.012 26.344 1 70.19 21 PHE B C 1
ATOM 2742 O O . PHE B 1 21 ? 2.109 4.074 25.859 1 70.19 21 PHE B O 1
ATOM 2749 N N . TYR B 1 22 ? 2.289 2.648 27.531 1 73.69 22 TYR B N 1
ATOM 2750 C CA . TYR B 1 22 ? 1.54 3.52 28.422 1 73.69 22 TYR B CA 1
ATOM 2751 C C . TYR B 1 22 ? 2.314 4.797 28.719 1 73.69 22 TYR B C 1
ATOM 2753 O O . TYR B 1 22 ? 1.733 5.883 28.766 1 73.69 22 TYR B O 1
ATOM 2761 N N . TYR B 1 23 ? 3.564 4.711 28.906 1 77.06 23 TYR B N 1
ATOM 2762 C CA . TYR B 1 23 ? 4.41 5.879 29.125 1 77.06 23 TYR B CA 1
ATOM 2763 C C . TYR B 1 23 ? 4.348 6.824 27.922 1 77.06 23 TYR B C 1
ATOM 2765 O O . TYR B 1 23 ? 4.207 8.039 28.094 1 77.06 23 TYR B O 1
ATOM 2773 N N . ARG B 1 24 ? 4.402 6.336 26.734 1 76.94 24 ARG B N 1
ATOM 2774 C CA . ARG B 1 24 ? 4.332 7.145 25.516 1 76.94 24 ARG B CA 1
ATOM 2775 C C . ARG B 1 24 ? 2.969 7.82 25.391 1 76.94 24 ARG B C 1
ATOM 2777 O O . ARG B 1 24 ? 2.873 8.945 24.891 1 76.94 24 ARG B O 1
ATOM 2784 N N . TYR B 1 25 ? 1.984 7.051 25.844 1 78.12 25 TYR B N 1
ATOM 2785 C CA . TYR B 1 25 ? 0.64 7.613 25.828 1 78.12 25 TYR B CA 1
ATOM 2786 C C . TYR B 1 25 ? 0.543 8.82 26.75 1 78.12 25 TYR B C 1
ATOM 2788 O O . TYR B 1 25 ? -0.016 9.852 26.391 1 78.12 25 TYR B O 1
ATOM 2796 N N . LEU B 1 26 ? 1.139 8.656 27.922 1 82.69 26 LEU B N 1
ATOM 2797 C CA . LEU B 1 26 ? 1.108 9.75 28.891 1 82.69 26 LEU B CA 1
ATOM 2798 C C . LEU B 1 26 ? 1.901 10.945 28.375 1 82.69 26 LEU B C 1
ATOM 2800 O O . LEU B 1 26 ? 1.479 12.094 28.547 1 82.69 26 LEU B O 1
ATOM 2804 N N . GLN B 1 27 ? 3 10.695 27.781 1 84.75 27 GLN B N 1
ATOM 2805 C CA . GLN B 1 27 ? 3.811 11.766 27.219 1 84.75 27 GLN B CA 1
ATOM 2806 C C . GLN B 1 27 ? 3.066 12.484 26.094 1 84.75 27 GLN B C 1
ATOM 2808 O O . GLN B 1 27 ? 3.148 13.711 25.969 1 84.75 27 GLN B O 1
ATOM 2813 N N . PHE B 1 28 ? 2.354 11.719 25.359 1 86.75 28 PHE B N 1
ATOM 2814 C CA . PHE B 1 28 ? 1.578 12.297 24.266 1 86.75 28 PHE B CA 1
ATOM 2815 C C . PHE B 1 28 ? 0.477 13.195 24.812 1 86.75 28 PHE B C 1
ATOM 2817 O O . PHE B 1 28 ? 0.239 14.281 24.281 1 86.75 28 PHE B O 1
ATOM 2824 N N . GLU B 1 29 ? -0.165 12.719 25.859 1 87.88 29 GLU B N 1
ATOM 2825 C CA . GLU B 1 29 ? -1.262 13.5 26.438 1 87.88 29 GLU B CA 1
ATOM 2826 C C . GLU B 1 29 ? -0.753 14.805 27.031 1 87.88 29 GLU B C 1
ATOM 2828 O O . GLU B 1 29 ? -1.429 15.836 26.969 1 87.88 29 GLU B O 1
ATOM 2833 N N . LYS B 1 30 ? 0.392 14.773 27.625 1 90.31 30 LYS B N 1
ATOM 2834 C CA . LYS B 1 30 ? 1.015 15.992 28.141 1 90.31 30 LYS B CA 1
ATOM 2835 C C . LYS B 1 30 ? 1.366 16.953 27 1 90.31 30 LYS B C 1
ATOM 2837 O O . LYS B 1 30 ? 1.133 18.156 27.109 1 90.31 30 LYS B O 1
ATOM 2842 N N . GLU B 1 31 ? 1.857 16.438 25.984 1 92.44 31 GLU B N 1
ATOM 2843 C CA . GLU B 1 31 ? 2.211 17.25 24.812 1 92.44 31 GLU B CA 1
ATOM 2844 C C . GLU B 1 31 ? 0.968 17.812 24.141 1 92.44 31 GLU B C 1
ATOM 2846 O O . GLU B 1 31 ? 0.998 18.938 23.609 1 92.44 31 GLU B O 1
ATOM 2851 N N . ARG B 1 32 ? -0.045 16.969 24.156 1 93.12 32 ARG B N 1
ATOM 2852 C CA . ARG B 1 32 ? -1.305 17.391 23.562 1 93.12 32 ARG B CA 1
ATOM 2853 C C . ARG B 1 32 ? -1.808 18.688 24.188 1 93.12 32 ARG B C 1
ATOM 2855 O O . ARG B 1 32 ? -2.201 19.609 23.484 1 93.12 32 ARG B O 1
ATOM 2862 N N . LYS B 1 33 ? -1.726 18.734 25.5 1 93 33 LYS B N 1
ATOM 2863 C CA . LYS B 1 33 ? -2.162 19.938 26.219 1 93 33 LYS B CA 1
ATOM 2864 C C . LYS B 1 33 ? -1.254 21.125 25.906 1 93 33 LYS B C 1
ATOM 2866 O O . LYS B 1 33 ? -1.73 22.234 25.734 1 93 33 LYS B O 1
ATOM 2871 N N . LYS B 1 34 ? -0.049 20.875 25.797 1 94.5 34 LYS B N 1
ATOM 2872 C CA . LYS B 1 34 ? 0.93 21.938 25.547 1 94.5 34 LYS B CA 1
ATOM 2873 C C . LYS B 1 34 ? 0.81 22.484 24.125 1 94.5 34 LYS B C 1
ATOM 2875 O O . LYS B 1 34 ? 0.821 23.688 23.922 1 94.5 34 LYS B O 1
ATOM 2880 N N . VAL B 1 35 ? 0.667 21.625 23.172 1 96.06 35 VAL B N 1
ATOM 2881 C CA . VAL B 1 35 ? 0.701 21.969 21.766 1 96.06 35 VAL B CA 1
ATOM 2882 C C . VAL B 1 35 ? -0.58 22.703 21.375 1 96.06 35 VAL B C 1
ATOM 2884 O O . VAL B 1 35 ? -0.543 23.672 20.609 1 96.06 35 VAL B O 1
ATOM 2887 N N . ASN B 1 36 ? -1.688 22.219 21.891 1 96.56 36 ASN B N 1
ATOM 2888 C CA . ASN B 1 36 ? -2.967 22.844 21.562 1 96.56 36 ASN B CA 1
ATOM 2889 C C . ASN B 1 36 ? -3.24 24.047 22.453 1 96.56 36 ASN B C 1
ATOM 2891 O O . ASN B 1 36 ? -4.215 24.062 23.203 1 96.56 36 ASN B O 1
ATOM 2895 N N . SER B 1 37 ? -2.387 25 22.344 1 96.81 37 SER B N 1
ATOM 2896 C CA . SER B 1 37 ? -2.414 26.281 23.047 1 96.81 37 SER B CA 1
ATOM 2897 C C . SER B 1 37 ? -2.125 27.438 22.109 1 96.81 37 SER B C 1
ATOM 2899 O O . SER B 1 37 ? -1.612 27.234 21 1 96.81 37 SER B O 1
ATOM 2901 N N . GLU B 1 38 ? -2.486 28.625 22.516 1 96.88 38 GLU B N 1
ATOM 2902 C CA . GLU B 1 38 ? -2.266 29.828 21.719 1 96.88 38 GLU B CA 1
ATOM 2903 C C . GLU B 1 38 ? -0.78 30.031 21.438 1 96.88 38 GLU B C 1
ATOM 2905 O O . GLU B 1 38 ? -0.397 30.422 20.328 1 96.88 38 GLU B O 1
ATOM 2910 N N . GLU B 1 39 ? 0.047 29.766 22.391 1 95.69 39 GLU B N 1
ATOM 2911 C CA . GLU B 1 39 ? 1.488 29.969 22.281 1 95.69 39 GLU B CA 1
ATOM 2912 C C . GLU B 1 39 ? 2.088 29.109 21.172 1 95.69 39 GLU B C 1
ATOM 2914 O O . GLU B 1 39 ? 2.936 29.578 20.406 1 95.69 39 GLU B O 1
ATOM 2919 N N . CYS B 1 40 ? 1.596 27.922 21.047 1 96.31 40 CYS B N 1
ATOM 2920 C CA . CYS B 1 40 ? 2.211 26.984 20.125 1 96.31 40 CYS B CA 1
ATOM 2921 C C . CYS B 1 40 ? 1.582 27.078 18.734 1 96.31 40 CYS B C 1
ATOM 2923 O O . CYS B 1 40 ? 2.24 26.812 17.734 1 96.31 40 CYS B O 1
ATOM 2925 N N . LEU B 1 41 ? 0.288 27.484 18.656 1 98 41 LEU B N 1
ATOM 2926 C CA . LEU B 1 41 ? -0.425 27.438 17.391 1 98 41 LEU B CA 1
ATOM 2927 C C . LEU B 1 41 ? -0.642 28.828 16.828 1 98 41 LEU B C 1
ATOM 2929 O O . LEU B 1 41 ? -1.636 29.094 16.141 1 98 41 LEU B O 1
ATOM 2933 N N . SER B 1 42 ? 0.275 29.797 17.156 1 98.12 42 SER B N 1
ATOM 2934 C CA . SER B 1 42 ? 0.19 31.156 16.641 1 98.12 42 SER B CA 1
ATOM 2935 C C . SER B 1 42 ? 1.304 31.438 15.641 1 98.12 42 SER B C 1
ATOM 2937 O O . SER B 1 42 ? 2.381 30.844 15.719 1 98.12 42 SER B O 1
ATOM 2939 N N . ARG B 1 43 ? 1.001 32.344 14.664 1 98 43 ARG B N 1
ATOM 2940 C CA . ARG B 1 43 ? 1.94 32.781 13.641 1 98 43 ARG B CA 1
ATOM 2941 C C . ARG B 1 43 ? 2.418 31.625 12.797 1 98 43 ARG B C 1
ATOM 2943 O O . ARG B 1 43 ? 3.605 31.516 12.477 1 98 43 ARG B O 1
ATOM 2950 N N . LYS B 1 44 ? 1.495 30.656 12.594 1 97.62 44 LYS B N 1
ATOM 2951 C CA . LYS B 1 44 ? 1.793 29.484 11.797 1 97.62 44 LYS B CA 1
ATOM 2952 C C . LYS B 1 44 ? 1.442 29.703 10.328 1 97.62 44 LYS B C 1
ATOM 2954 O O . LYS B 1 44 ? 0.469 30.391 10.016 1 97.62 44 LYS B O 1
ATOM 2959 N N . HIS B 1 45 ? 2.236 29.203 9.461 1 98.31 45 HIS B N 1
ATOM 2960 C CA . HIS B 1 45 ? 1.974 29.125 8.023 1 98.31 45 HIS B CA 1
ATOM 2961 C C . HIS B 1 45 ? 1.556 27.719 7.617 1 98.31 45 HIS B C 1
ATOM 2963 O O . HIS B 1 45 ? 2.391 26.812 7.547 1 98.31 45 HIS B O 1
ATOM 2969 N N . VAL B 1 46 ? 0.214 27.516 7.332 1 98.56 46 VAL B N 1
ATOM 2970 C CA . VAL B 1 46 ? -0.35 26.188 7.184 1 98.56 46 VAL B CA 1
ATOM 2971 C C . VAL B 1 46 ? -1.04 26.062 5.824 1 98.56 46 VAL B C 1
ATOM 2973 O O . VAL B 1 46 ? -1.705 27 5.375 1 98.56 46 VAL B O 1
ATOM 2976 N N . VAL B 1 47 ? -0.802 24.969 5.109 1 98.75 47 VAL B N 1
ATOM 2977 C CA . VAL B 1 47 ? -1.502 24.625 3.879 1 98.75 47 VAL B CA 1
ATOM 2978 C C . VAL B 1 47 ? -2.361 23.391 4.105 1 98.75 47 VAL B C 1
ATOM 2980 O O . VAL B 1 47 ? -1.883 22.375 4.641 1 98.75 47 VAL B O 1
ATOM 2983 N N . ILE B 1 48 ? -3.67 23.438 3.762 1 98.62 48 ILE B N 1
ATOM 2984 C CA . ILE B 1 48 ? -4.574 22.312 3.973 1 98.62 48 ILE B CA 1
ATOM 2985 C C . ILE B 1 48 ? -5.316 21.984 2.676 1 98.62 48 ILE B C 1
ATOM 2987 O O . ILE B 1 48 ? -6.078 22.812 2.172 1 98.62 48 ILE B O 1
ATOM 2991 N N . THR B 1 49 ? -5.07 20.797 2.131 1 98.25 49 THR B N 1
ATOM 2992 C CA . THR B 1 49 ? -5.895 20.328 1.021 1 98.25 49 THR B CA 1
ATOM 2993 C C . THR B 1 49 ? -7.148 19.625 1.536 1 98.25 49 THR B C 1
ATOM 2995 O O . THR B 1 49 ? -7.141 19.062 2.631 1 98.25 49 THR B O 1
ATOM 2998 N N . GLY B 1 50 ? -8.219 19.625 0.705 1 96.06 50 GLY B N 1
ATOM 2999 C CA . GLY B 1 50 ? -9.477 19.078 1.178 1 96.06 50 GLY B CA 1
ATOM 3000 C C . GLY B 1 50 ? -10.047 19.828 2.365 1 96.06 50 GLY B C 1
ATOM 3001 O O . GLY B 1 50 ? -10.555 19.219 3.311 1 96.06 50 GLY B O 1
ATOM 3002 N N . ALA B 1 51 ? -9.969 21.125 2.348 1 95.69 51 ALA B N 1
ATOM 3003 C CA . ALA B 1 51 ? -10.242 21.953 3.518 1 95.69 51 ALA B CA 1
ATOM 3004 C C . ALA B 1 51 ? -11.719 22.328 3.588 1 95.69 51 ALA B C 1
ATOM 3006 O O . ALA B 1 51 ? -12.148 23.016 4.52 1 95.69 51 ALA B O 1
ATOM 3007 N N . SER B 1 52 ? -12.539 21.828 2.703 1 91.19 52 SER B N 1
ATOM 3008 C CA . SER B 1 52 ? -13.914 22.297 2.629 1 91.19 52 SER B CA 1
ATOM 3009 C C . SER B 1 52 ? -14.852 21.406 3.434 1 91.19 52 SER B C 1
ATOM 3011 O O . SER B 1 52 ? -16.047 21.672 3.541 1 91.19 52 SER B O 1
ATOM 3013 N N . SER B 1 53 ? -14.336 20.266 3.961 1 86.12 53 SER B N 1
ATOM 3014 C CA . SER B 1 53 ? -15.211 19.375 4.715 1 86.12 53 SER B CA 1
ATOM 3015 C C . SER B 1 53 ? -14.406 18.453 5.625 1 86.12 53 SER B C 1
ATOM 3017 O O . SER B 1 53 ? -13.18 18.406 5.531 1 86.12 53 SER B O 1
ATOM 3019 N N . GLY B 1 54 ? -15.078 17.938 6.59 1 88.44 54 GLY B N 1
ATOM 3020 C CA . GLY B 1 54 ? -14.539 16.859 7.395 1 88.44 54 GLY B CA 1
ATOM 3021 C C . GLY B 1 54 ? -13.336 17.281 8.227 1 88.44 54 GLY B C 1
ATOM 3022 O O . GLY B 1 54 ? -13.391 18.281 8.945 1 88.44 54 GLY B O 1
ATOM 3023 N N . ILE B 1 55 ? -12.352 16.469 8.133 1 90.56 55 ILE B N 1
ATOM 3024 C CA . ILE B 1 55 ? -11.133 16.672 8.906 1 90.56 55 ILE B CA 1
ATOM 3025 C C . ILE B 1 55 ? -10.453 17.969 8.477 1 90.56 55 ILE B C 1
ATOM 3027 O O . ILE B 1 55 ? -9.969 18.719 9.32 1 90.56 55 ILE B O 1
ATOM 3031 N N . GLY B 1 56 ? -10.5 18.234 7.164 1 94.94 56 GLY B N 1
ATOM 3032 C CA . GLY B 1 56 ? -9.859 19.438 6.652 1 94.94 56 GLY B CA 1
ATOM 3033 C C . GLY B 1 56 ? -10.469 20.719 7.195 1 94.94 56 GLY B C 1
ATOM 3034 O O . GLY B 1 56 ? -9.75 21.609 7.629 1 94.94 56 GLY B O 1
ATOM 3035 N N . GLU B 1 57 ? -11.75 20.734 7.145 1 95.06 57 GLU B N 1
ATOM 3036 C CA . GLU B 1 57 ? -12.453 21.891 7.68 1 95.06 57 GLU B CA 1
ATOM 3037 C C . GLU B 1 57 ? -12.188 22.062 9.172 1 95.06 57 GLU B C 1
ATOM 3039 O O . GLU B 1 57 ? -11.969 23.188 9.648 1 95.06 57 GLU B O 1
ATOM 3044 N N . GLN B 1 58 ? -12.164 20.969 9.859 1 94.94 58 GLN B N 1
ATOM 3045 C CA . GLN B 1 58 ? -11.938 21.016 11.297 1 94.94 58 GLN B CA 1
ATOM 3046 C C . GLN B 1 58 ? -10.508 21.438 11.617 1 94.94 58 GLN B C 1
ATOM 3048 O O . GLN B 1 58 ? -10.258 22.094 12.633 1 94.94 58 GLN B O 1
ATOM 3053 N N . LEU B 1 59 ? -9.594 21.078 10.797 1 96.69 59 LEU B N 1
ATOM 3054 C CA . LEU B 1 59 ? -8.211 21.516 10.977 1 96.69 59 LEU B CA 1
ATOM 3055 C C . LEU B 1 59 ? -8.109 23.031 10.922 1 96.69 59 LEU B C 1
ATOM 3057 O O . LEU B 1 59 ? -7.48 23.656 11.789 1 96.69 59 LEU B O 1
ATOM 3061 N N . VAL B 1 60 ? -8.75 23.609 9.922 1 97.81 60 VAL B N 1
ATOM 3062 C CA . VAL B 1 60 ? -8.734 25.062 9.781 1 97.81 60 VAL B CA 1
ATOM 3063 C C . VAL B 1 60 ? -9.352 25.703 11.016 1 97.81 60 VAL B C 1
ATOM 3065 O O . VAL B 1 60 ? -8.781 26.641 11.586 1 97.81 60 VAL B O 1
ATOM 3068 N N . LYS B 1 61 ? -10.484 25.188 11.391 1 97.69 61 LYS B N 1
ATOM 3069 C CA . LYS B 1 61 ? -11.18 25.719 12.555 1 97.69 61 LYS B CA 1
ATOM 3070 C C . LYS B 1 61 ? -10.297 25.656 13.797 1 97.69 61 LYS B C 1
ATOM 3072 O O . LYS B 1 61 ? -10.273 26.594 14.602 1 97.69 61 LYS B O 1
ATOM 3077 N N . HIS B 1 62 ? -9.586 24.562 13.922 1 97.81 62 HIS B N 1
ATOM 3078 C CA . HIS B 1 62 ? -8.742 24.359 15.094 1 97.81 62 HIS B CA 1
ATOM 3079 C C . HIS B 1 62 ? -7.633 25.391 15.164 1 97.81 62 HIS B C 1
ATOM 3081 O O . HIS B 1 62 ? -7.414 26 16.219 1 97.81 62 HIS B O 1
ATOM 3087 N N . TYR B 1 63 ? -6.938 25.688 14.086 1 98.12 63 TYR B N 1
ATOM 3088 C CA . TYR B 1 63 ? -5.871 26.688 14.047 1 98.12 63 TYR B CA 1
ATOM 3089 C C . TYR B 1 63 ? -6.422 28.094 14.305 1 98.12 63 TYR B C 1
ATOM 3091 O O . TYR B 1 63 ? -5.773 28.906 14.969 1 98.12 63 TYR B O 1
ATOM 3099 N N . CYS B 1 64 ? -7.617 28.375 13.789 1 98.19 64 CYS B N 1
ATOM 3100 C CA . CYS B 1 64 ? -8.219 29.688 13.938 1 98.19 64 CYS B CA 1
ATOM 3101 C C . CYS B 1 64 ? -8.711 29.906 15.359 1 98.19 64 CYS B C 1
ATOM 3103 O O . CYS B 1 64 ? -8.594 31.016 15.906 1 98.19 64 CYS B O 1
ATOM 3105 N N . GLN B 1 65 ? -9.273 28.828 15.93 1 97.75 65 GLN B N 1
ATOM 3106 C CA . GLN B 1 65 ? -9.867 28.906 17.266 1 97.75 65 GLN B CA 1
ATOM 3107 C C . GLN B 1 65 ? -8.805 29.062 18.344 1 97.75 65 GLN B C 1
ATOM 3109 O O . GLN B 1 65 ? -8.984 29.828 19.297 1 97.75 65 GLN B O 1
ATOM 3114 N N . ILE B 1 66 ? -7.695 28.344 18.188 1 97.69 66 ILE B N 1
ATOM 3115 C CA . ILE B 1 66 ? -6.727 28.25 19.266 1 97.69 66 ILE B CA 1
ATOM 3116 C C . ILE B 1 66 ? -5.613 29.281 19.062 1 97.69 66 ILE B C 1
ATOM 3118 O O . ILE B 1 66 ? -5.184 29.938 20.016 1 97.69 66 ILE B O 1
ATOM 3122 N N . GLY B 1 67 ? -5.207 29.484 17.828 1 97.81 67 GLY B N 1
ATOM 3123 C CA . GLY B 1 67 ? -4.039 30.297 17.547 1 97.81 67 GLY B CA 1
ATOM 3124 C C . GLY B 1 67 ? -4.387 31.734 17.188 1 97.81 67 GLY B C 1
ATOM 3125 O O . GLY B 1 67 ? -5.559 32.125 17.188 1 97.81 67 GLY B O 1
ATOM 3126 N N . ARG B 1 68 ? -3.281 32.531 16.984 1 98.06 68 ARG B N 1
ATOM 3127 C CA . ARG B 1 68 ? -3.381 33.906 16.531 1 98.06 68 ARG B CA 1
ATOM 3128 C C . ARG B 1 68 ? -2.434 34.188 15.367 1 98.06 68 ARG B C 1
ATOM 3130 O O . ARG B 1 68 ? -1.371 33.562 15.266 1 98.06 68 ARG B O 1
ATOM 3137 N N . LYS B 1 69 ? -2.918 35.062 14.484 1 98.5 69 LYS B N 1
ATOM 3138 C CA . LYS B 1 69 ? -2.092 35.594 13.406 1 98.5 69 LYS B CA 1
ATOM 3139 C C . LYS B 1 69 ? -1.538 34.5 12.523 1 98.5 69 LYS B C 1
ATOM 3141 O O . LYS B 1 69 ? -0.358 34.5 12.172 1 98.5 69 LYS B O 1
ATOM 3146 N N . ASN B 1 70 ? -2.332 33.469 12.375 1 98.5 70 ASN B N 1
ATOM 3147 C CA . ASN B 1 70 ? -1.958 32.406 11.453 1 98.5 70 ASN B CA 1
ATOM 3148 C C . ASN B 1 70 ? -2.229 32.781 10 1 98.5 70 ASN B C 1
ATOM 3150 O O . ASN B 1 70 ? -3.145 33.562 9.727 1 98.5 70 ASN B O 1
ATOM 3154 N N . LYS B 1 71 ? -1.367 32.375 9.109 1 98.62 71 LYS B N 1
ATOM 3155 C CA . LYS B 1 71 ? -1.601 32.406 7.664 1 98.62 71 LYS B CA 1
ATOM 3156 C C . LYS B 1 71 ? -1.911 31.031 7.109 1 98.62 71 LYS B C 1
ATOM 3158 O O . LYS B 1 71 ? -1.074 30.125 7.172 1 98.62 71 LYS B O 1
ATOM 3163 N N . ILE B 1 72 ? -3.127 30.891 6.57 1 98.69 72 ILE B N 1
ATOM 3164 C CA . ILE B 1 72 ? -3.6 29.547 6.215 1 98.69 72 ILE B CA 1
ATOM 3165 C C . ILE B 1 72 ? -4.055 29.547 4.754 1 98.69 72 ILE B C 1
ATOM 3167 O O . ILE B 1 72 ? -4.762 30.453 4.312 1 98.69 72 ILE B O 1
ATOM 3171 N N . VAL B 1 73 ? -3.576 28.562 3.977 1 98.81 73 VAL B N 1
ATOM 3172 C CA . VAL B 1 73 ? -4.027 28.328 2.609 1 98.81 73 VAL B CA 1
ATOM 3173 C C . VAL B 1 73 ? -4.98 27.141 2.578 1 98.81 73 VAL B C 1
ATOM 3175 O O . VAL B 1 73 ? -4.629 26.047 3.018 1 98.81 73 VAL B O 1
ATOM 3178 N N . LEU B 1 74 ? -6.203 27.391 2.109 1 98.69 74 LEU B N 1
ATOM 3179 C CA . LEU B 1 74 ? -7.219 26.359 1.93 1 98.69 74 LEU B CA 1
ATOM 3180 C C . LEU B 1 74 ? -7.324 25.953 0.465 1 98.69 74 LEU B C 1
ATOM 3182 O O . LEU B 1 74 ? -7.477 26.812 -0.413 1 98.69 74 LEU B O 1
ATOM 3186 N N . ALA B 1 75 ? -7.246 24.672 0.238 1 98.44 75 ALA B N 1
ATOM 3187 C CA . ALA B 1 75 ? -7.355 24.188 -1.134 1 98.44 75 ALA B CA 1
ATOM 3188 C C . ALA B 1 75 ? -8.414 23.094 -1.243 1 98.44 75 ALA B C 1
ATOM 3190 O O . ALA B 1 75 ? -8.477 22.188 -0.399 1 98.44 75 ALA B O 1
ATOM 3191 N N . ALA B 1 76 ? -9.273 23.156 -2.146 1 97.56 76 ALA B N 1
ATOM 3192 C CA . ALA B 1 76 ? -10.281 22.172 -2.512 1 97.56 76 ALA B CA 1
ATOM 3193 C C . ALA B 1 76 ? -10.852 22.453 -3.898 1 97.56 76 ALA B C 1
ATOM 3195 O O . ALA B 1 76 ? -10.5 23.438 -4.531 1 97.56 76 ALA B O 1
ATOM 3196 N N . ARG B 1 77 ? -11.734 21.609 -4.359 1 94.06 77 ARG B N 1
ATOM 3197 C CA . ARG B 1 77 ? -12.312 21.75 -5.691 1 94.06 77 ARG B CA 1
ATOM 3198 C C . ARG B 1 77 ? -13.414 22.812 -5.703 1 94.06 77 ARG B C 1
ATOM 3200 O O . ARG B 1 77 ? -13.648 23.453 -6.723 1 94.06 77 ARG B O 1
ATOM 3207 N N . ASN B 1 78 ? -14.055 22.922 -4.57 1 95.44 78 ASN B N 1
ATOM 3208 C CA . ASN B 1 78 ? -15.188 23.828 -4.48 1 95.44 78 ASN B CA 1
ATOM 3209 C C . ASN B 1 78 ? -14.797 25.156 -3.836 1 95.44 78 ASN B C 1
ATOM 3211 O O . ASN B 1 78 ? -14.789 25.281 -2.609 1 95.44 78 ASN B O 1
ATOM 3215 N N . LEU B 1 79 ? -14.633 26.141 -4.688 1 97.06 79 LEU B N 1
ATOM 3216 C CA . LEU B 1 79 ? -14.156 27.438 -4.219 1 97.06 79 LEU B CA 1
ATOM 3217 C C . LEU B 1 79 ? -15.227 28.141 -3.377 1 97.06 79 LEU B C 1
ATOM 3219 O O . LEU B 1 79 ? -14.898 28.812 -2.398 1 97.06 79 LEU B O 1
ATOM 3223 N N . GLU B 1 80 ? -16.484 27.984 -3.752 1 97.38 80 GLU B N 1
ATOM 3224 C CA . GLU B 1 80 ? -17.562 28.609 -3.014 1 97.38 80 GLU B CA 1
ATOM 3225 C C . GLU B 1 80 ? -17.625 28.109 -1.572 1 97.38 80 GLU B C 1
ATOM 3227 O O . GLU B 1 80 ? -17.766 28.906 -0.64 1 97.38 80 GLU B O 1
ATOM 3232 N N . LYS B 1 81 ? -17.469 26.844 -1.441 1 96.62 81 LYS B N 1
ATOM 3233 C CA . LYS B 1 81 ? -17.469 26.25 -0.104 1 96.62 81 LYS B CA 1
ATOM 3234 C C . LYS B 1 81 ? -16.266 26.719 0.706 1 96.62 81 LYS B C 1
ATOM 3236 O O . LYS B 1 81 ? -16.375 26.984 1.905 1 96.62 81 LYS B O 1
ATOM 3241 N N . LEU B 1 82 ? -15.148 26.844 0.068 1 97.94 82 LEU B N 1
ATOM 3242 C CA . LEU B 1 82 ? -13.953 27.344 0.736 1 97.94 82 LEU B CA 1
ATOM 3243 C C . LEU B 1 82 ? -14.148 28.766 1.231 1 97.94 82 LEU B C 1
ATOM 3245 O O . LEU B 1 82 ? -13.766 29.094 2.357 1 97.94 82 LEU B O 1
ATOM 3249 N N . ASN B 1 83 ? -14.695 29.562 0.416 1 97.81 83 ASN B N 1
ATOM 3250 C CA . ASN B 1 83 ? -14.93 30.953 0.783 1 97.81 83 ASN B CA 1
ATOM 3251 C C . ASN B 1 83 ? -15.914 31.062 1.947 1 97.81 83 ASN B C 1
ATOM 3253 O O . ASN B 1 83 ? -15.766 31.922 2.809 1 97.81 83 ASN B O 1
ATOM 3257 N N . GLU B 1 84 ? -16.891 30.188 1.922 1 97.62 84 GLU B N 1
ATOM 3258 C CA . GLU B 1 84 ? -17.828 30.156 3.045 1 97.62 84 GLU B CA 1
ATOM 3259 C C . GLU B 1 84 ? -17.109 29.828 4.352 1 97.62 84 GLU B C 1
ATOM 3261 O O . GLU B 1 84 ? -17.344 30.469 5.375 1 97.62 84 GLU B O 1
ATOM 3266 N N . VAL B 1 85 ? -16.234 28.828 4.281 1 97.38 85 VAL B N 1
ATOM 3267 C CA . VAL B 1 85 ? -15.445 28.453 5.449 1 97.38 85 VAL B CA 1
ATOM 3268 C C . VAL B 1 85 ? -14.586 29.625 5.902 1 97.38 85 VAL B C 1
ATOM 3270 O O . VAL B 1 85 ? -14.57 29.969 7.086 1 97.38 85 VAL B O 1
ATOM 3273 N N . LYS B 1 86 ? -13.906 30.266 4.992 1 98.12 86 LYS B N 1
ATOM 3274 C CA . LYS B 1 86 ? -13.047 31.406 5.262 1 98.12 86 LYS B CA 1
ATOM 3275 C C . LYS B 1 86 ? -13.836 32.531 5.926 1 98.12 86 LYS B C 1
ATOM 3277 O O . LYS B 1 86 ? -13.438 33.031 6.98 1 98.12 86 LYS B O 1
ATOM 3282 N N . GLU B 1 87 ? -14.922 32.875 5.344 1 97.94 87 GLU B N 1
ATOM 3283 C CA . GLU B 1 87 ? -15.711 34 5.832 1 97.94 87 GLU B CA 1
ATOM 3284 C C . GLU B 1 87 ? -16.25 33.75 7.234 1 97.94 87 GLU B C 1
ATOM 3286 O O . GLU B 1 87 ? -16.203 34.625 8.102 1 97.94 87 GLU B O 1
ATOM 3291 N N . THR B 1 88 ? -16.75 32.531 7.41 1 97.62 88 THR B N 1
ATOM 3292 C CA . THR B 1 88 ? -17.297 32.156 8.711 1 97.62 88 THR B CA 1
ATOM 3293 C C . THR B 1 88 ? -16.219 32.219 9.789 1 97.62 88 THR B C 1
ATOM 3295 O O . THR B 1 88 ? -16.438 32.812 10.852 1 97.62 88 THR B O 1
ATOM 3298 N N . LEU B 1 89 ? -15.055 31.734 9.516 1 97.75 89 LEU B N 1
ATOM 3299 C CA . LEU B 1 89 ? -13.984 31.641 10.508 1 97.75 89 LEU B CA 1
ATOM 3300 C C . LEU B 1 89 ? -13.383 33.031 10.781 1 97.75 89 LEU B C 1
ATOM 3302 O O . LEU B 1 89 ? -13.086 33.344 11.93 1 97.75 89 LEU B O 1
ATOM 3306 N N . LEU B 1 90 ? -13.211 33.844 9.719 1 97.62 90 LEU B N 1
ATOM 3307 C CA . LEU B 1 90 ? -12.648 35.156 9.914 1 97.62 90 LEU B CA 1
ATOM 3308 C C . LEU B 1 90 ? -13.602 36.062 10.703 1 97.62 90 LEU B C 1
ATOM 3310 O O . LEU B 1 90 ? -13.172 36.906 11.469 1 97.62 90 LEU B O 1
ATOM 3314 N N . LYS B 1 91 ? -14.938 35.781 10.523 1 97.81 91 LYS B N 1
ATOM 3315 C CA . LYS B 1 91 ? -15.93 36.531 11.297 1 97.81 91 LYS B CA 1
ATOM 3316 C C . LYS B 1 91 ? -15.938 36.062 12.758 1 97.81 91 LYS B C 1
ATOM 3318 O O . LYS B 1 91 ? -15.906 36.906 13.672 1 97.81 91 LYS B O 1
ATOM 3323 N N . GLU B 1 92 ? -15.961 34.781 12.938 1 97.5 92 GLU B N 1
ATOM 3324 C CA . GLU B 1 92 ? -16.031 34.188 14.281 1 97.5 92 GLU B CA 1
ATOM 3325 C C . GLU B 1 92 ? -14.797 34.531 15.102 1 97.5 92 GLU B C 1
ATOM 3327 O O . GLU B 1 92 ? -14.883 34.75 16.312 1 97.5 92 GLU B O 1
ATOM 3332 N N . TYR B 1 93 ? -13.664 34.594 14.414 1 97.75 93 TYR B N 1
ATOM 3333 C CA . TYR B 1 93 ? -12.398 34.812 15.102 1 97.75 93 TYR B CA 1
ATOM 3334 C C . TYR B 1 93 ? -11.727 36.094 14.586 1 97.75 93 TYR B C 1
ATOM 3336 O O . TYR B 1 93 ? -10.516 36.094 14.352 1 97.75 93 TYR B O 1
ATOM 3344 N N . SER B 1 94 ? -12.43 37.094 14.383 1 96.25 94 SER B N 1
ATOM 3345 C CA . SER B 1 94 ? -12.016 38.344 13.773 1 96.25 94 SER B CA 1
ATOM 3346 C C . SER B 1 94 ? -10.906 39.031 14.578 1 96.25 94 SER B C 1
ATOM 3348 O O . SER B 1 94 ? -10.039 39.688 14.016 1 96.25 94 SER B O 1
ATOM 3350 N N . GLU B 1 95 ? -10.859 38.781 15.836 1 96.69 95 GLU B N 1
ATOM 3351 C CA . GLU B 1 95 ? -9.906 39.469 16.703 1 96.69 95 GLU B CA 1
ATOM 3352 C C . GLU B 1 95 ? -8.57 38.719 16.734 1 96.69 95 GLU B C 1
ATOM 3354 O O . GLU B 1 95 ? -7.598 39.219 17.328 1 96.69 95 GLU B O 1
ATOM 3359 N N . ARG B 1 96 ? -8.484 37.594 16.125 1 97.38 96 ARG B N 1
ATOM 3360 C CA . ARG B 1 96 ? -7.297 36.75 16.266 1 97.38 96 ARG B CA 1
ATOM 3361 C C . ARG B 1 96 ? -6.309 37.031 15.133 1 97.38 96 ARG B C 1
ATOM 3363 O O . ARG B 1 96 ? -5.164 36.594 15.188 1 97.38 96 ARG B O 1
ATOM 3370 N N . GLY B 1 97 ? -6.664 37.75 14.109 1 97.94 97 GLY B N 1
ATOM 3371 C CA . GLY B 1 97 ? -5.75 38.312 13.125 1 97.94 97 GLY B CA 1
ATOM 3372 C C . GLY B 1 97 ? -5.27 37.281 12.117 1 97.94 97 GLY B C 1
ATOM 3373 O O . GLY B 1 97 ? -4.129 37.344 11.656 1 97.94 97 GLY B O 1
ATOM 3374 N N . HIS B 1 98 ? -6.09 36.312 11.781 1 98.19 98 HIS B N 1
ATOM 3375 C CA . HIS B 1 98 ? -5.719 35.281 10.805 1 98.19 98 HIS B CA 1
ATOM 3376 C C . HIS B 1 98 ? -5.832 35.812 9.383 1 98.19 98 HIS B C 1
ATOM 3378 O O . HIS B 1 98 ? -6.609 36.75 9.117 1 98.19 98 HIS B O 1
ATOM 3384 N N . ASP B 1 99 ? -5.016 35.344 8.469 1 98.06 99 ASP B N 1
ATOM 3385 C CA . ASP B 1 99 ? -5.113 35.531 7.023 1 98.06 99 ASP B CA 1
ATOM 3386 C C . ASP B 1 99 ? -5.328 34.219 6.301 1 98.06 99 ASP B C 1
ATOM 3388 O O . ASP B 1 99 ? -4.59 33.25 6.523 1 98.06 99 ASP B O 1
ATOM 3392 N N . ILE B 1 100 ? -6.375 34.156 5.492 1 98.56 100 ILE B N 1
ATOM 3393 C CA . ILE B 1 100 ? -6.73 32.875 4.852 1 98.56 100 ILE B CA 1
ATOM 3394 C C . ILE B 1 100 ? -6.828 33.094 3.342 1 98.56 100 ILE B C 1
ATOM 3396 O O . ILE B 1 100 ? -7.484 34 2.873 1 98.56 100 ILE B O 1
ATOM 3400 N N . LEU B 1 101 ? -6.125 32.25 2.555 1 98.62 101 LEU B N 1
ATOM 3401 C CA . LEU B 1 101 ? -6.211 32.219 1.1 1 98.62 101 LEU B CA 1
ATOM 3402 C C . LEU B 1 101 ? -6.918 30.953 0.631 1 98.62 101 LEU B C 1
ATOM 3404 O O . LEU B 1 101 ? -6.594 29.859 1.081 1 98.62 101 LEU B O 1
ATOM 3408 N N . CYS B 1 102 ? -7.938 31.125 -0.188 1 98.69 102 CYS B N 1
ATOM 3409 C CA . CYS B 1 102 ? -8.641 29.984 -0.776 1 98.69 102 CYS B CA 1
ATOM 3410 C C . CYS B 1 102 ? -8.172 29.75 -2.205 1 98.69 102 CYS B C 1
ATOM 3412 O O . CYS B 1 102 ? -8.102 30.672 -3.008 1 98.69 102 CYS B O 1
ATOM 3414 N N . LEU B 1 103 ? -7.789 28.516 -2.488 1 98.56 103 LEU B N 1
ATOM 3415 C CA . LEU B 1 103 ? -7.352 28.125 -3.824 1 98.56 103 LEU B CA 1
ATOM 3416 C C . LEU B 1 103 ? -8.219 26.984 -4.371 1 98.56 103 LEU B C 1
ATOM 3418 O O . LEU B 1 103 ? -8.453 25.984 -3.686 1 98.56 103 LEU B O 1
ATOM 3422 N N . LYS B 1 104 ? -8.742 27.172 -5.602 1 98.31 104 LYS B N 1
ATOM 3423 C CA . LYS B 1 104 ? -9.422 26.094 -6.297 1 98.31 104 LYS B CA 1
ATOM 3424 C C . LYS B 1 104 ? -8.414 25.094 -6.871 1 98.31 104 LYS B C 1
ATOM 3426 O O . LYS B 1 104 ? -7.77 25.375 -7.883 1 98.31 104 LYS B O 1
ATOM 3431 N N . ILE B 1 105 ? -8.328 23.938 -6.207 1 97.69 105 ILE B N 1
ATOM 3432 C CA . ILE B 1 105 ? -7.332 22.953 -6.578 1 97.69 105 ILE B CA 1
ATOM 3433 C C . ILE B 1 105 ? -7.984 21.578 -6.672 1 97.69 105 ILE B C 1
ATOM 3435 O O . ILE B 1 105 ? -8.703 21.156 -5.762 1 97.69 105 ILE B O 1
ATOM 3439 N N . ASP B 1 106 ? -7.855 20.953 -7.797 1 97.56 106 ASP B N 1
ATOM 3440 C CA . ASP B 1 106 ? -8.117 19.516 -7.934 1 97.56 106 ASP B CA 1
ATOM 3441 C C . ASP B 1 106 ? -6.828 18.719 -7.805 1 97.56 106 ASP B C 1
ATOM 3443 O O . ASP B 1 106 ? -6.008 18.688 -8.727 1 97.56 106 ASP B O 1
ATOM 3447 N N . VAL B 1 107 ? -6.715 18.031 -6.684 1 97 107 VAL B N 1
ATOM 3448 C CA . VAL B 1 107 ? -5.441 17.391 -6.371 1 97 107 VAL B CA 1
ATOM 3449 C C . VAL B 1 107 ? -5.199 16.234 -7.332 1 97 107 VAL B C 1
ATOM 3451 O O . VAL B 1 107 ? -4.09 15.688 -7.398 1 97 107 VAL B O 1
ATOM 3454 N N . SER B 1 108 ? -6.258 15.758 -8.07 1 95.88 108 SER B N 1
ATOM 3455 C CA . SER B 1 108 ? -6.07 14.695 -9.055 1 95.88 108 SER B CA 1
ATOM 3456 C C . SER B 1 108 ? -5.387 15.227 -10.312 1 95.88 108 SER B C 1
ATOM 3458 O O . SER B 1 108 ? -4.992 14.445 -11.18 1 95.88 108 SER B O 1
ATOM 3460 N N . VAL B 1 109 ? -5.246 16.516 -10.438 1 96.81 109 VAL B N 1
ATOM 3461 C CA . VAL B 1 109 ? -4.598 17.172 -11.57 1 96.81 109 VAL B CA 1
ATOM 3462 C C . VAL B 1 109 ? -3.221 17.672 -11.156 1 96.81 109 VAL B C 1
ATOM 3464 O O . VAL B 1 109 ? -3.111 18.594 -10.344 1 96.81 109 VAL B O 1
ATOM 3467 N N . GLU B 1 110 ? -2.199 17.172 -11.75 1 96.5 110 GLU B N 1
ATOM 3468 C CA . GLU B 1 110 ? -0.83 17.453 -11.328 1 96.5 110 GLU B CA 1
ATOM 3469 C C . GLU B 1 110 ? -0.508 18.938 -11.438 1 96.5 110 GLU B C 1
ATOM 3471 O O . GLU B 1 110 ? 0.17 19.5 -10.578 1 96.5 110 GLU B O 1
ATOM 3476 N N . SER B 1 111 ? -0.937 19.562 -12.523 1 97.31 111 SER B N 1
ATOM 3477 C CA . SER B 1 111 ? -0.665 20.984 -12.703 1 97.31 111 SER B CA 1
ATOM 3478 C C . SER B 1 111 ? -1.278 21.797 -11.578 1 97.31 111 SER B C 1
ATOM 3480 O O . SER B 1 111 ? -0.712 22.812 -11.164 1 97.31 111 SER B O 1
ATOM 3482 N N . ASP B 1 112 ? -2.436 21.422 -11.102 1 98.19 112 ASP B N 1
ATOM 3483 C CA . ASP B 1 112 ? -3.061 22.078 -9.961 1 98.19 112 ASP B CA 1
ATOM 3484 C C . ASP B 1 112 ? -2.209 21.922 -8.703 1 98.19 112 ASP B C 1
ATOM 3486 O O . ASP B 1 112 ? -2.107 22.859 -7.902 1 98.19 112 ASP B O 1
ATOM 3490 N N . CYS B 1 113 ? -1.643 20.766 -8.555 1 98.06 113 CYS B N 1
ATOM 3491 C CA . CYS B 1 113 ? -0.788 20.516 -7.398 1 98.06 113 CYS B CA 1
ATOM 3492 C C . CYS B 1 113 ? 0.443 21.406 -7.422 1 98.06 113 CYS B C 1
ATOM 3494 O O . CYS B 1 113 ? 0.85 21.938 -6.387 1 98.06 113 CYS B O 1
ATOM 3496 N N . LYS B 1 114 ? 1.002 21.516 -8.602 1 97.94 114 LYS B N 1
ATOM 3497 C CA . LYS B 1 114 ? 2.125 22.438 -8.758 1 97.94 114 LYS B CA 1
ATOM 3498 C C . LYS B 1 114 ? 1.718 23.875 -8.414 1 97.94 114 LYS B C 1
ATOM 3500 O O . LYS B 1 114 ? 2.436 24.562 -7.699 1 97.94 114 LYS B O 1
ATOM 3505 N N . GLU B 1 115 ? 0.614 24.266 -8.906 1 98.38 115 GLU B N 1
ATOM 3506 C CA . GLU B 1 115 ? 0.088 25.594 -8.641 1 98.38 115 GLU B CA 1
ATOM 3507 C C . GLU B 1 115 ? -0.161 25.812 -7.148 1 98.38 115 GLU B C 1
ATOM 3509 O O . GLU B 1 115 ? 0.109 26.891 -6.613 1 98.38 115 GLU B O 1
ATOM 3514 N N . LEU B 1 116 ? -0.665 24.781 -6.488 1 98.56 116 LEU B N 1
ATOM 3515 C CA . LEU B 1 116 ? -0.902 24.844 -5.051 1 98.56 116 LEU B CA 1
ATOM 3516 C C . LEU B 1 116 ? 0.37 25.234 -4.305 1 98.56 116 LEU B C 1
ATOM 3518 O O . LEU B 1 116 ? 0.352 26.141 -3.475 1 98.56 116 LEU B O 1
ATOM 3522 N N . ILE B 1 117 ? 1.47 24.547 -4.621 1 98.44 117 ILE B N 1
ATOM 3523 C CA . ILE B 1 117 ? 2.727 24.766 -3.914 1 98.44 117 ILE B CA 1
ATOM 3524 C C . ILE B 1 117 ? 3.279 26.141 -4.254 1 98.44 117 ILE B C 1
ATOM 3526 O O . ILE B 1 117 ? 3.662 26.906 -3.357 1 98.44 117 ILE B O 1
ATOM 3530 N N . GLU B 1 118 ? 3.203 26.547 -5.496 1 98 118 GLU B N 1
ATOM 3531 C CA . GLU B 1 118 ? 3.738 27.828 -5.93 1 98 118 GLU B CA 1
ATOM 3532 C C . GLU B 1 118 ? 2.969 28.984 -5.301 1 98 118 GLU B C 1
ATOM 3534 O O . GLU B 1 118 ? 3.566 29.922 -4.75 1 98 118 GLU B O 1
ATOM 3539 N N . LYS B 1 119 ? 1.678 28.969 -5.375 1 98.56 119 LYS B N 1
ATOM 3540 C CA . LYS B 1 119 ? 0.847 30.031 -4.828 1 98.56 119 LYS B CA 1
ATOM 3541 C C . LYS B 1 119 ? 0.937 30.078 -3.307 1 98.56 119 LYS B C 1
ATOM 3543 O O . LYS B 1 119 ? 0.881 31.156 -2.705 1 98.56 119 LYS B O 1
ATOM 3548 N N . SER B 1 120 ? 1.019 28.891 -2.686 1 98.5 120 SER B N 1
ATOM 3549 C CA . SER B 1 120 ? 1.172 28.844 -1.234 1 98.5 120 SER B CA 1
ATOM 3550 C C . SER B 1 120 ? 2.482 29.484 -0.797 1 98.5 120 SER B C 1
ATOM 3552 O O . SER B 1 120 ? 2.5 30.312 0.128 1 98.5 120 SER B O 1
ATOM 3554 N N . LEU B 1 121 ? 3.553 29.125 -1.471 1 97.31 121 LEU B N 1
ATOM 3555 C CA . LEU B 1 121 ? 4.855 29.688 -1.135 1 97.31 121 LEU B CA 1
ATOM 3556 C C . LEU B 1 121 ? 4.863 31.203 -1.323 1 97.31 121 LEU B C 1
ATOM 3558 O O . LEU B 1 121 ? 5.387 31.938 -0.481 1 97.31 121 LEU B O 1
ATOM 3562 N N . SER B 1 122 ? 4.293 31.625 -2.381 1 97.69 122 SER B N 1
ATOM 3563 C CA . SER B 1 122 ? 4.211 33.062 -2.633 1 97.69 122 SER B CA 1
ATOM 3564 C C . SER B 1 122 ? 3.408 33.75 -1.544 1 97.69 122 SER B C 1
ATOM 3566 O O . SER B 1 122 ? 3.848 34.781 -1.004 1 97.69 122 SER B O 1
ATOM 3568 N N . TYR B 1 123 ? 2.307 33.188 -1.19 1 98 123 TYR B N 1
ATOM 3569 C CA . TYR B 1 123 ? 1.402 33.812 -0.218 1 98 123 TYR B CA 1
ATOM 3570 C C . TYR B 1 123 ? 2.01 33.781 1.181 1 98 123 TYR B C 1
ATOM 3572 O O . TYR B 1 123 ? 1.817 34.719 1.965 1 98 123 TYR B O 1
ATOM 3580 N N . LEU B 1 124 ? 2.766 32.75 1.477 1 97.25 124 LEU B N 1
ATOM 3581 C CA . LEU B 1 124 ? 3.26 32.5 2.828 1 97.25 124 LEU B CA 1
ATOM 3582 C C . LEU B 1 124 ? 4.707 32.969 2.969 1 97.25 124 LEU B C 1
ATOM 3584 O O . LEU B 1 124 ? 5.41 32.562 3.889 1 97.25 124 LEU B O 1
ATOM 3588 N N . ASN B 1 125 ? 5.188 33.781 1.987 1 94.69 125 ASN B N 1
ATOM 3589 C CA . ASN B 1 125 ? 6.531 34.375 2.002 1 94.69 125 ASN B CA 1
ATOM 3590 C C . ASN B 1 125 ? 7.602 33.281 2.082 1 94.69 125 ASN B C 1
ATOM 3592 O O . ASN B 1 125 ? 8.508 33.344 2.908 1 94.69 125 ASN B O 1
ATOM 3596 N N . ASP B 1 126 ? 7.344 32.188 1.381 1 92.12 126 ASP B N 1
ATOM 3597 C CA . ASP B 1 126 ? 8.281 31.078 1.152 1 92.12 126 ASP B CA 1
ATOM 3598 C C . ASP B 1 126 ? 8.469 30.25 2.418 1 92.12 126 ASP B C 1
ATOM 3600 O O . ASP B 1 126 ? 9.516 29.625 2.607 1 92.12 126 ASP B O 1
ATOM 3604 N N . ARG B 1 127 ? 7.473 30.391 3.303 1 93.56 127 ARG B N 1
ATOM 3605 C CA . ARG B 1 127 ? 7.531 29.594 4.523 1 93.56 127 ARG B CA 1
ATOM 3606 C C . ARG B 1 127 ? 6.262 28.766 4.695 1 93.56 127 ARG B C 1
ATOM 3608 O O . ARG B 1 127 ? 5.156 29.297 4.707 1 93.56 127 ARG B O 1
ATOM 3615 N N . ILE B 1 128 ? 6.492 27.5 4.766 1 96.94 128 ILE B N 1
ATOM 3616 C CA . ILE B 1 128 ? 5.422 26.578 5.125 1 96.94 128 ILE B CA 1
ATOM 3617 C C . ILE B 1 128 ? 5.832 25.766 6.352 1 96.94 128 ILE B C 1
ATOM 3619 O O . ILE B 1 128 ? 6.781 24.984 6.293 1 96.94 128 ILE B O 1
ATOM 3623 N N . ASP B 1 129 ? 5.109 26.031 7.43 1 97.25 129 ASP B N 1
ATOM 3624 C CA . ASP B 1 129 ? 5.406 25.266 8.641 1 97.25 129 ASP B CA 1
ATOM 3625 C C . ASP B 1 129 ? 4.809 23.859 8.57 1 97.25 129 ASP B C 1
ATOM 3627 O O . ASP B 1 129 ? 5.434 22.891 9.008 1 97.25 129 ASP B O 1
ATOM 3631 N N . THR B 1 130 ? 3.596 23.781 8.125 1 98 130 THR B N 1
ATOM 3632 C CA . THR B 1 130 ? 2.895 22.516 8.039 1 98 130 THR B CA 1
ATOM 3633 C C . THR B 1 130 ? 2.021 22.469 6.785 1 98 130 THR B C 1
ATOM 3635 O O . THR B 1 130 ? 1.361 23.453 6.445 1 98 130 THR B O 1
ATOM 3638 N N . ILE B 1 131 ? 2.062 21.422 6.098 1 98.44 131 ILE B N 1
ATOM 3639 C CA . ILE B 1 131 ? 1.123 21.141 5.02 1 98.44 131 ILE B CA 1
ATOM 3640 C C . ILE B 1 131 ? 0.372 19.844 5.305 1 98.44 131 ILE B C 1
ATOM 3642 O O . ILE B 1 131 ? 0.988 18.812 5.566 1 98.44 131 ILE B O 1
ATOM 3646 N N . TYR B 1 132 ? -0.971 19.984 5.391 1 98.19 132 TYR B N 1
ATOM 3647 C CA . TYR B 1 132 ? -1.837 18.812 5.527 1 98.19 132 TYR B CA 1
ATOM 3648 C C . TYR B 1 132 ? -2.348 18.344 4.168 1 98.19 132 TYR B C 1
ATOM 3650 O O . TYR B 1 132 ? -3.174 19.016 3.547 1 98.19 132 TYR B O 1
ATOM 3658 N N . LEU B 1 133 ? -1.798 17.266 3.725 1 97.94 133 LEU B N 1
ATOM 3659 C CA . LEU B 1 133 ? -2.34 16.609 2.541 1 97.94 133 LEU B CA 1
ATOM 3660 C C . LEU B 1 133 ? -3.516 15.711 2.912 1 97.94 133 LEU B C 1
ATOM 3662 O O . LEU B 1 133 ? -3.334 14.516 3.158 1 97.94 133 LEU B O 1
ATOM 3666 N N . ASN B 1 134 ? -4.68 16.297 2.906 1 94.81 134 ASN B N 1
ATOM 3667 C CA . ASN B 1 134 ? -5.875 15.703 3.49 1 94.81 134 ASN B CA 1
ATOM 3668 C C . ASN B 1 134 ? -6.93 15.414 2.426 1 94.81 134 ASN B C 1
ATOM 3670 O O . ASN B 1 134 ? -7.859 14.641 2.664 1 94.81 134 ASN B O 1
ATOM 3674 N N . ALA B 1 135 ? -6.746 16.016 1.263 1 90.19 135 ALA B N 1
ATOM 3675 C CA . ALA B 1 135 ? -7.723 15.789 0.199 1 90.19 135 ALA B CA 1
ATOM 3676 C C . ALA B 1 135 ? -7.785 14.305 -0.168 1 90.19 135 ALA B C 1
ATOM 3678 O O . ALA B 1 135 ? -6.75 13.648 -0.315 1 90.19 135 ALA B O 1
ATOM 3679 N N . GLY B 1 136 ? -8.945 13.766 -0.241 1 86.69 136 GLY B N 1
ATOM 3680 C CA . GLY B 1 136 ? -9.148 12.375 -0.605 1 86.69 136 GLY B CA 1
ATOM 3681 C C . GLY B 1 136 ? -10.609 12 -0.747 1 86.69 136 GLY B C 1
ATOM 3682 O O . GLY B 1 136 ? -11.492 12.773 -0.362 1 86.69 136 GLY B O 1
ATOM 3683 N N . ARG B 1 137 ? -10.82 10.945 -1.402 1 82.06 137 ARG B N 1
ATOM 3684 C CA . ARG B 1 137 ? -12.164 10.406 -1.599 1 82.06 137 ARG B CA 1
ATOM 3685 C C . ARG B 1 137 ? -12.242 8.953 -1.149 1 82.06 137 ARG B C 1
ATOM 3687 O O . ARG B 1 137 ? -11.242 8.227 -1.201 1 82.06 137 ARG B O 1
ATOM 3694 N N . SER B 1 138 ? -13.367 8.672 -0.631 1 76.5 138 SER B N 1
ATOM 3695 C CA . SER B 1 138 ? -13.633 7.27 -0.323 1 76.5 138 SER B CA 1
ATOM 3696 C C . SER B 1 138 ? -14.5 6.625 -1.404 1 76.5 138 SER B C 1
ATOM 3698 O O . SER B 1 138 ? -15.023 7.312 -2.281 1 76.5 138 SER B O 1
ATOM 3700 N N . SER B 1 139 ? -14.359 5.371 -1.577 1 73.75 139 SER B N 1
ATOM 3701 C CA . SER B 1 139 ? -15.219 4.602 -2.479 1 73.75 139 SER B CA 1
ATOM 3702 C C . SER B 1 139 ? -15.633 3.277 -1.849 1 73.75 139 SER B C 1
ATOM 3704 O O . SER B 1 139 ? -14.82 2.607 -1.205 1 73.75 139 SER B O 1
ATOM 3706 N N . LEU B 1 140 ? -16.906 3.117 -1.887 1 75.38 140 LEU B N 1
ATOM 3707 C CA . LEU B 1 140 ? -17.484 1.834 -1.491 1 75.38 140 LEU B CA 1
ATOM 3708 C C . LEU B 1 140 ? -18.062 1.107 -2.695 1 75.38 140 LEU B C 1
ATOM 3710 O O . LEU B 1 140 ? -19.156 1.456 -3.17 1 75.38 140 LEU B O 1
ATOM 3714 N N . GLN B 1 141 ? -17.344 0.167 -3.18 1 80.94 141 GLN B N 1
ATOM 3715 C CA . GLN B 1 141 ? -17.812 -0.63 -4.312 1 80.94 141 GLN B CA 1
ATOM 3716 C C . GLN B 1 141 ? -17.109 -1.983 -4.355 1 80.94 141 GLN B C 1
ATOM 3718 O O . GLN B 1 141 ? -15.891 -2.053 -4.582 1 80.94 141 GLN B O 1
ATOM 3723 N N . PRO B 1 142 ? -18 -3.006 -4.09 1 84.94 142 PRO B N 1
ATOM 3724 C CA . PRO B 1 142 ? -17.391 -4.316 -4.312 1 84.94 142 PRO B CA 1
ATOM 3725 C C . PRO B 1 142 ? -16.812 -4.461 -5.719 1 84.94 142 PRO B C 1
ATOM 3727 O O . PRO B 1 142 ? -17.375 -3.939 -6.684 1 84.94 142 PRO B O 1
ATOM 3730 N N . LEU B 1 143 ? -15.688 -5.133 -5.809 1 86.25 143 LEU B N 1
ATOM 3731 C CA . LEU B 1 143 ? -15.047 -5.324 -7.109 1 86.25 143 LEU B CA 1
ATOM 3732 C C . LEU B 1 143 ? -16 -6.004 -8.086 1 86.25 143 LEU B C 1
ATOM 3734 O O . LEU B 1 143 ? -15.992 -5.707 -9.281 1 86.25 143 LEU B O 1
ATOM 3738 N N . SER B 1 144 ? -16.859 -6.824 -7.578 1 86.88 144 SER B N 1
ATOM 3739 C CA . SER B 1 144 ? -17.781 -7.59 -8.406 1 86.88 144 SER B CA 1
ATOM 3740 C C . SER B 1 144 ? -18.797 -6.676 -9.094 1 86.88 144 SER B C 1
ATOM 3742 O O . SER B 1 144 ? -19.391 -7.051 -10.102 1 86.88 144 SER B O 1
ATOM 3744 N N . GLU B 1 145 ? -18.953 -5.52 -8.516 1 88.31 145 GLU B N 1
ATOM 3745 C CA . GLU B 1 145 ? -19.953 -4.586 -9.055 1 88.31 145 GLU B CA 1
ATOM 3746 C C . GLU B 1 145 ? -19.281 -3.539 -9.953 1 88.31 145 GLU B C 1
ATOM 3748 O O . GLU B 1 145 ? -19.969 -2.732 -10.578 1 88.31 145 GLU B O 1
ATOM 3753 N N . ALA B 1 146 ? -18.016 -3.629 -9.992 1 89.81 146 ALA B N 1
ATOM 3754 C CA . ALA B 1 146 ? -17.312 -2.668 -10.836 1 89.81 146 ALA B CA 1
ATOM 3755 C C . ALA B 1 146 ? -17.438 -3.045 -12.312 1 89.81 146 ALA B C 1
ATOM 3757 O O . ALA B 1 146 ? -17.328 -4.223 -12.664 1 89.81 146 ALA B O 1
ATOM 3758 N N . LYS B 1 147 ? -17.688 -2.039 -13.156 1 89.81 147 LYS B N 1
ATOM 3759 C CA . LYS B 1 147 ? -17.781 -2.281 -14.594 1 89.81 147 LYS B CA 1
ATOM 3760 C C . LYS B 1 147 ? -16.406 -2.232 -15.242 1 89.81 147 LYS B C 1
ATOM 3762 O O . LYS B 1 147 ? -16.188 -2.828 -16.297 1 89.81 147 LYS B O 1
ATOM 3767 N N . ASP B 1 148 ? -15.609 -1.47 -14.719 1 92.88 148 ASP B N 1
ATOM 3768 C CA . ASP B 1 148 ? -14.227 -1.308 -15.164 1 92.88 148 ASP B CA 1
ATOM 3769 C C . ASP B 1 148 ? -13.328 -0.866 -14.008 1 92.88 148 ASP B C 1
ATOM 3771 O O . ASP B 1 148 ? -13.766 -0.835 -12.859 1 92.88 148 ASP B O 1
ATOM 3775 N N . LEU B 1 149 ? -12.078 -0.614 -14.328 1 94.62 149 LEU B N 1
ATOM 3776 C CA . LEU B 1 149 ? -11.125 -0.264 -13.281 1 94.62 149 LEU B CA 1
ATOM 3777 C C . LEU B 1 149 ? -10.945 1.248 -13.195 1 94.62 149 LEU B C 1
ATOM 3779 O O . LEU B 1 149 ? -9.984 1.729 -12.594 1 94.62 149 LEU B O 1
ATOM 3783 N N . GLU B 1 150 ? -11.844 1.994 -13.789 1 93.56 150 GLU B N 1
ATOM 3784 C CA . GLU B 1 150 ? -11.727 3.449 -13.805 1 93.56 150 GLU B CA 1
ATOM 3785 C C . GLU B 1 150 ? -11.867 4.023 -12.398 1 93.56 150 GLU B C 1
ATOM 3787 O O . GLU B 1 150 ? -11.227 5.027 -12.062 1 93.56 150 GLU B O 1
ATOM 3792 N N . GLY B 1 151 ? -12.742 3.459 -11.617 1 91.75 151 GLY B N 1
ATOM 3793 C CA . GLY B 1 151 ? -12.844 3.875 -10.227 1 91.75 151 GLY B CA 1
ATOM 3794 C C . GLY B 1 151 ? -11.539 3.754 -9.469 1 91.75 151 GLY B C 1
ATOM 3795 O O . GLY B 1 151 ? -11.18 4.641 -8.688 1 91.75 151 GLY B O 1
ATOM 3796 N N . HIS B 1 152 ? -10.875 2.652 -9.711 1 94.19 152 HIS B N 1
ATOM 3797 C CA . HIS B 1 152 ? -9.578 2.432 -9.086 1 94.19 152 HIS B CA 1
ATOM 3798 C C . HIS B 1 152 ? -8.562 3.477 -9.531 1 94.19 152 HIS B C 1
ATOM 3800 O O . HIS B 1 152 ? -7.812 4.012 -8.711 1 94.19 152 HIS B O 1
ATOM 3806 N N . ARG B 1 153 ? -8.562 3.766 -10.805 1 95 153 ARG B N 1
ATOM 3807 C CA . ARG B 1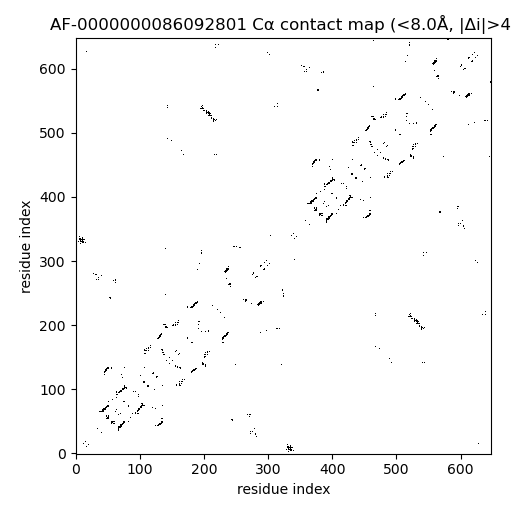 153 ? -7.641 4.762 -11.352 1 95 153 ARG B CA 1
ATOM 3808 C C . ARG B 1 153 ? -7.938 6.145 -10.789 1 95 153 ARG B C 1
ATOM 3810 O O . ARG B 1 153 ? -7.023 6.875 -10.391 1 95 153 ARG B O 1
ATOM 3817 N N . SER B 1 154 ? -9.18 6.488 -10.758 1 93.94 154 SER B N 1
ATOM 3818 C CA . SER B 1 154 ? -9.602 7.797 -10.266 1 93.94 154 SER B CA 1
ATOM 3819 C C . SER B 1 154 ? -9.227 7.98 -8.805 1 93.94 154 SER B C 1
ATOM 3821 O O . SER B 1 154 ? -8.719 9.031 -8.414 1 93.94 154 SER B O 1
ATOM 3823 N N . LEU B 1 155 ? -9.438 6.961 -8.031 1 93.19 155 LEU B N 1
ATOM 3824 C CA . LEU B 1 155 ? -9.133 7.039 -6.609 1 93.19 155 LEU B CA 1
ATOM 3825 C C . LEU B 1 155 ? -7.625 7.121 -6.383 1 93.19 155 LEU B C 1
ATOM 3827 O O . LEU B 1 155 ? -7.164 7.836 -5.492 1 93.19 155 LEU B O 1
ATOM 3831 N N . MET B 1 156 ? -6.883 6.391 -7.164 1 95.25 156 MET B N 1
ATOM 3832 C CA . MET B 1 156 ? -5.426 6.461 -7.082 1 95.25 156 MET B CA 1
ATOM 3833 C C . MET B 1 156 ? -4.93 7.863 -7.414 1 95.25 156 MET B C 1
ATOM 3835 O O . MET B 1 156 ? -4.043 8.391 -6.738 1 95.25 156 MET B O 1
ATOM 3839 N N . ASN B 1 157 ? -5.512 8.453 -8.406 1 95.31 157 ASN B N 1
ATOM 3840 C CA . ASN B 1 157 ? -5.133 9.797 -8.828 1 95.31 157 ASN B CA 1
ATOM 3841 C C . ASN B 1 157 ? -5.383 10.82 -7.727 1 95.31 157 ASN B C 1
ATOM 3843 O O . ASN B 1 157 ? -4.57 11.719 -7.512 1 95.31 157 ASN B O 1
ATOM 3847 N N . THR B 1 158 ? -6.418 10.672 -7.059 1 95.31 158 THR B N 1
ATOM 3848 C CA . THR B 1 158 ? -6.809 11.633 -6.039 1 95.31 158 THR B CA 1
ATOM 3849 C C . THR B 1 158 ? -6.098 11.344 -4.719 1 95.31 158 THR B C 1
ATOM 3851 O O . THR B 1 158 ? -5.406 12.211 -4.18 1 95.31 158 THR B O 1
ATOM 3854 N N . ASN B 1 159 ? -6.227 10.109 -4.262 1 94.38 159 ASN B N 1
ATOM 3855 C CA . ASN B 1 159 ? -5.773 9.766 -2.918 1 94.38 159 ASN B CA 1
ATOM 3856 C C . ASN B 1 159 ? -4.258 9.609 -2.863 1 94.38 159 ASN B C 1
ATOM 3858 O O . ASN B 1 159 ? -3.629 9.938 -1.855 1 94.38 159 ASN B O 1
ATOM 3862 N N . PHE B 1 160 ? -3.711 9.07 -3.908 1 95.88 160 PHE B N 1
ATOM 3863 C CA . PHE B 1 160 ? -2.281 8.789 -3.906 1 95.88 160 PHE B CA 1
ATOM 3864 C C . PHE B 1 160 ? -1.508 9.906 -4.594 1 95.88 160 PHE B C 1
ATOM 3866 O O . PHE B 1 160 ? -0.748 10.633 -3.945 1 95.88 160 PHE B O 1
ATOM 3873 N N . TYR B 1 161 ? -1.771 10.125 -5.871 1 97.12 161 TYR B N 1
ATOM 3874 C CA . TYR B 1 161 ? -1.02 11.133 -6.613 1 97.12 161 TYR B CA 1
ATOM 3875 C C . TYR B 1 161 ? -1.321 12.531 -6.094 1 97.12 161 TYR B C 1
ATOM 3877 O O . TYR B 1 161 ? -0.469 13.422 -6.152 1 97.12 161 TYR B O 1
ATOM 3885 N N . GLY B 1 162 ? -2.492 12.703 -5.562 1 97.31 162 GLY B N 1
ATOM 3886 C CA . GLY B 1 162 ? -2.873 13.969 -4.969 1 97.31 162 GLY B CA 1
ATOM 3887 C C . GLY B 1 162 ? -2.037 14.344 -3.758 1 97.31 162 GLY B C 1
ATOM 3888 O O . GLY B 1 162 ? -2.012 15.5 -3.344 1 97.31 162 GLY B O 1
ATOM 3889 N N . CYS B 1 163 ? -1.348 13.391 -3.172 1 97.38 163 CYS B N 1
ATOM 3890 C CA . CYS B 1 163 ? -0.472 13.633 -2.031 1 97.38 163 CYS B CA 1
ATOM 3891 C C . CYS B 1 163 ? 0.985 13.711 -2.469 1 97.38 163 CYS B C 1
ATOM 3893 O O . CYS B 1 163 ? 1.739 14.555 -1.981 1 97.38 163 CYS B O 1
ATOM 3895 N N . ILE B 1 164 ? 1.38 12.867 -3.43 1 97.06 164 ILE B N 1
ATOM 3896 C CA . ILE B 1 164 ? 2.805 12.789 -3.732 1 97.06 164 ILE B CA 1
ATOM 3897 C C . ILE B 1 164 ? 3.199 13.938 -4.656 1 97.06 164 ILE B C 1
ATOM 3899 O O . ILE B 1 164 ? 4.332 14.422 -4.602 1 97.06 164 ILE B O 1
ATOM 3903 N N . ALA B 1 165 ? 2.26 14.438 -5.488 1 97.62 165 ALA B N 1
ATOM 3904 C CA . ALA B 1 165 ? 2.586 15.531 -6.398 1 97.62 165 ALA B CA 1
ATOM 3905 C C . ALA B 1 165 ? 2.91 16.812 -5.621 1 97.62 165 ALA B C 1
ATOM 3907 O O . ALA B 1 165 ? 3.971 17.406 -5.816 1 97.62 165 ALA B O 1
ATOM 3908 N N . PRO B 1 166 ? 2.047 17.25 -4.711 1 98.25 166 PRO B N 1
ATOM 3909 C CA . PRO B 1 166 ? 2.428 18.406 -3.908 1 98.25 166 PRO B CA 1
ATOM 3910 C C . PRO B 1 166 ? 3.752 18.219 -3.172 1 98.25 166 PRO B C 1
ATOM 3912 O O . PRO B 1 166 ? 4.539 19.156 -3.049 1 98.25 166 PRO B O 1
ATOM 3915 N N . THR B 1 167 ? 3.967 17 -2.643 1 97.88 167 THR B N 1
ATOM 3916 C CA . THR B 1 167 ? 5.219 16.688 -1.963 1 97.88 167 THR B CA 1
ATOM 3917 C C . THR B 1 167 ? 6.406 16.875 -2.904 1 97.88 167 THR B C 1
ATOM 3919 O O . THR B 1 167 ? 7.406 17.484 -2.535 1 97.88 167 THR B O 1
ATOM 3922 N N . PHE B 1 168 ? 6.238 16.344 -4.129 1 97.25 168 PHE B N 1
ATOM 3923 C CA . PHE B 1 168 ? 7.277 16.391 -5.152 1 97.25 168 PHE B CA 1
ATOM 3924 C C . PHE B 1 168 ? 7.648 17.844 -5.461 1 97.25 168 PHE B C 1
ATOM 3926 O O . PHE B 1 168 ? 8.828 18.188 -5.539 1 97.25 168 PHE B O 1
ATOM 3933 N N . TYR B 1 169 ? 6.719 18.703 -5.574 1 97.25 169 TYR B N 1
ATOM 3934 C CA . TYR B 1 169 ? 6.965 20.094 -5.98 1 97.25 169 TYR B CA 1
ATOM 3935 C C . TYR B 1 169 ? 7.402 20.938 -4.793 1 97.25 169 TYR B C 1
ATOM 3937 O O . TYR B 1 169 ? 8 22 -4.973 1 97.25 169 TYR B O 1
ATOM 3945 N N . LEU B 1 170 ? 7.145 20.5 -3.584 1 97.56 170 LEU B N 1
ATOM 3946 C CA . LEU B 1 170 ? 7.512 21.25 -2.383 1 97.56 170 LEU B CA 1
ATOM 3947 C C . LEU B 1 170 ? 8.961 20.969 -1.991 1 97.56 170 LEU B C 1
ATOM 3949 O O . LEU B 1 170 ? 9.656 21.859 -1.507 1 97.56 170 LEU B O 1
ATOM 3953 N N . LEU B 1 171 ? 9.445 19.75 -2.197 1 96.38 171 LEU B N 1
ATOM 3954 C CA . LEU B 1 171 ? 10.703 19.25 -1.646 1 96.38 171 LEU B CA 1
ATOM 3955 C C . LEU B 1 171 ? 11.883 20.078 -2.141 1 96.38 171 LEU B C 1
ATOM 3957 O O . LEU B 1 171 ? 12.773 20.422 -1.363 1 96.38 171 LEU B O 1
ATOM 3961 N N . PRO B 1 172 ? 11.891 20.438 -3.471 1 95.5 172 PRO B N 1
ATOM 3962 C CA . PRO B 1 172 ? 13.023 21.25 -3.914 1 95.5 172 PRO B CA 1
ATOM 3963 C C . PRO B 1 172 ? 13.133 22.578 -3.15 1 95.5 172 PRO B C 1
ATOM 3965 O O . PRO B 1 172 ? 14.242 23.031 -2.869 1 95.5 172 PRO B O 1
ATOM 3968 N N . HIS B 1 173 ? 12.062 23.172 -2.773 1 94.38 173 HIS B N 1
ATOM 3969 C CA . HIS B 1 173 ? 12.07 24.422 -2.021 1 94.38 173 HIS B CA 1
ATOM 3970 C C . HIS B 1 173 ? 12.586 24.219 -0.603 1 94.38 173 HIS B C 1
ATOM 3972 O O . HIS B 1 173 ? 13.312 25.062 -0.07 1 94.38 173 HIS B O 1
ATOM 3978 N N . LEU B 1 174 ? 12.219 23.031 -0.041 1 94.06 174 LEU B N 1
ATOM 3979 C CA . LEU B 1 174 ? 12.656 22.734 1.318 1 94.06 174 LEU B CA 1
ATOM 3980 C C . LEU B 1 174 ? 14.148 22.406 1.354 1 94.06 174 LEU B C 1
ATOM 3982 O O . LEU B 1 174 ? 14.836 22.75 2.324 1 94.06 174 LEU B O 1
ATOM 3986 N N . ARG B 1 175 ? 14.625 21.766 0.328 1 93 175 ARG B N 1
ATOM 3987 C CA . ARG B 1 175 ? 16.031 21.406 0.228 1 93 175 ARG B CA 1
ATOM 3988 C C . ARG B 1 175 ? 16.906 22.656 0.105 1 93 175 ARG B C 1
ATOM 3990 O O . ARG B 1 175 ? 18 22.719 0.67 1 93 175 ARG B O 1
ATOM 3997 N N . GLU B 1 176 ? 16.422 23.594 -0.571 1 91 176 GLU B N 1
ATOM 3998 C CA . GLU B 1 176 ? 17.203 24.781 -0.907 1 91 176 GLU B CA 1
ATOM 3999 C C . GLU B 1 176 ? 17.188 25.797 0.229 1 91 176 GLU B C 1
ATOM 4001 O O . GLU B 1 176 ? 18.172 26.516 0.453 1 91 176 GLU B O 1
ATOM 4006 N N . ARG B 1 177 ? 16.141 25.953 0.907 1 87.44 177 ARG B N 1
ATOM 4007 C CA . ARG B 1 177 ? 15.969 27 1.913 1 87.44 177 ARG B CA 1
ATOM 4008 C C . ARG B 1 177 ? 16.766 26.672 3.174 1 87.44 177 ARG B C 1
ATOM 4010 O O . ARG B 1 177 ? 16.844 25.516 3.594 1 87.44 177 ARG B O 1
ATOM 4017 N N . GLN B 1 178 ? 17.25 27.828 3.637 1 79.38 178 GLN B N 1
ATOM 4018 C CA . GLN B 1 178 ? 17.953 27.703 4.902 1 79.38 178 GLN B CA 1
ATOM 4019 C C . GLN B 1 178 ? 17 27.859 6.086 1 79.38 178 GLN B C 1
ATOM 4021 O O . GLN B 1 178 ? 16 28.578 6.004 1 79.38 178 GLN B O 1
ATOM 4026 N N . ASN B 1 179 ? 17.031 27.109 7.094 1 81.69 179 ASN B N 1
ATOM 4027 C CA . ASN B 1 179 ? 16.312 27.203 8.359 1 81.69 179 ASN B CA 1
ATOM 4028 C C . ASN B 1 179 ? 14.828 26.906 8.172 1 81.69 179 ASN B C 1
ATOM 4030 O O . ASN B 1 179 ? 13.969 27.688 8.562 1 81.69 179 ASN B O 1
ATOM 4034 N N . THR B 1 180 ? 14.469 26.047 7.348 1 83.44 180 THR B N 1
ATOM 4035 C CA . THR B 1 180 ? 13.094 25.609 7.148 1 83.44 180 THR B CA 1
ATOM 4036 C C . THR B 1 180 ? 12.828 24.312 7.898 1 83.44 180 THR B C 1
ATOM 4038 O O . THR B 1 180 ? 13.742 23.516 8.102 1 83.44 180 THR B O 1
ATOM 4041 N N . ASN B 1 181 ? 11.672 24.297 8.531 1 91.25 181 ASN B N 1
ATOM 4042 C CA . ASN B 1 181 ? 11.156 23.062 9.102 1 91.25 181 ASN B CA 1
ATOM 4043 C C . ASN B 1 181 ? 9.688 22.859 8.75 1 91.25 181 ASN B C 1
ATOM 4045 O O . ASN B 1 181 ? 8.805 23.453 9.359 1 91.25 181 ASN B O 1
ATOM 4049 N N . CYS B 1 182 ? 9.547 22.125 7.738 1 97.06 182 CYS B N 1
ATOM 4050 C CA . CYS B 1 182 ? 8.195 21.875 7.262 1 97.06 182 CYS B CA 1
ATOM 4051 C C . CYS B 1 182 ? 7.727 20.469 7.629 1 97.06 182 CYS B C 1
ATOM 4053 O O . CYS B 1 182 ? 8.445 19.5 7.402 1 97.06 182 CYS B O 1
ATOM 4055 N N . HIS B 1 183 ? 6.602 20.391 8.266 1 97.88 183 HIS B N 1
ATOM 4056 C CA . HIS B 1 183 ? 5.969 19.109 8.508 1 97.88 183 HIS B CA 1
ATOM 4057 C C . HIS B 1 183 ? 4.957 18.781 7.418 1 97.88 183 HIS B C 1
ATOM 4059 O O . HIS B 1 183 ? 3.969 19.5 7.242 1 97.88 183 HIS B O 1
ATOM 4065 N N . ILE B 1 184 ? 5.258 17.781 6.664 1 98 184 ILE B N 1
ATOM 4066 C CA . ILE B 1 184 ? 4.305 17.266 5.684 1 98 184 ILE B CA 1
ATOM 4067 C C . ILE B 1 184 ? 3.465 16.156 6.312 1 98 184 ILE B C 1
ATOM 4069 O O . ILE B 1 184 ? 3.965 15.055 6.574 1 98 184 ILE B O 1
ATOM 4073 N N . CYS B 1 185 ? 2.225 16.438 6.574 1 97.69 185 CYS B N 1
ATOM 4074 C CA . CYS B 1 185 ? 1.292 15.5 7.18 1 97.69 185 CYS B CA 1
ATOM 4075 C C . CYS B 1 185 ? 0.35 14.914 6.129 1 97.69 185 CYS B C 1
ATOM 4077 O O . CYS B 1 185 ? -0.458 15.641 5.547 1 97.69 185 CYS B O 1
ATOM 4079 N N . VAL B 1 186 ? 0.463 13.602 5.93 1 96.19 186 VAL B N 1
ATOM 4080 C CA . VAL B 1 186 ? -0.389 12.898 4.977 1 96.19 186 VAL B CA 1
ATOM 4081 C C . VAL B 1 186 ? -1.505 12.172 5.723 1 96.19 186 VAL B C 1
ATOM 4083 O O . VAL B 1 186 ? -1.239 11.375 6.629 1 96.19 186 VAL B O 1
ATOM 4086 N N . VAL B 1 187 ? -2.713 12.484 5.328 1 91.62 187 VAL B N 1
ATOM 4087 C CA . VAL B 1 187 ? -3.846 11.844 5.992 1 91.62 187 VAL B CA 1
ATOM 4088 C C . VAL B 1 187 ? -4.207 10.547 5.266 1 91.62 187 VAL B C 1
ATOM 4090 O O . VAL B 1 187 ? -4.73 10.578 4.152 1 91.62 187 VAL B O 1
ATOM 4093 N N . SER B 1 188 ? -3.893 9.484 5.863 1 88.69 188 SER B N 1
ATOM 4094 C CA . SER B 1 188 ? -4.238 8.156 5.383 1 88.69 188 SER B CA 1
ATOM 4095 C C . SER B 1 188 ? -5.469 7.609 6.105 1 88.69 188 SER B C 1
ATOM 4097 O O . SER B 1 188 ? -6.457 8.32 6.281 1 88.69 188 SER B O 1
ATOM 4099 N N . SER B 1 189 ? -5.543 6.32 6.328 1 73.12 189 SER B N 1
ATOM 4100 C CA . SER B 1 189 ? -6.637 5.629 7.004 1 73.12 189 SER B CA 1
ATOM 4101 C C . SER B 1 189 ? -6.18 4.285 7.566 1 73.12 189 SER B C 1
ATOM 4103 O O . SER B 1 189 ? -5.059 3.85 7.305 1 73.12 189 SER B O 1
ATOM 4105 N N . LEU B 1 190 ? -6.996 3.854 8.414 1 67.88 190 LEU B N 1
ATOM 4106 C CA . LEU B 1 190 ? -6.758 2.48 8.844 1 67.88 190 LEU B CA 1
ATOM 4107 C C . LEU B 1 190 ? -6.777 1.527 7.652 1 67.88 190 LEU B C 1
ATOM 4109 O O . LEU B 1 190 ? -6.113 0.489 7.672 1 67.88 190 LEU B O 1
ATOM 4113 N N . ALA B 1 191 ? -7.426 1.927 6.691 1 63.84 191 ALA B N 1
ATOM 4114 C CA . ALA B 1 191 ? -7.508 1.152 5.453 1 63.84 191 ALA B CA 1
ATOM 4115 C C . ALA B 1 191 ? -6.176 1.168 4.711 1 63.84 191 ALA B C 1
ATOM 4117 O O . ALA B 1 191 ? -6.023 0.503 3.684 1 63.84 191 ALA B O 1
ATOM 4118 N N . GLY B 1 192 ? -5.277 1.83 5.195 1 68.69 192 GLY B N 1
ATOM 4119 C CA . GLY B 1 192 ? -3.918 1.822 4.68 1 68.69 192 GLY B CA 1
ATOM 4120 C C . GLY B 1 192 ? -3.025 0.806 5.367 1 68.69 192 GLY B C 1
ATOM 4121 O O . GLY B 1 192 ? -1.894 0.577 4.938 1 68.69 192 GLY B O 1
ATOM 4122 N N . LEU B 1 193 ? -3.643 0.202 6.379 1 69.62 193 LEU B N 1
ATOM 4123 C CA . LEU B 1 193 ? -2.867 -0.763 7.152 1 69.62 193 LEU B CA 1
ATOM 4124 C C . LEU B 1 193 ? -3.494 -2.15 7.07 1 69.62 193 LEU B C 1
ATOM 4126 O O . LEU B 1 193 ? -2.822 -3.154 7.32 1 69.62 193 LEU B O 1
ATOM 4130 N N . THR B 1 194 ? -4.766 -2.125 6.781 1 70.12 194 THR B N 1
ATOM 4131 C CA . THR B 1 194 ? -5.52 -3.363 6.602 1 70.12 194 THR B CA 1
ATOM 4132 C C . THR B 1 194 ? -6.59 -3.193 5.531 1 70.12 194 THR B C 1
ATOM 4134 O O . THR B 1 194 ? -7.238 -2.146 5.453 1 70.12 194 THR B O 1
ATOM 4137 N N . GLY B 1 195 ? -6.676 -4.188 4.766 1 71.94 195 GLY B N 1
ATOM 4138 C CA . GLY B 1 195 ? -7.734 -4.137 3.77 1 71.94 195 GLY B CA 1
ATOM 4139 C C . GLY B 1 195 ? -9.125 -4.145 4.379 1 71.94 195 GLY B C 1
ATOM 4140 O O . GLY B 1 195 ? -9.352 -4.785 5.406 1 71.94 195 GLY B O 1
ATOM 4141 N N . VAL B 1 196 ? -9.984 -3.35 3.754 1 69.38 196 VAL B N 1
ATOM 4142 C CA . VAL B 1 196 ? -11.367 -3.275 4.211 1 69.38 196 VAL B CA 1
ATOM 4143 C C . VAL B 1 196 ? -12.312 -3.756 3.107 1 69.38 196 VAL B C 1
ATOM 4145 O O . VAL B 1 196 ? -12.094 -3.459 1.931 1 69.38 196 VAL B O 1
ATOM 4148 N N . ILE B 1 197 ? -13.258 -4.473 3.484 1 75.31 197 ILE B N 1
ATOM 4149 C CA . ILE B 1 197 ? -14.203 -5.051 2.529 1 75.31 197 ILE B CA 1
ATOM 4150 C C . ILE B 1 197 ? -14.859 -3.939 1.72 1 75.31 197 ILE B C 1
ATOM 4152 O O . ILE B 1 197 ? -15.18 -2.877 2.258 1 75.31 197 ILE B O 1
ATOM 4156 N N . ARG B 1 198 ? -15.062 -4.121 0.393 1 76.88 198 ARG B N 1
ATOM 4157 C CA . ARG B 1 198 ? -15.742 -3.256 -0.564 1 76.88 198 ARG B CA 1
ATOM 4158 C C . ARG B 1 198 ? -14.938 -1.987 -0.826 1 76.88 198 ARG B C 1
ATOM 4160 O O . ARG B 1 198 ? -15.469 -1 -1.337 1 76.88 198 ARG B O 1
ATOM 4167 N N . ARG B 1 199 ? -13.68 -2.031 -0.446 1 83.62 199 ARG B N 1
ATOM 4168 C CA . ARG B 1 199 ? -12.836 -0.85 -0.576 1 83.62 199 ARG B CA 1
ATOM 4169 C C . ARG B 1 199 ? -11.508 -1.198 -1.236 1 83.62 199 ARG B C 1
ATOM 4171 O O . ARG B 1 199 ? -10.445 -0.743 -0.794 1 83.62 199 ARG B O 1
ATOM 4178 N N . THR B 1 200 ? -11.609 -1.997 -2.27 1 86.69 200 THR B N 1
ATOM 4179 C CA . THR B 1 200 ? -10.383 -2.42 -2.926 1 86.69 200 THR B CA 1
ATOM 4180 C C . THR B 1 200 ? -9.625 -1.216 -3.477 1 86.69 200 THR B C 1
ATOM 4182 O O . THR B 1 200 ? -8.406 -1.104 -3.295 1 86.69 200 THR B O 1
ATOM 4185 N N . ALA B 1 201 ? -10.375 -0.294 -4.098 1 89.06 201 ALA B N 1
ATOM 4186 C CA . ALA B 1 201 ? -9.742 0.891 -4.672 1 89.06 201 ALA B CA 1
ATOM 4187 C C . ALA B 1 201 ? -9.203 1.813 -3.582 1 89.06 201 ALA B C 1
ATOM 4189 O O . ALA B 1 201 ? -8.078 2.307 -3.676 1 89.06 201 ALA B O 1
ATOM 4190 N N . TYR B 1 202 ? -9.953 2.008 -2.592 1 87.19 202 TYR B N 1
ATOM 4191 C CA . TYR B 1 202 ? -9.586 2.895 -1.496 1 87.19 202 TYR B CA 1
ATOM 4192 C C . TYR B 1 202 ? -8.375 2.352 -0.742 1 87.19 202 TYR B C 1
ATOM 4194 O O . TYR B 1 202 ? -7.383 3.059 -0.557 1 87.19 202 TYR B O 1
ATOM 4202 N N . SER B 1 203 ? -8.453 1.081 -0.341 1 88.69 203 SER B N 1
ATOM 4203 C CA . SER B 1 203 ? -7.359 0.459 0.396 1 88.69 203 SER B CA 1
ATOM 4204 C C . SER B 1 203 ? -6.066 0.482 -0.413 1 88.69 203 SER B C 1
ATOM 4206 O O . SER B 1 203 ? -5 0.794 0.121 1 88.69 203 SER B O 1
ATOM 4208 N N . ALA B 1 204 ? -6.188 0.207 -1.656 1 92.88 204 ALA B N 1
ATOM 4209 C CA . ALA B 1 204 ? -5.008 0.216 -2.516 1 92.88 204 ALA B CA 1
ATOM 4210 C C . ALA B 1 204 ? -4.352 1.594 -2.529 1 92.88 204 ALA B C 1
ATOM 4212 O O . ALA B 1 204 ? -3.131 1.708 -2.385 1 92.88 204 ALA B O 1
ATOM 4213 N N . SER B 1 205 ? -5.125 2.604 -2.701 1 92.31 205 SER B N 1
ATOM 4214 C CA . SER B 1 205 ? -4.605 3.965 -2.789 1 92.31 205 SER B CA 1
ATOM 4215 C C . SER B 1 205 ? -3.949 4.391 -1.481 1 92.31 205 SER B C 1
ATOM 4217 O O . SER B 1 205 ? -2.91 5.059 -1.491 1 92.31 205 SER B O 1
ATOM 4219 N N . LYS B 1 206 ? -4.535 4.012 -0.396 1 89.62 206 LYS B N 1
ATOM 4220 C CA . LYS B 1 206 ? -4.004 4.402 0.907 1 89.62 206 LYS B CA 1
ATOM 4221 C C . LYS B 1 206 ? -2.744 3.607 1.248 1 89.62 206 LYS B C 1
ATOM 4223 O O . LYS B 1 206 ? -1.81 4.141 1.847 1 89.62 206 LYS B O 1
ATOM 4228 N N . PHE B 1 207 ? -2.721 2.336 0.855 1 90.94 207 PHE B N 1
ATOM 4229 C CA . PHE B 1 207 ? -1.514 1.538 1.034 1 90.94 207 PHE B CA 1
ATOM 4230 C C . PHE B 1 207 ? -0.354 2.123 0.237 1 90.94 207 PHE B C 1
ATOM 4232 O O . PHE B 1 207 ? 0.785 2.143 0.709 1 90.94 207 PHE B O 1
ATOM 4239 N N . ALA B 1 208 ? -0.677 2.529 -0.898 1 93.44 208 ALA B N 1
ATOM 4240 C CA . ALA B 1 208 ? 0.354 3.109 -1.756 1 93.44 208 ALA B CA 1
ATOM 4241 C C . ALA B 1 208 ? 1.046 4.281 -1.066 1 93.44 208 ALA B C 1
ATOM 4243 O O . ALA B 1 208 ? 2.254 4.473 -1.218 1 93.44 208 ALA B O 1
ATOM 4244 N N . LEU B 1 209 ? 0.293 5.051 -0.302 1 94 209 LEU B N 1
ATOM 4245 C CA . LEU B 1 209 ? 0.854 6.172 0.44 1 94 209 LEU B CA 1
ATOM 4246 C C . LEU B 1 209 ? 1.944 5.703 1.396 1 94 209 LEU B C 1
ATOM 4248 O O . LEU B 1 209 ? 3.01 6.32 1.48 1 94 209 LEU B O 1
ATOM 4252 N N . HIS B 1 210 ? 1.65 4.66 2.068 1 89.75 210 HIS B N 1
ATOM 4253 C CA . HIS B 1 210 ? 2.596 4.145 3.053 1 89.75 210 HIS B CA 1
ATOM 4254 C C . HIS B 1 210 ? 3.906 3.729 2.393 1 89.75 210 HIS B C 1
ATOM 4256 O O . HIS B 1 210 ? 4.988 4.074 2.875 1 89.75 210 HIS B O 1
ATOM 4262 N N . GLY B 1 211 ? 3.793 3.045 1.321 1 90.38 211 GLY B N 1
ATOM 4263 C CA . GLY B 1 211 ? 4.992 2.639 0.607 1 90.38 211 GLY B CA 1
ATOM 4264 C C . GLY B 1 211 ? 5.824 3.812 0.121 1 90.38 211 GLY B C 1
ATOM 4265 O O . GLY B 1 211 ? 7.047 3.814 0.266 1 90.38 211 GLY B O 1
ATOM 4266 N N . PHE B 1 212 ? 5.207 4.812 -0.398 1 93.5 212 PHE B N 1
ATOM 4267 C CA . PHE B 1 212 ? 5.883 5.988 -0.937 1 93.5 212 PHE B CA 1
ATOM 4268 C C . PHE B 1 212 ? 6.582 6.766 0.172 1 93.5 212 PHE B C 1
ATOM 4270 O O . PHE B 1 212 ? 7.781 7.031 0.091 1 93.5 212 PHE B O 1
ATOM 4277 N N . TYR B 1 213 ? 5.891 7.066 1.161 1 93.75 213 TYR B N 1
ATOM 4278 C CA . TYR B 1 213 ? 6.406 7.996 2.16 1 93.75 213 TYR B CA 1
ATOM 4279 C C . TYR B 1 213 ? 7.414 7.312 3.074 1 93.75 213 TYR B C 1
ATOM 4281 O O . TYR B 1 213 ? 8.328 7.957 3.59 1 93.75 213 TYR B O 1
ATOM 4289 N N . GLU B 1 214 ? 7.234 5.984 3.354 1 88.44 214 GLU B N 1
ATOM 4290 C CA . GLU B 1 214 ? 8.281 5.27 4.078 1 88.44 214 GLU B CA 1
ATOM 4291 C C . GLU B 1 214 ? 9.609 5.32 3.32 1 88.44 214 GLU B C 1
ATOM 4293 O O . GLU B 1 214 ? 10.664 5.535 3.92 1 88.44 214 GLU B O 1
ATOM 4298 N N . SER B 1 215 ? 9.531 5.102 2.016 1 89.25 215 SER B N 1
ATOM 4299 C CA . SER B 1 215 ? 10.734 5.164 1.186 1 89.25 215 SER B CA 1
ATOM 4300 C C . SER B 1 215 ? 11.305 6.578 1.144 1 89.25 215 SER B C 1
ATOM 4302 O O . SER B 1 215 ? 12.516 6.766 1.233 1 89.25 215 SER B O 1
ATOM 4304 N N . LEU B 1 216 ? 10.453 7.543 1.021 1 92.88 216 LEU B N 1
ATOM 4305 C CA . LEU B 1 216 ? 10.883 8.938 0.978 1 92.88 216 LEU B CA 1
ATOM 4306 C C . LEU B 1 216 ? 11.578 9.328 2.275 1 92.88 216 LEU B C 1
ATOM 4308 O O . LEU B 1 216 ? 12.594 10.031 2.254 1 92.88 216 LEU B O 1
ATOM 4312 N N . LYS B 1 217 ? 11.008 8.938 3.398 1 91.81 217 LYS B N 1
ATOM 4313 C CA . LYS B 1 217 ? 11.625 9.211 4.695 1 91.81 217 LYS B CA 1
ATOM 4314 C C . LYS B 1 217 ? 13.078 8.758 4.723 1 91.81 217 LYS B C 1
ATOM 4316 O O . LYS B 1 217 ? 13.961 9.508 5.152 1 91.81 217 LYS B O 1
ATOM 4321 N N . LEU B 1 218 ? 13.297 7.555 4.242 1 87.25 218 LEU B N 1
ATOM 4322 C CA . LEU B 1 218 ? 14.648 7.004 4.219 1 87.25 218 LEU B CA 1
ATOM 4323 C C . LEU B 1 218 ? 15.562 7.848 3.338 1 87.25 218 LEU B C 1
ATOM 4325 O O . LEU B 1 218 ? 16.734 8.062 3.674 1 87.25 218 LEU B O 1
ATOM 4329 N N . GLU B 1 219 ? 15.07 8.32 2.244 1 89.88 219 GLU B N 1
ATOM 4330 C CA . GLU B 1 219 ? 15.852 9.172 1.359 1 89.88 219 GLU B CA 1
ATOM 4331 C C . GLU B 1 219 ? 16.203 10.492 2.039 1 89.88 219 GLU B C 1
ATOM 4333 O O . GLU B 1 219 ? 17.344 10.961 1.947 1 89.88 219 GLU B O 1
ATOM 4338 N N . LEU B 1 220 ? 15.227 11.055 2.689 1 92.44 220 LEU B N 1
ATOM 4339 C CA . LEU B 1 220 ? 15.445 12.328 3.371 1 92.44 220 LEU B CA 1
ATOM 4340 C C . LEU B 1 220 ? 16.438 12.172 4.516 1 92.44 220 LEU B C 1
ATOM 4342 O O . LEU B 1 220 ? 17.234 13.078 4.789 1 92.44 220 LEU B O 1
ATOM 4346 N N . MET B 1 221 ? 16.391 11.031 5.176 1 89.62 221 MET B N 1
ATOM 4347 C CA . MET B 1 221 ? 17.359 10.711 6.219 1 89.62 221 MET B CA 1
ATOM 4348 C C . MET B 1 221 ? 18.766 10.641 5.648 1 89.62 221 MET B C 1
ATOM 4350 O O . MET B 1 221 ? 19.703 11.195 6.227 1 89.62 221 MET B O 1
ATOM 4354 N N . LYS B 1 222 ? 18.859 10.008 4.547 1 87 222 LYS B N 1
ATOM 4355 C CA . LYS B 1 222 ? 20.156 9.875 3.893 1 87 222 LYS B CA 1
ATOM 4356 C C . LYS B 1 222 ? 20.703 11.242 3.479 1 87 222 LYS B C 1
ATOM 4358 O O . LYS B 1 222 ? 21.906 11.484 3.58 1 87 222 LYS B O 1
ATOM 4363 N N . GLU B 1 223 ? 19.797 12.094 3.055 1 90.12 223 GLU B N 1
ATOM 4364 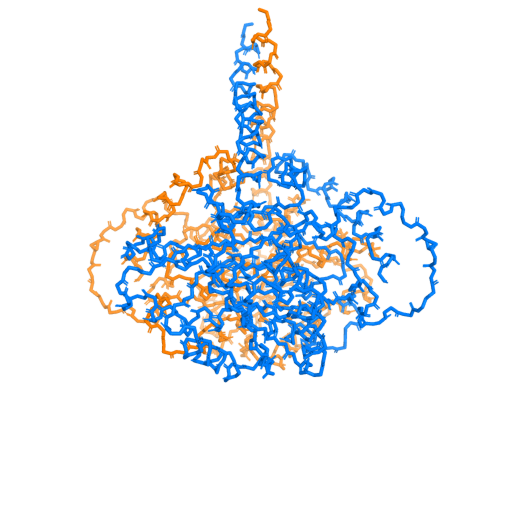C CA . GLU B 1 223 ? 20.156 13.453 2.66 1 90.12 223 GLU B CA 1
ATOM 4365 C C . GLU B 1 223 ? 20.531 14.297 3.877 1 90.12 223 GLU B C 1
ATOM 4367 O O . GLU B 1 223 ? 21.094 15.383 3.738 1 90.12 223 GLU B O 1
ATOM 4372 N N . GLY B 1 224 ? 20.141 13.812 5.043 1 90.5 224 GLY B N 1
ATOM 4373 C CA . GLY B 1 224 ? 20.453 14.531 6.27 1 90.5 224 GLY B CA 1
ATOM 4374 C C . GLY B 1 224 ? 19.5 15.68 6.551 1 90.5 224 GLY B C 1
ATOM 4375 O O . GLY B 1 224 ? 19.844 16.594 7.301 1 90.5 224 GLY B O 1
ATOM 4376 N N . ILE B 1 225 ? 18.344 15.617 5.922 1 92.5 225 ILE B N 1
ATOM 4377 C CA . ILE B 1 225 ? 17.469 16.766 6.098 1 92.5 225 ILE B CA 1
ATOM 4378 C C . ILE B 1 225 ? 16.203 16.359 6.855 1 92.5 225 ILE B C 1
ATOM 4380 O O . ILE B 1 225 ? 15.43 17.203 7.301 1 92.5 225 ILE B O 1
ATOM 4384 N N . TYR B 1 226 ? 15.953 15.078 7.023 1 92.31 226 TYR B N 1
ATOM 4385 C CA . TYR B 1 226 ? 14.805 14.625 7.805 1 92.31 226 TYR B CA 1
ATOM 4386 C C . TYR B 1 226 ? 14.922 15.078 9.258 1 92.31 226 TYR B C 1
ATOM 4388 O O . TYR B 1 226 ? 15.969 14.914 9.883 1 92.31 226 TYR B O 1
ATOM 4396 N N . GLY B 1 227 ? 13.867 15.586 9.781 1 90.06 227 GLY B N 1
ATOM 4397 C CA . GLY B 1 227 ? 13.867 16.047 11.164 1 90.06 227 GLY B CA 1
ATOM 4398 C C . GLY B 1 227 ? 14.508 17.406 11.352 1 90.06 227 GLY B C 1
ATOM 4399 O O . GLY B 1 227 ? 14.484 17.953 12.453 1 90.06 227 GLY B O 1
ATOM 4400 N N . LYS B 1 228 ? 15.094 17.938 10.297 1 91.06 228 LYS B N 1
ATOM 4401 C CA . LYS B 1 228 ? 15.75 19.25 10.352 1 91.06 228 LYS B CA 1
ATOM 4402 C C . LYS B 1 228 ? 15.039 20.25 9.453 1 91.06 228 LYS B C 1
ATOM 4404 O O . LYS B 1 228 ? 14.633 21.328 9.906 1 91.06 228 LYS B O 1
ATOM 4409 N N . LYS B 1 229 ? 14.875 19.812 8.227 1 93.44 229 LYS B N 1
ATOM 4410 C CA . LYS B 1 229 ? 14.227 20.688 7.25 1 93.44 229 LYS B CA 1
ATOM 4411 C C . LYS B 1 229 ? 12.828 20.203 6.914 1 93.44 229 LYS B C 1
ATOM 4413 O O . LYS B 1 229 ? 11.953 21 6.562 1 93.44 229 LYS B O 1
ATOM 4418 N N . VAL B 1 230 ? 12.727 18.922 7.027 1 95.06 230 VAL B N 1
ATOM 4419 C CA . VAL B 1 230 ? 11.453 18.312 6.645 1 95.06 230 VAL B CA 1
ATOM 4420 C C . VAL B 1 230 ? 11.117 17.172 7.59 1 95.06 230 VAL B C 1
ATOM 4422 O O . VAL B 1 230 ? 11.992 16.375 7.961 1 95.06 230 VAL B O 1
ATOM 4425 N N . THR B 1 231 ? 9.945 17.094 8.078 1 95.31 231 THR B N 1
ATOM 4426 C CA . THR B 1 231 ? 9.391 15.969 8.82 1 95.31 231 THR B CA 1
ATOM 4427 C C . THR B 1 231 ? 8.141 15.43 8.125 1 95.31 231 THR B C 1
ATOM 4429 O O . THR B 1 231 ? 7.367 16.188 7.547 1 95.31 231 THR B O 1
ATOM 4432 N N . LEU B 1 232 ? 8.023 14.117 8.117 1 95.31 232 LEU B N 1
ATOM 4433 C CA . LEU B 1 232 ? 6.879 13.461 7.496 1 95.31 232 LEU B CA 1
ATOM 4434 C C . LEU B 1 232 ? 6.031 12.734 8.539 1 95.31 232 LEU B C 1
ATOM 4436 O O . LEU B 1 232 ? 6.566 12.164 9.492 1 95.31 232 LEU B O 1
ATOM 4440 N N . SER B 1 233 ? 4.746 12.766 8.336 1 94.19 233 SER B N 1
ATOM 4441 C CA . SER B 1 233 ? 3.883 11.898 9.125 1 94.19 233 SER B CA 1
ATOM 4442 C C . SER B 1 233 ? 2.732 11.352 8.281 1 94.19 233 SER B C 1
ATOM 4444 O O . SER B 1 233 ? 2.207 12.047 7.414 1 94.19 233 SER B O 1
ATOM 4446 N N . LEU B 1 234 ? 2.463 10.086 8.477 1 91.94 234 LEU B N 1
ATOM 4447 C CA . LEU B 1 234 ? 1.252 9.438 7.996 1 91.94 234 LEU B CA 1
ATOM 4448 C C . LEU B 1 234 ? 0.235 9.266 9.117 1 91.94 234 LEU B C 1
ATOM 4450 O O . LEU B 1 234 ? 0.455 8.492 10.047 1 91.94 234 LEU B O 1
ATOM 4454 N N . VAL B 1 235 ? -0.846 10.016 9.047 1 90.31 235 VAL B N 1
ATOM 4455 C CA . VAL B 1 235 ? -1.877 9.93 10.07 1 90.31 235 VAL B CA 1
ATOM 4456 C C . VAL B 1 235 ? -2.977 8.969 9.625 1 90.31 235 VAL B C 1
ATOM 4458 O O . VAL B 1 235 ? -3.475 9.062 8.5 1 90.31 235 VAL B O 1
ATOM 4461 N N . CYS B 1 236 ? -3.303 8.07 10.453 1 85.31 236 CYS B N 1
ATOM 4462 C CA . CYS B 1 236 ? -4.328 7.07 10.18 1 85.31 236 CYS B CA 1
ATOM 4463 C C . CYS B 1 236 ? -5.492 7.199 11.156 1 85.31 236 CYS B C 1
ATOM 4465 O O . CYS B 1 236 ? -5.523 6.516 12.18 1 85.31 236 CYS B O 1
ATOM 4467 N N . PRO B 1 237 ? -6.422 8.039 10.727 1 78.5 237 PRO B N 1
ATOM 4468 C CA . PRO B 1 237 ? -7.605 8.133 11.586 1 78.5 237 PRO B CA 1
ATOM 4469 C C . PRO B 1 237 ? -8.477 6.879 11.523 1 78.5 237 PRO B C 1
ATOM 4471 O O . PRO B 1 237 ? -8.617 6.27 10.461 1 78.5 237 PRO B O 1
ATOM 4474 N N . GLY B 1 238 ? -8.859 6.391 12.688 1 65.75 238 GLY B N 1
ATOM 4475 C CA . GLY B 1 238 ? -9.852 5.328 12.711 1 65.75 238 GLY B CA 1
ATOM 4476 C C . GLY B 1 238 ? -11.234 5.789 12.289 1 65.75 238 GLY B C 1
ATOM 4477 O O . GLY B 1 238 ? -11.359 6.746 11.516 1 65.75 238 GLY B O 1
ATOM 4478 N N . PHE B 1 239 ? -12.234 5.117 12.57 1 55.56 239 PHE B N 1
ATOM 4479 C CA . PHE B 1 239 ? -13.609 5.473 12.242 1 55.56 239 PHE B CA 1
ATOM 4480 C C . PHE B 1 239 ? -14 6.785 12.914 1 55.56 239 PHE B C 1
ATOM 4482 O O . PHE B 1 239 ? -13.984 6.887 14.141 1 55.56 239 PHE B O 1
ATOM 4489 N N . VAL B 1 240 ? -13.875 7.848 12.141 1 50.62 240 VAL B N 1
ATOM 4490 C CA . VAL B 1 240 ? -14.211 9.18 12.633 1 50.62 240 VAL B CA 1
ATOM 4491 C C . VAL B 1 240 ? -15.617 9.555 12.18 1 50.62 240 VAL B C 1
ATOM 4493 O O . VAL B 1 240 ? -16.031 9.219 11.07 1 50.62 240 VAL B O 1
ATOM 4496 N N . LYS B 1 241 ? -16.531 9.875 13.07 1 41.34 241 LYS B N 1
ATOM 4497 C CA . LYS B 1 241 ? -17.875 10.359 12.734 1 41.34 241 LYS B CA 1
ATOM 4498 C C . LYS B 1 241 ? -17.797 11.578 11.828 1 41.34 241 LYS B C 1
ATOM 4500 O O . LYS B 1 241 ? -17.469 12.68 12.281 1 41.34 241 LYS B O 1
ATOM 4505 N N . THR B 1 242 ? -17.344 11.445 10.539 1 45.72 242 THR B N 1
ATOM 4506 C CA . THR B 1 242 ? -17.375 12.625 9.68 1 45.72 242 THR B CA 1
ATOM 4507 C C . THR B 1 242 ? -18.688 12.688 8.891 1 45.72 242 THR B C 1
ATOM 4509 O O . THR B 1 242 ? -19.359 11.672 8.734 1 45.72 242 THR B O 1
ATOM 4512 N N . ALA B 1 243 ? -19.25 13.812 8.578 1 38.78 243 ALA B N 1
ATOM 4513 C CA . ALA B 1 243 ? -20.312 13.977 7.586 1 38.78 243 ALA B CA 1
ATOM 4514 C C . ALA B 1 243 ? -20 13.18 6.32 1 38.78 243 ALA B C 1
ATOM 4516 O O . ALA B 1 243 ? -20.844 13.086 5.426 1 38.78 243 ALA B O 1
ATOM 4517 N N . ILE B 1 244 ? -18.938 12.875 6.035 1 36.38 244 ILE B N 1
ATOM 4518 C CA . ILE B 1 244 ? -18.531 12.297 4.758 1 36.38 244 ILE B CA 1
ATOM 4519 C C . ILE B 1 244 ? -19.156 10.906 4.617 1 36.38 244 ILE B C 1
ATOM 4521 O O . ILE B 1 244 ? -19.125 10.312 3.533 1 36.38 244 ILE B O 1
ATOM 4525 N N . HIS B 1 245 ? -19.547 10.336 5.598 1 36.62 245 HIS B N 1
ATOM 4526 C CA . HIS B 1 245 ? -20.188 9.047 5.391 1 36.62 245 HIS B CA 1
ATOM 4527 C C . HIS B 1 245 ? -21.328 9.156 4.383 1 36.62 245 HIS B C 1
ATOM 4529 O O . HIS B 1 245 ? -21.797 8.148 3.846 1 36.62 245 HIS B O 1
ATOM 4535 N N . PHE B 1 246 ? -21.875 10.328 4.289 1 33.69 246 PHE B N 1
ATOM 4536 C CA . PHE B 1 246 ? -23.078 10.391 3.488 1 33.69 246 PHE B CA 1
ATOM 4537 C C . PHE B 1 246 ? -22.75 10.43 2.002 1 33.69 246 PHE B C 1
ATOM 4539 O O . PHE B 1 246 ? -23.594 10.117 1.163 1 33.69 246 PHE B O 1
ATOM 4546 N N . ASN B 1 247 ? -21.688 10.969 1.629 1 30.78 247 ASN B N 1
ATOM 4547 C CA . ASN B 1 247 ? -21.594 11.109 0.178 1 30.78 247 ASN B CA 1
ATOM 4548 C C . ASN B 1 247 ? -20.844 9.93 -0.451 1 30.78 247 ASN B C 1
ATOM 4550 O O . ASN B 1 247 ? -20.078 10.117 -1.392 1 30.78 247 ASN B O 1
ATOM 4554 N N . ALA B 1 248 ? -20.656 8.938 0.089 1 34.09 248 ALA B N 1
ATOM 4555 C CA . ALA B 1 248 ? -20.109 7.801 -0.65 1 34.09 248 ALA B CA 1
ATOM 4556 C C . ALA B 1 248 ? -20.906 7.539 -1.925 1 34.09 248 ALA B C 1
ATOM 4558 O O . ALA B 1 248 ? -22.141 7.523 -1.901 1 34.09 248 ALA B O 1
ATOM 4559 N N . LEU B 1 249 ? -20.469 7.715 -3.123 1 30.03 249 LEU B N 1
ATOM 4560 C CA . LEU B 1 249 ? -21.062 7.363 -4.406 1 30.03 249 LEU B CA 1
ATOM 4561 C C . LEU B 1 249 ? -21.562 5.922 -4.398 1 30.03 249 LEU B C 1
ATOM 4563 O O . LEU B 1 249 ? -20.812 5.004 -4.055 1 30.03 249 LEU B O 1
ATOM 4567 N N . GLY B 1 250 ? -22.969 5.562 -4.449 1 30.83 250 GLY B N 1
ATOM 4568 C CA . GLY B 1 250 ? -23.844 4.422 -4.656 1 30.83 250 GLY B CA 1
ATOM 4569 C C . GLY B 1 250 ? -24.781 4.18 -3.492 1 30.83 250 GLY B C 1
ATOM 4570 O O . GLY B 1 250 ? -25.438 3.133 -3.42 1 30.83 250 GLY B O 1
ATOM 4571 N N . THR B 1 251 ? -24.406 4.582 -2.316 1 29.62 251 THR B N 1
ATOM 4572 C CA . THR B 1 251 ? -25.406 4.156 -1.34 1 29.62 251 THR B CA 1
ATOM 4573 C C . THR B 1 251 ? -26.703 4.918 -1.538 1 29.62 251 THR B C 1
ATOM 4575 O O . THR B 1 251 ? -26.719 6.145 -1.642 1 29.62 251 THR B O 1
ATOM 4578 N N . GLN B 1 252 ? -27.719 4.312 -1.999 1 27.89 252 GLN B N 1
ATOM 4579 C CA . GLN B 1 252 ? -29.109 4.66 -1.743 1 27.89 252 GLN B CA 1
ATOM 4580 C C . GLN B 1 252 ? -29.344 4.977 -0.268 1 27.89 252 GLN B C 1
ATOM 4582 O O . GLN B 1 252 ? -28.594 4.504 0.595 1 27.89 252 GLN B O 1
ATOM 4587 N N . GLU B 1 253 ? -30.312 5.969 0.169 1 31.45 253 GLU B N 1
ATOM 4588 C CA . GLU B 1 253 ? -30.938 6.465 1.39 1 31.45 253 GLU B CA 1
ATOM 4589 C C . GLU B 1 253 ? -31.141 5.344 2.406 1 31.45 253 GLU B C 1
ATOM 4591 O O . GLU B 1 253 ? -31.75 5.547 3.449 1 31.45 253 GLU B O 1
ATOM 4596 N N . SER B 1 254 ? -31.156 4.039 2.129 1 31.2 254 SER B N 1
ATOM 4597 C CA . SER B 1 254 ? -32.031 3.201 2.953 1 31.2 254 SER B CA 1
ATOM 4598 C C . SER B 1 254 ? -31.609 3.252 4.422 1 31.2 254 SER B C 1
ATOM 4600 O O . SER B 1 254 ? -32.438 3.549 5.293 1 31.2 254 SER B O 1
ATOM 4602 N N . SER B 1 255 ? -31.266 2.016 5.129 1 32.22 255 SER B N 1
ATOM 4603 C CA . SER B 1 255 ? -31.656 1.586 6.469 1 32.22 255 SER B CA 1
ATOM 4604 C C . SER B 1 255 ? -30.828 2.295 7.535 1 32.22 255 SER B C 1
ATOM 4606 O O . SER B 1 255 ? -29.641 2.539 7.344 1 32.22 255 SER B O 1
ATOM 4608 N N . HIS B 1 256 ? -31.469 3.078 8.516 1 31.28 256 HIS B N 1
ATOM 4609 C CA . HIS B 1 256 ? -31.359 3.656 9.852 1 31.28 256 HIS B CA 1
ATOM 4610 C C . HIS B 1 256 ? -30.531 2.775 10.773 1 31.28 256 HIS B C 1
ATOM 4612 O O . HIS B 1 256 ? -31.062 2.105 11.656 1 31.28 256 HIS B O 1
ATOM 4618 N N . VAL B 1 257 ? -29.906 1.872 10.484 1 30.98 257 VAL B N 1
ATOM 4619 C CA . VAL B 1 257 ? -29.359 1.203 11.656 1 30.98 257 VAL B CA 1
ATOM 4620 C C . VAL B 1 257 ? -28.562 2.203 12.5 1 30.98 257 VAL B C 1
ATOM 4622 O O . VAL B 1 257 ? -27.625 2.836 12.016 1 30.98 257 VAL B O 1
ATOM 4625 N N . LYS B 1 258 ? -29.156 2.656 13.602 1 34.47 258 LYS B N 1
ATOM 4626 C CA . LYS B 1 258 ? -28.672 3.398 14.758 1 34.47 258 LYS B CA 1
ATOM 4627 C C . LYS B 1 258 ? -27.266 2.957 15.148 1 34.47 258 LYS B C 1
ATOM 4629 O O . LYS B 1 258 ? -27.094 1.9 15.766 1 34.47 258 LYS B O 1
ATOM 4634 N N . ARG B 1 259 ? -26.375 3.098 14.383 1 39.88 259 ARG B N 1
ATOM 4635 C CA . ARG B 1 259 ? -25 2.732 14.703 1 39.88 259 ARG B CA 1
ATOM 4636 C C . ARG B 1 259 ? -24.547 3.393 16 1 39.88 259 ARG B C 1
ATOM 4638 O O . ARG B 1 259 ? -24.734 4.594 16.188 1 39.88 259 ARG B O 1
ATOM 4645 N N . ASP B 1 260 ? -24.453 2.697 17.047 1 36.06 260 ASP B N 1
ATOM 4646 C CA . ASP B 1 260 ? -23.859 3.186 18.297 1 36.06 260 ASP B CA 1
ATOM 4647 C C . ASP B 1 260 ? -22.562 3.922 18.016 1 36.06 260 ASP B C 1
ATOM 4649 O O . ASP B 1 260 ? -21.516 3.295 17.812 1 36.06 260 ASP B O 1
ATOM 4653 N N . LEU B 1 261 ? -22.609 4.914 17.297 1 39.94 261 LEU B N 1
ATOM 4654 C CA . LEU B 1 261 ? -21.594 5.906 16.969 1 39.94 261 LEU B CA 1
ATOM 4655 C C . LEU B 1 261 ? -20.828 6.336 18.203 1 39.94 261 LEU B C 1
ATOM 4657 O O . LEU B 1 261 ? -19.969 7.223 18.141 1 39.94 261 LEU B O 1
ATOM 4661 N N . SER B 1 262 ? -21.25 5.859 19.375 1 43.47 262 SER B N 1
ATOM 4662 C CA . SER B 1 262 ? -20.641 6.277 20.641 1 43.47 262 SER B CA 1
ATOM 4663 C C . SER B 1 262 ? -19.172 5.891 20.688 1 43.47 262 SER B C 1
ATOM 4665 O O . SER B 1 262 ? -18.375 6.5 21.406 1 43.47 262 SER B O 1
ATOM 4667 N N . GLU B 1 263 ? -18.75 4.891 19.875 1 50.28 263 GLU B N 1
ATOM 4668 C CA . GLU B 1 263 ? -17.391 4.355 20.016 1 50.28 263 GLU B CA 1
ATOM 4669 C C . GLU B 1 263 ? -16.438 5.047 19.062 1 50.28 263 GLU B C 1
ATOM 4671 O O . GLU B 1 263 ? -15.227 4.77 19.078 1 50.28 263 GLU B O 1
ATOM 4676 N N . PHE B 1 264 ? -16.953 6.086 18.312 1 60.66 264 PHE B N 1
ATOM 4677 C CA . PHE B 1 264 ? -16.062 6.688 17.328 1 60.66 264 PHE B CA 1
ATOM 4678 C C . PHE B 1 264 ? -15.508 8.016 17.828 1 60.66 264 PHE B C 1
ATOM 4680 O O . PHE B 1 264 ? -16.188 8.742 18.547 1 60.66 264 PHE B O 1
ATOM 4687 N N . MET B 1 265 ? -14.188 8.242 17.672 1 71.81 265 MET B N 1
ATOM 4688 C CA . MET B 1 265 ? -13.516 9.492 18.016 1 71.81 265 MET B CA 1
ATOM 4689 C C . MET B 1 265 ? -14.141 10.664 17.25 1 71.81 265 MET B C 1
ATOM 4691 O O . MET B 1 265 ? -14.492 10.531 16.078 1 71.81 265 MET B O 1
ATOM 4695 N N . SER B 1 266 ? -14.484 11.75 18 1 80.94 266 SER B N 1
ATOM 4696 C CA . SER B 1 266 ? -14.992 12.953 17.359 1 80.94 266 SER B CA 1
ATOM 4697 C C . SER B 1 266 ? -13.961 13.547 16.406 1 80.94 266 SER B C 1
ATOM 4699 O O . SER B 1 266 ? -12.758 13.312 16.547 1 80.94 266 SER B O 1
ATOM 4701 N N . VAL B 1 267 ? -14.414 14.242 15.414 1 86.69 267 VAL B N 1
ATOM 4702 C CA . VAL B 1 267 ? -13.531 14.898 14.461 1 86.69 267 VAL B CA 1
ATOM 4703 C C . VAL B 1 267 ? -12.625 15.883 15.18 1 86.69 267 VAL B C 1
ATOM 4705 O O . VAL B 1 267 ? -11.445 16.016 14.844 1 86.69 267 VAL B O 1
ATOM 4708 N N . GLU B 1 268 ? -13.172 16.547 16.266 1 90.12 268 GLU B N 1
ATOM 4709 C CA . GLU B 1 268 ? -12.414 17.516 17.047 1 90.12 268 GLU B CA 1
ATOM 4710 C C . GLU B 1 268 ? -11.234 16.844 17.75 1 90.12 268 GLU B C 1
ATOM 4712 O O . GLU B 1 268 ? -10.117 17.375 17.734 1 90.12 268 GLU B O 1
ATOM 4717 N N . GLU B 1 269 ? -11.531 15.758 18.312 1 88.5 269 GLU B N 1
ATOM 4718 C CA . GLU B 1 269 ? -10.461 15.039 19 1 88.5 269 GLU B CA 1
ATOM 4719 C C . GLU B 1 269 ? -9.414 14.523 18.031 1 88.5 269 GLU B C 1
ATOM 4721 O O . GLU B 1 269 ? -8.219 14.555 18.312 1 88.5 269 GLU B O 1
ATOM 4726 N N . CYS B 1 270 ? -9.867 14.031 16.938 1 88.75 270 CYS B N 1
ATOM 4727 C CA . CYS B 1 270 ? -8.961 13.562 15.898 1 88.75 270 CYS B CA 1
ATOM 4728 C C . CYS B 1 270 ? -8.008 14.672 15.453 1 88.75 270 CYS B C 1
ATOM 4730 O O . CYS B 1 270 ? -6.793 14.469 15.406 1 88.75 270 CYS B O 1
ATOM 4732 N N . VAL B 1 271 ? -8.562 15.805 15.242 1 93.94 271 VAL B N 1
ATOM 4733 C CA . VAL B 1 271 ? -7.789 16.938 14.758 1 93.94 271 VAL B CA 1
ATOM 4734 C C . VAL B 1 271 ? -6.809 17.391 15.836 1 93.94 271 VAL B C 1
ATOM 4736 O O . VAL B 1 271 ? -5.652 17.703 15.539 1 93.94 271 VAL B O 1
ATOM 4739 N N . GLU B 1 272 ? -7.277 17.438 17.078 1 94.19 272 GLU B N 1
ATOM 4740 C CA . GLU B 1 272 ? -6.398 17.797 18.172 1 94.19 272 GLU B CA 1
ATOM 4741 C C . GLU B 1 272 ? -5.184 16.891 18.25 1 94.19 272 GLU B C 1
ATOM 4743 O O . GLU B 1 272 ? -4.059 17.344 18.453 1 94.19 272 GLU B O 1
ATOM 4748 N N . ARG B 1 273 ? -5.434 15.68 18.078 1 91.69 273 ARG B N 1
ATOM 4749 C CA . ARG B 1 273 ? -4.352 14.703 18.125 1 91.69 273 ARG B CA 1
ATOM 4750 C C . ARG B 1 273 ? -3.443 14.828 16.906 1 91.69 273 ARG B C 1
ATOM 4752 O O . ARG B 1 273 ? -2.221 14.711 17.016 1 91.69 273 ARG B O 1
ATOM 4759 N N . MET B 1 274 ? -4.012 15.055 15.773 1 93.31 274 MET B N 1
ATOM 4760 C CA . MET B 1 274 ? -3.236 15.266 14.555 1 93.31 274 MET B CA 1
ATOM 4761 C C . MET B 1 274 ? -2.303 16.453 14.703 1 93.31 274 MET B C 1
ATOM 4763 O O . MET B 1 274 ? -1.116 16.375 14.383 1 93.31 274 MET B O 1
ATOM 4767 N N . VAL B 1 275 ? -2.854 17.547 15.211 1 96.81 275 VAL B N 1
ATOM 4768 C CA . VAL B 1 275 ? -2.09 18.766 15.383 1 96.81 275 VAL B CA 1
ATOM 4769 C C . VAL B 1 275 ? -0.984 18.562 16.406 1 96.81 275 VAL B C 1
ATOM 4771 O O . VAL B 1 275 ? 0.128 19.062 16.25 1 96.81 275 VAL B O 1
ATOM 4774 N N . THR B 1 276 ? -1.312 17.766 17.438 1 95.44 276 THR B N 1
ATOM 4775 C CA . THR B 1 276 ? -0.295 17.438 18.422 1 95.44 276 THR B CA 1
ATOM 4776 C C . THR B 1 276 ? 0.886 16.719 17.781 1 95.44 276 THR B C 1
ATOM 4778 O O . THR B 1 276 ? 2.043 17.031 18.078 1 95.44 276 THR B O 1
ATOM 4781 N N . ASN B 1 277 ? 0.568 15.812 16.891 1 93.5 277 ASN B N 1
ATOM 4782 C CA . ASN B 1 277 ? 1.629 15.07 16.219 1 93.5 277 ASN B CA 1
ATOM 4783 C C . ASN B 1 277 ? 2.422 15.953 15.273 1 93.5 277 ASN B C 1
ATOM 4785 O O . ASN B 1 277 ? 3.639 15.805 15.148 1 93.5 277 ASN B O 1
ATOM 4789 N N . THR B 1 278 ? 1.787 16.922 14.586 1 94.56 278 THR B N 1
ATOM 4790 C CA . THR B 1 278 ? 2.439 17.719 13.555 1 94.56 278 THR B CA 1
ATOM 4791 C C . THR B 1 278 ? 3.211 18.875 14.18 1 94.56 278 THR B C 1
ATOM 4793 O O . THR B 1 278 ? 4.297 19.234 13.719 1 94.56 278 THR B O 1
ATOM 4796 N N . GLU B 1 279 ? 2.721 19.438 15.273 1 94.25 279 GLU B N 1
ATOM 4797 C CA . GLU B 1 279 ? 3.297 20.641 15.844 1 94.25 279 GLU B CA 1
ATOM 4798 C C . GLU B 1 279 ? 4.117 20.328 17.094 1 94.25 279 GLU B C 1
ATOM 4800 O O . GLU B 1 279 ? 4.855 21.188 17.594 1 94.25 279 GLU B O 1
ATOM 4805 N N . GLY B 1 280 ? 4.004 19.094 17.531 1 91.5 280 GLY B N 1
ATOM 4806 C CA . GLY B 1 280 ? 4.703 18.734 18.75 1 91.5 280 GLY B CA 1
ATOM 4807 C C . GLY B 1 280 ? 6.141 18.312 18.516 1 91.5 280 GLY B C 1
ATOM 4808 O O . GLY B 1 280 ? 6.59 18.234 17.375 1 91.5 280 GLY B O 1
ATOM 4809 N N . SER B 1 281 ? 6.844 18.016 19.641 1 86 281 SER B N 1
ATOM 4810 C CA . SER B 1 281 ? 8.266 17.688 19.609 1 86 281 SER B CA 1
ATOM 4811 C C . SER B 1 281 ? 8.477 16.188 19.359 1 86 281 SER B C 1
ATOM 4813 O O . SER B 1 281 ? 9.57 15.773 18.969 1 86 281 SER B O 1
ATOM 4815 N N . ASN B 1 282 ? 7.453 15.414 19.547 1 80.62 282 ASN B N 1
ATOM 4816 C CA . ASN B 1 282 ? 7.582 13.961 19.438 1 80.62 282 ASN B CA 1
ATOM 4817 C C . ASN B 1 282 ? 6.707 13.414 18.312 1 80.62 282 ASN B C 1
ATOM 4819 O O . ASN B 1 282 ? 5.957 12.453 18.516 1 80.62 282 ASN B O 1
ATOM 4823 N N . SER B 1 283 ? 6.957 13.953 17.172 1 86.19 283 SER B N 1
ATOM 4824 C CA . SER B 1 283 ? 6.145 13.547 16.031 1 86.19 283 SER B CA 1
ATOM 4825 C C . SER B 1 283 ? 6.449 12.109 15.625 1 86.19 283 SER B C 1
ATOM 4827 O O . SER B 1 283 ? 7.605 11.688 15.641 1 86.19 283 SER B O 1
ATOM 4829 N N . GLN B 1 284 ? 5.391 11.469 15.391 1 83.94 284 GLN B N 1
ATOM 4830 C CA . GLN B 1 284 ? 5.508 10.109 14.883 1 83.94 284 GLN B CA 1
ATOM 4831 C C . GLN B 1 284 ? 5.246 10.055 13.383 1 83.94 284 GLN B C 1
ATOM 4833 O O . GLN B 1 284 ? 4.344 10.734 12.883 1 83.94 284 GLN B O 1
ATOM 4838 N N . PHE B 1 285 ? 6.098 9.234 12.797 1 89.19 285 PHE B N 1
ATOM 4839 C CA . PHE B 1 285 ? 5.895 9.07 11.367 1 89.19 285 PHE B CA 1
ATOM 4840 C C . PHE B 1 285 ? 4.555 8.398 11.086 1 89.19 285 PHE B C 1
ATOM 4842 O O . PHE B 1 285 ? 3.738 8.922 10.328 1 89.19 285 PHE B O 1
ATOM 4849 N N . LEU B 1 286 ? 4.406 7.27 11.57 1 81.94 286 LEU B N 1
ATOM 4850 C CA . LEU B 1 286 ? 3.115 6.594 11.531 1 81.94 286 LEU B CA 1
ATOM 4851 C C . LEU B 1 286 ? 2.301 6.898 12.781 1 81.94 286 LEU B C 1
ATOM 4853 O O . LEU B 1 286 ? 2.656 6.465 13.883 1 81.94 286 LEU B O 1
ATOM 4857 N N . PHE B 1 287 ? 1.182 7.641 12.578 1 83.25 287 PHE B N 1
ATOM 4858 C CA . PHE B 1 287 ? 0.362 8.078 13.703 1 83.25 287 PHE B CA 1
ATOM 4859 C C . PHE B 1 287 ? -1.063 7.555 13.57 1 83.25 287 PHE B C 1
ATOM 4861 O O . PHE B 1 287 ? -1.861 8.102 12.805 1 83.25 287 PHE B O 1
ATOM 4868 N N . ILE B 1 288 ? -1.335 6.52 14.32 1 74.88 288 ILE B N 1
ATOM 4869 C CA . ILE B 1 288 ? -2.65 5.891 14.273 1 74.88 288 ILE B CA 1
ATOM 4870 C C . ILE B 1 288 ? -3.535 6.473 15.375 1 74.88 288 ILE B C 1
ATOM 4872 O O . ILE B 1 288 ? -3.148 6.496 16.547 1 74.88 288 ILE B O 1
ATOM 4876 N N . VAL B 1 289 ? -4.695 6.953 15.016 1 72.69 289 VAL B N 1
ATOM 4877 C CA . VAL B 1 289 ? -5.676 7.512 15.938 1 72.69 289 VAL B CA 1
ATOM 4878 C C . VAL B 1 289 ? -6.949 6.668 15.914 1 72.69 289 VAL B C 1
ATOM 4880 O O . VAL B 1 289 ? -7.57 6.504 14.867 1 72.69 289 VAL B O 1
ATOM 4883 N N . PRO B 1 290 ? -7.555 6.121 17 1 65 290 PRO B N 1
ATOM 4884 C CA . PRO B 1 290 ? -7.09 6.195 18.391 1 65 290 PRO B CA 1
ATOM 4885 C C . PRO B 1 290 ? -5.977 5.195 18.688 1 65 290 PRO B C 1
ATOM 4887 O O . PRO B 1 290 ? -5.633 4.371 17.844 1 65 290 PRO B O 1
ATOM 4890 N N . TYR B 1 291 ? -5.461 5.258 19.797 1 63.69 291 TYR B N 1
ATOM 4891 C CA . TYR B 1 291 ? -4.355 4.43 20.266 1 63.69 291 TYR B CA 1
ATOM 4892 C C . TYR B 1 291 ? -4.762 2.965 20.328 1 63.69 291 TYR B C 1
ATOM 4894 O O . TYR B 1 291 ? -3.934 2.072 20.141 1 63.69 291 TYR B O 1
ATOM 4902 N N . THR B 1 292 ? -6.07 2.719 20.531 1 63.69 292 THR B N 1
ATOM 4903 C CA . THR B 1 292 ? -6.551 1.346 20.641 1 63.69 292 THR B CA 1
ATOM 4904 C C . THR B 1 292 ? -6.375 0.599 19.328 1 63.69 292 THR B C 1
ATOM 4906 O O . THR B 1 292 ? -5.98 -0.568 19.312 1 63.69 292 THR B O 1
ATOM 4909 N N . GLU B 1 293 ? -6.668 1.3 18.297 1 65.81 293 GLU B N 1
ATOM 4910 C CA . GLU B 1 293 ? -6.512 0.68 16.984 1 65.81 293 GLU B CA 1
ATOM 4911 C C . GLU B 1 293 ? -5.043 0.419 16.656 1 65.81 293 GLU B C 1
ATOM 4913 O O . GLU B 1 293 ? -4.711 -0.575 16.016 1 65.81 293 GLU B O 1
ATOM 4918 N N . ARG B 1 294 ? -4.289 1.281 17.141 1 65.75 294 ARG B N 1
ATOM 4919 C CA . ARG B 1 294 ? -2.854 1.069 16.984 1 65.75 294 ARG B CA 1
ATOM 4920 C C . ARG B 1 294 ? -2.414 -0.229 17.656 1 65.75 294 ARG B C 1
ATOM 4922 O O . ARG B 1 294 ? -1.686 -1.024 17.062 1 65.75 294 ARG B O 1
ATOM 4929 N N . LEU B 1 295 ? -2.916 -0.391 18.844 1 63.53 295 LEU B N 1
ATOM 4930 C CA . LEU B 1 295 ? -2.57 -1.585 19.609 1 63.53 295 LEU B CA 1
ATOM 4931 C C . LEU B 1 295 ? -3.018 -2.846 18.875 1 63.53 295 LEU B C 1
ATOM 4933 O O . LEU B 1 295 ? -2.26 -3.816 18.781 1 63.53 295 LEU B O 1
ATOM 4937 N N . LEU B 1 296 ? -4.137 -2.758 18.344 1 64.25 296 LEU B N 1
ATOM 4938 C CA . LEU B 1 296 ? -4.719 -3.932 17.703 1 64.25 296 LEU B CA 1
ATOM 4939 C C . LEU B 1 296 ? -3.982 -4.27 16.406 1 64.25 296 LEU B C 1
ATOM 4941 O O . LEU B 1 296 ? -3.611 -5.422 16.188 1 64.25 296 LEU B O 1
ATOM 4945 N N . ILE B 1 297 ? -3.771 -3.258 15.695 1 66.25 297 ILE B N 1
ATOM 4946 C CA . ILE B 1 297 ? -3.24 -3.484 14.359 1 66.25 297 ILE B CA 1
ATOM 4947 C C . ILE B 1 297 ? -1.74 -3.76 14.438 1 66.25 297 ILE B C 1
ATOM 4949 O O . ILE B 1 297 ? -1.236 -4.68 13.789 1 66.25 297 ILE B O 1
ATOM 4953 N N . GLN B 1 298 ? -1.082 -3.02 15.219 1 64.31 298 GLN B N 1
ATOM 4954 C CA . GLN B 1 298 ? 0.374 -3.105 15.242 1 64.31 298 GLN B CA 1
ATOM 4955 C C . GLN B 1 298 ? 0.845 -4.242 16.141 1 64.31 298 GLN B C 1
ATOM 4957 O O . GLN B 1 298 ? 1.837 -4.91 15.844 1 64.31 298 GLN B O 1
ATOM 4962 N N . TYR B 1 299 ? 0.028 -4.543 17.156 1 63.28 299 TYR B N 1
ATOM 4963 C CA . TYR B 1 299 ? 0.63 -5.418 18.156 1 63.28 299 TYR B CA 1
ATOM 4964 C C . TYR B 1 299 ? -0.166 -6.707 18.297 1 63.28 299 TYR B C 1
ATOM 4966 O O . TYR B 1 299 ? 0.385 -7.746 18.688 1 63.28 299 TYR B O 1
ATOM 4974 N N . VAL B 1 300 ? -1.386 -6.695 18.031 1 64.12 300 VAL B N 1
ATOM 4975 C CA . VAL B 1 300 ? -2.207 -7.879 18.266 1 64.12 300 VAL B CA 1
ATOM 4976 C C . VAL B 1 300 ? -2.338 -8.68 16.969 1 64.12 300 VAL B C 1
ATOM 4978 O O . VAL B 1 300 ? -2.166 -9.898 16.969 1 64.12 300 VAL B O 1
ATOM 4981 N N . ARG B 1 301 ? -2.521 -8.047 15.898 1 67.88 301 ARG B N 1
ATOM 4982 C CA . ARG B 1 301 ? -2.855 -8.656 14.617 1 67.88 301 ARG B CA 1
ATOM 4983 C C . ARG B 1 301 ? -1.786 -9.656 14.195 1 67.88 301 ARG B C 1
ATOM 4985 O O . ARG B 1 301 ? -2.104 -10.758 13.734 1 67.88 301 ARG B O 1
ATOM 4992 N N . PRO B 1 302 ? -0.515 -9.312 14.367 1 63.88 302 PRO B N 1
ATOM 4993 C CA . PRO B 1 302 ? 0.504 -10.25 13.875 1 63.88 302 PRO B CA 1
ATOM 4994 C C . PRO B 1 302 ? 0.476 -11.586 14.609 1 63.88 302 PRO B C 1
ATOM 4996 O O . PRO B 1 302 ? 0.999 -12.586 14.102 1 63.88 302 PRO B O 1
ATOM 4999 N N . TRP B 1 303 ? -0.25 -11.578 15.695 1 63.91 303 TRP B N 1
ATOM 5000 C CA . TRP B 1 303 ? -0.211 -12.781 16.516 1 63.91 303 TRP B CA 1
ATOM 5001 C C . TRP B 1 303 ? -1.503 -13.578 16.375 1 63.91 303 TRP B C 1
ATOM 5003 O O . TRP B 1 303 ? -1.62 -14.68 16.922 1 63.91 303 TRP B O 1
ATOM 5013 N N . VAL B 1 304 ? -2.418 -13.148 15.727 1 65.94 304 VAL B N 1
ATOM 5014 C CA . VAL B 1 304 ? -3.709 -13.805 15.562 1 65.94 304 VAL B CA 1
ATOM 5015 C C . VAL B 1 304 ? -3.754 -14.508 14.211 1 65.94 304 VAL B C 1
ATOM 5017 O O . VAL B 1 304 ? -3.336 -13.953 13.195 1 65.94 304 VAL B O 1
ATOM 5020 N N . PRO B 1 305 ? -4.164 -15.789 14.281 1 65.81 305 PRO B N 1
ATOM 5021 C CA . PRO B 1 305 ? -4.301 -16.469 12.992 1 65.81 305 PRO B CA 1
ATOM 5022 C C . PRO B 1 305 ? -5.086 -15.656 11.969 1 65.81 305 PRO B C 1
ATOM 5024 O O . PRO B 1 305 ? -6.066 -14.992 12.328 1 65.81 305 PRO B O 1
ATOM 5027 N N . SER B 1 306 ? -4.629 -15.719 10.797 1 70.62 306 SER B N 1
ATOM 5028 C CA . SER B 1 306 ? -5.199 -14.898 9.727 1 70.62 306 SER B CA 1
ATOM 5029 C C . SER B 1 306 ? -6.688 -15.188 9.547 1 70.62 306 SER B C 1
ATOM 5031 O O . SER B 1 306 ? -7.469 -14.273 9.289 1 70.62 306 SER B O 1
ATOM 5033 N N . SER B 1 307 ? -7.074 -16.438 9.734 1 73.44 307 SER B N 1
ATOM 5034 C CA . SER B 1 307 ? -8.477 -16.812 9.555 1 73.44 307 SER B CA 1
ATOM 5035 C C . SER B 1 307 ? -9.367 -16.078 10.547 1 73.44 307 SER B C 1
ATOM 5037 O O . SER B 1 307 ? -10.492 -15.688 10.219 1 73.44 307 SER B O 1
ATOM 5039 N N . ILE B 1 308 ? -8.805 -15.883 11.719 1 71.94 308 ILE B N 1
ATOM 5040 C CA . ILE B 1 308 ? -9.57 -15.203 12.758 1 71.94 308 ILE B CA 1
ATOM 5041 C C . ILE B 1 308 ? -9.602 -13.703 12.477 1 71.94 308 ILE B C 1
ATOM 5043 O O . ILE B 1 308 ? -10.664 -13.078 12.539 1 71.94 308 ILE B O 1
ATOM 5047 N N . ILE B 1 309 ? -8.453 -13.227 12.102 1 71.88 309 ILE B N 1
ATOM 5048 C CA . ILE B 1 309 ? -8.359 -11.797 11.828 1 71.88 309 ILE B CA 1
ATOM 5049 C C . ILE B 1 309 ? -9.258 -11.438 10.648 1 71.88 309 ILE B C 1
ATOM 5051 O O . ILE B 1 309 ? -9.969 -10.43 10.688 1 71.88 309 ILE B O 1
ATOM 5055 N N . ASP B 1 310 ? -9.242 -12.289 9.688 1 77.19 310 ASP B N 1
ATOM 5056 C CA . ASP B 1 310 ? -10.047 -12.031 8.5 1 77.19 310 ASP B CA 1
ATOM 5057 C C . ASP B 1 310 ? -11.531 -11.969 8.844 1 77.19 310 ASP B C 1
ATOM 5059 O O . ASP B 1 310 ? -12.258 -11.117 8.32 1 77.19 310 ASP B O 1
ATOM 5063 N N . ARG B 1 311 ? -11.945 -12.812 9.734 1 74.75 311 ARG B N 1
ATOM 5064 C CA . ARG B 1 311 ? -13.344 -12.836 10.148 1 74.75 311 ARG B CA 1
ATOM 5065 C C . ARG B 1 311 ? -13.695 -11.586 10.953 1 74.75 311 ARG B C 1
ATOM 5067 O O . ARG B 1 311 ? -14.781 -11.023 10.797 1 74.75 311 ARG B O 1
ATOM 5074 N N . ILE B 1 312 ? -12.734 -11.156 11.758 1 70.81 312 ILE B N 1
ATOM 5075 C CA . ILE B 1 312 ? -12.938 -9.969 12.578 1 70.81 312 ILE B CA 1
ATOM 5076 C C . ILE B 1 312 ? -13.023 -8.734 11.695 1 70.81 312 ILE B C 1
ATOM 5078 O O . ILE B 1 312 ? -13.922 -7.902 11.852 1 70.81 312 ILE B O 1
ATOM 5082 N N . VAL B 1 313 ? -12.125 -8.68 10.789 1 70.56 313 VAL B N 1
ATOM 5083 C CA . VAL B 1 313 ? -12.078 -7.523 9.898 1 70.56 313 VAL B CA 1
ATOM 5084 C C . VAL B 1 313 ? -13.312 -7.512 9 1 70.56 313 VAL B C 1
ATOM 5086 O O . VAL B 1 313 ? -13.875 -6.449 8.727 1 70.56 313 VAL B O 1
ATOM 5089 N N . LEU B 1 314 ? -13.703 -8.664 8.594 1 72.19 314 LEU B N 1
ATOM 5090 C CA . LEU B 1 314 ? -14.906 -8.781 7.777 1 72.19 314 LEU B CA 1
ATOM 5091 C C . LEU B 1 314 ? -16.125 -8.289 8.539 1 72.19 314 LEU B C 1
ATOM 5093 O O . LEU B 1 314 ? -16.922 -7.512 8 1 72.19 314 LEU B O 1
ATOM 5097 N N . LYS B 1 315 ? -16.25 -8.719 9.766 1 69.12 315 LYS B N 1
ATOM 5098 C CA . LYS B 1 315 ? -17.391 -8.32 10.586 1 69.12 315 LYS B CA 1
ATOM 5099 C C . LYS B 1 315 ? -17.375 -6.82 10.859 1 69.12 315 LYS B C 1
ATOM 5101 O O . LYS B 1 315 ? -18.422 -6.164 10.797 1 69.12 315 LYS B O 1
ATOM 5106 N N . LYS B 1 316 ? -16.188 -6.32 11.125 1 64.81 316 LYS B N 1
ATOM 5107 C CA . LYS B 1 316 ? -16.047 -4.895 11.414 1 64.81 316 LYS B CA 1
ATOM 5108 C C . LYS B 1 316 ? -16.312 -4.055 10.164 1 64.81 316 LYS B C 1
ATOM 5110 O O . LYS B 1 316 ? -16.938 -3 10.234 1 64.81 316 LYS B O 1
ATOM 5115 N N . GLY B 1 317 ? -15.75 -4.504 9.07 1 63.03 317 GLY B N 1
ATOM 5116 C CA . GLY B 1 317 ? -15.961 -3.805 7.812 1 63.03 317 GLY B CA 1
ATOM 5117 C C . GLY B 1 317 ? -17.422 -3.752 7.395 1 63.03 317 GLY B C 1
ATOM 5118 O O . GLY B 1 317 ? -17.875 -2.748 6.84 1 63.03 317 GLY B O 1
ATOM 5119 N N . GLU B 1 318 ? -18.062 -4.832 7.66 1 61.72 318 GLU B N 1
ATOM 5120 C CA . GLU B 1 318 ? -19.484 -4.895 7.332 1 61.72 318 GLU B CA 1
ATOM 5121 C C . GLU B 1 318 ? -20.297 -3.943 8.211 1 61.72 318 GLU B C 1
ATOM 5123 O O . GLU B 1 318 ? -21.297 -3.389 7.762 1 61.72 318 GLU B O 1
ATOM 5128 N N . SER B 1 319 ? -19.781 -3.816 9.383 1 51.94 319 SER B N 1
ATOM 5129 C CA . SER B 1 319 ? -20.5 -2.953 10.312 1 51.94 319 SER B CA 1
ATOM 5130 C C . SER B 1 319 ? -20.328 -1.483 9.945 1 51.94 319 SER B C 1
ATOM 5132 O O . SER B 1 319 ? -21.25 -0.679 10.156 1 51.94 319 SER B O 1
ATOM 5134 N N . VAL B 1 320 ? -19.172 -1.223 9.414 1 50.41 320 VAL B N 1
ATOM 5135 C CA . VAL B 1 320 ? -18.891 0.164 9.055 1 50.41 320 VAL B CA 1
ATOM 5136 C C . VAL B 1 320 ? -19.609 0.522 7.754 1 50.41 320 VAL B C 1
ATOM 5138 O O . VAL B 1 320 ? -19.906 1.691 7.504 1 50.41 320 VAL B O 1
ATOM 5141 N N . GLN B 1 321 ? -19.766 -0.471 6.695 1 48.25 321 GLN B N 1
ATOM 5142 C CA . GLN B 1 321 ? -20.406 -0.227 5.406 1 48.25 321 GLN B CA 1
ATOM 5143 C C . GLN B 1 321 ? -21.859 0.155 5.586 1 48.25 321 GLN B C 1
ATOM 5145 O O . GLN B 1 321 ? -22.453 0.812 4.723 1 48.25 321 GLN B O 1
ATOM 5150 N N . ILE B 1 322 ? -22.547 -0.442 6.535 1 35.06 322 ILE B N 1
ATOM 5151 C CA . ILE B 1 322 ? -23.984 -0.162 6.645 1 35.06 322 ILE B CA 1
ATOM 5152 C C . ILE B 1 322 ? -24.203 1.343 6.785 1 35.06 322 ILE B C 1
ATOM 5154 O O . ILE B 1 322 ? -25.203 1.874 6.312 1 35.06 322 ILE B O 1
ATOM 5158 N N . ASP B 1 323 ? -23.422 1.979 7.633 1 31.31 323 ASP B N 1
ATOM 5159 C CA . ASP B 1 323 ? -23.875 3.328 7.957 1 31.31 323 ASP B CA 1
ATOM 5160 C C . ASP B 1 323 ? -23.375 4.34 6.93 1 31.31 323 ASP B C 1
ATOM 5162 O O . ASP B 1 323 ? -23.531 5.551 7.113 1 31.31 323 ASP B O 1
ATOM 5166 N N . GLN B 1 324 ? -22.406 3.924 6 1 27.45 324 GLN B N 1
ATOM 5167 C CA . GLN B 1 324 ? -22.219 5.109 5.164 1 27.45 324 GLN B CA 1
ATOM 5168 C C . GLN B 1 324 ? -23.281 5.172 4.07 1 27.45 324 GLN B C 1
ATOM 5170 O O . GLN B 1 324 ? -23.672 4.145 3.508 1 27.45 324 GLN B O 1
#

Secondary structure (DSSP, 8-state):
-HHHHHHHHHHHHHHHHHHHHHHHHHHHHHHHHHHSSTTTSSS-EEEEESTTSHHHHHHHHHHHHH-SS-EEEEEES-HHHHHHHHHHHHHHTGGG--EEEEEE--TTSHHHHHHHHHHHHHHTTT--SEEEE---------GGG-SSSHHHHHHIIIIIIHHHHHHHHHHHHHHHSSS--EEEEEE--GGGTS--TT-HHHHHHHHHHHHHHHHHHHHHHHHT-BTTTEEEEEEEE-SB--GGGGG-TT--S-------GGGSBPHHHHHHHHHHHHHSSS--SEEEESHHHHIIIIIIGGGS-HHHHHHHHHHHHHHHHHT-/-HHHHHHHHHHHHHHHHHHHHHHHHHHHHHHHHHHSSTTTSSS-EEEEESTTSHHHHHHHHHHHHH-SS-EEEEEES-HHHHHHHHHHHHHHTGGG--EEEEEE--TTSHHHHHHHHHHHHHHTTT--SEEEE---------GGG-SSSHHHHHHIIIIIIHHHHHHHHHHHHHHHSSS--EEEEEE--GGGTS--TT-HHHHHHHHHHHHHHHHHHHHHHHHT-BTTTEEEEEEEE-SB--GGGGG-TT--S-------GGGSBPHHHHHHHHHHHHHSSS--SEEEESHHHHIIIIIIGGGS-HHHHHHHHHHHHHHHHHT-

InterPro domains:
  IPR002347 Short-chain dehydrogenase/reductase SDR [PF00106] (44-245)
  IPR002347 Short-chain dehydrogenase/reductase SDR [PR00081] (45-62)
  IPR002347 Short-chain dehydrogenase/reductase SDR [PR00081] (126-137)
  IPR002347 Short-chain dehydrogenase/reductase SDR [PR00081] (202-221)
  IPR036291 NAD(P)-binding domain superfamily [SSF51735] (41-312)

Foldseek 3Di:
DVVVVVVVVVVVVVVVVVVVLVVVVVVLVVLLVVCQAQVQLEQAQEEEEPLLFFLNVLLVLSSLVHYAQYEYEYEYQDQVSVVVSVVVSCVVRVVRNYHYHYDNAQLLDLVSLLVSLVVSCVRSVNAHAEYELEWADFAQAAPVRDPDCVLLVSRLSTQASSQVSNVVNNVVSLVPDDQAEYEYEYEAAPLLLPPFGRGPSRSVNRVNNVVVVVVVLVVCVVVVCDPGRYDAAYEHEYDEPTPNLPPHPPDDPDDPPVPCCVPHDYSNRSSSSSSSQSSHPPHDRYHYPPVVVVCCRVPVVVPDPPVVVVVVSHVVSVSSNVPD/DVVVVVVVVVVVVVVVVVVVLVVVVVVLVVLLVVCQAQVLLEQAQEEEEPLLFFLNVLLVLSSLVHYAQYEYEYEYQDQVSVVVSVVVSCVVRVVRNYHYHYDNAQLLDLVSLLVSLVVSCVRSVNAHAEYELEWADFAQAAPVRDPDCVLLVSRLSTQASSQVSNVVNNVVSLVPDDQAEYEYEYEAAPLLLPPFGRGPSRSVNRVNNVVVVVVVLVVCVVVVCDPGRYDAAYEHEYDEPTPNLPPHPDDDPDDPPVQCCVPHDYSNRSSSSSSSQSSHPPHDRYHYPPVVVVCCRVPVVVPDPPVVVVVVSHVVSVSSNVRD

Organism: Naegleria lovaniensis (NCBI:txid51637)

Sequence (648 aa):
MFLFTLLLALLIPVLLCGGLFYYRYLQFEKERKKVNSEECLSRKHVVITGASSGIGEQLVKHYCQIGRKNKIVLAARNLEKLNEVKETLLKEYSERGHDILCLKIDVSVESDCKELIEKSLSYLNDRIDTIYLNAGRSSLQPLSEAKDLEGHRSLMNTNFYGCIAPTFYLLPHLRERQNTNCHICVVSSLAGLTGVIRRTAYSASKFALHGFYESLKLELMKEGIYGKKVTLSLVCPGFVKTAIHFNALGTQESSHVKRDLSEFMSVEECVERMVTNTEGSNSQFLFIVPYTERLLIQYVRPWVPSSIIDRIVLKKGESVQIDQMFLFTLLLALLIPVLLCGGLFYYRYLQFEKERKKVNSEECLSRKHVVITGASSGIGEQLVKHYCQIGRKNKIVLAARNLEKLNEVKETLLKEYSERGHDILCLKIDVSVESDCKELIEKSLSYLNDRIDTIYLNAGRSSLQPLSEAKDLEGHRSLMNTNFYGCIAPTFYLLPHLRERQNTNCHICVVSSLAGLTGVIRRTAYSASKFALHGFYESLKLELMKEGIYGKKVTLSLVCPGFVKTAIHFNALGTQESSHVKRDLSEFMSVEECVERMVTNTEGSNSQFLFIVPYTERLLIQYVRPWVPSSIIDRIVLKKGESVQIDQ